Protein AF-0000000077471278 (afdb_homodimer)

Foldseek 3Di:
DPDAQDDFDQDPVVRFGWRWHADPVVQWIWIWTQDPPPGTDTQGTDPHPPPPDDPPPPPPDDDDDDPDDPPPPDDPPDDPPPVCDPPPPPDPDDDPLWAFDDLVQQDAFFKWKAFDKDFDDPPDDDRDPQWDADPPRGIMGTDIWMWGFQARDDQKTKTWTKDLPVVCAQVPPPRDQAQKAAEWEPPDDADDDVPDDDYPQYHWYWHFDPPADIDRSSIMTGLLDIDIGGSGGIIHGTTGIDPVCSVSVNVSNCCNPVDPVD/DPDAQDWFDQDPVVRFGWRWHADPVVQWIWIWTQDPPPGTDTQGTDDHPPPPDDPPPPPPDDDPDDPDDPPPPDDPPDDPPPVCDPVPPPPPDDDPLWAFDDLVQQDAFFKWKAFDKDFDDPPDDDRDPQWDADPPRGIMGTDIWMWGFQARDDQKTKTWTKDLPVVCAQVPPPRDLAQKAAEWEPVDDADDDVPDDDYPQYHWYWHFDPPADIDRSSIMTGLLDIDIGGSGGIIHGTTGIDPVCSVSVNVSNCCNPVDPVD

InterPro domains:
  IPR046497 Domain of unknown function DUF6590 [PF20233] (103-250)

Structure (mmCIF, N/CA/C/O backbone):
data_AF-0000000077471278-model_v1
#
loop_
_entity.id
_entity.type
_entity.pdbx_description
1 polymer 'DUF6590 domain-containing protein'
#
loop_
_atom_site.group_PDB
_atom_site.id
_atom_site.type_symbol
_atom_site.label_atom_id
_atom_site.label_alt_id
_atom_site.label_comp_id
_atom_site.label_asym_id
_atom_site.label_entity_id
_atom_site.label_seq_id
_a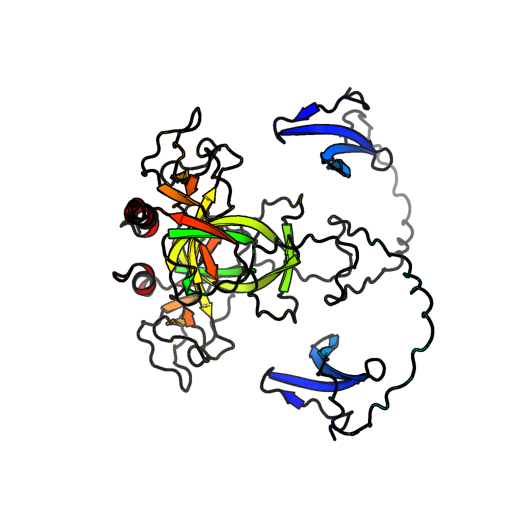tom_site.pdbx_PDB_ins_code
_atom_site.Cartn_x
_atom_site.Cartn_y
_atom_site.Cartn_z
_atom_site.occupancy
_atom_site.B_iso_or_equiv
_atom_site.auth_seq_id
_atom_site.auth_comp_id
_atom_site.auth_asym_id
_atom_site.auth_atom_id
_atom_site.pdbx_PDB_model_num
ATOM 1 N N . MET A 1 1 ? -26.453 3.191 -40.844 1 22.77 1 MET A N 1
ATOM 2 C CA . MET A 1 1 ? -27.703 3.285 -40.094 1 22.77 1 MET A CA 1
ATOM 3 C C . MET A 1 1 ? -27.828 2.125 -39.125 1 22.77 1 MET A C 1
ATOM 5 O O . MET A 1 1 ? -27.859 0.961 -39.531 1 22.77 1 MET A O 1
ATOM 9 N N . VAL A 1 2 ? -27.312 2.184 -37.844 1 33.62 2 VAL A N 1
ATOM 10 C CA . VAL A 1 2 ? -27.344 1.122 -36.844 1 33.62 2 VAL A CA 1
ATOM 11 C C . VAL A 1 2 ? -28.797 0.708 -36.594 1 33.62 2 VAL A C 1
ATOM 13 O O . VAL A 1 2 ? -29.656 1.558 -36.344 1 33.62 2 VAL A O 1
ATOM 16 N N . THR A 1 3 ? -29.266 -0.28 -37.25 1 37.59 3 THR A N 1
ATOM 17 C CA . THR A 1 3 ? -30.609 -0.824 -37.031 1 37.59 3 THR A CA 1
ATOM 18 C C . THR A 1 3 ? -30.859 -1.038 -35.531 1 37.59 3 THR A C 1
ATOM 20 O O . THR A 1 3 ? -30.031 -1.615 -34.844 1 37.59 3 THR A O 1
ATOM 23 N N . PRO A 1 4 ? -31.812 -0.247 -34.906 1 44.16 4 PRO A N 1
ATOM 24 C CA . PRO A 1 4 ? -32.125 -0.181 -33.5 1 44.16 4 PRO A CA 1
ATOM 25 C C . PRO A 1 4 ? -32.094 -1.552 -32.812 1 44.16 4 PRO A C 1
ATOM 27 O O . PRO A 1 4 ? -31.688 -1.671 -31.656 1 44.16 4 PRO A O 1
ATOM 30 N N . ASP A 1 5 ? -33.062 -2.443 -33.281 1 43.78 5 ASP A N 1
ATOM 31 C CA . ASP A 1 5 ? -33.375 -3.697 -32.594 1 43.78 5 ASP A CA 1
ATOM 32 C C . ASP A 1 5 ? -32.281 -4.73 -32.812 1 43.78 5 ASP A C 1
ATOM 34 O O . ASP A 1 5 ? -32.5 -5.746 -33.5 1 43.78 5 ASP A O 1
ATOM 38 N N . SER A 1 6 ? -31.078 -4.297 -33.125 1 51.91 6 SER A N 1
ATOM 39 C CA . SER A 1 6 ? -30.094 -5.266 -33.625 1 51.91 6 SER A CA 1
ATOM 40 C C . SER A 1 6 ? -29.781 -6.305 -32.531 1 51.91 6 SER A C 1
ATOM 42 O O . SER A 1 6 ? -30 -6.059 -31.344 1 51.91 6 SER A O 1
ATOM 44 N N . GLU A 1 7 ? -29.609 -7.57 -32.969 1 59.97 7 GLU A N 1
ATOM 45 C CA . GLU A 1 7 ? -29.125 -8.727 -32.219 1 59.97 7 GLU A CA 1
ATOM 46 C C . GLU A 1 7 ? -27.891 -8.359 -31.391 1 59.97 7 GLU A C 1
ATOM 48 O O . GLU A 1 7 ? -27.141 -7.449 -31.75 1 59.97 7 GLU A O 1
ATOM 53 N N . PRO A 1 8 ? -27.938 -8.766 -30.094 1 70.5 8 PRO A N 1
ATOM 54 C CA . PRO A 1 8 ? -26.703 -8.547 -29.344 1 70.5 8 PRO A CA 1
ATOM 55 C C . PRO A 1 8 ? -25.453 -8.891 -30.141 1 70.5 8 PRO A C 1
ATOM 57 O O . PRO A 1 8 ? -25.469 -9.82 -30.953 1 70.5 8 PRO A O 1
ATOM 60 N N . GLU A 1 9 ? -24.656 -7.926 -30.234 1 72.25 9 GLU A N 1
ATOM 61 C CA . GLU A 1 9 ? -23.391 -8.156 -30.938 1 72.25 9 GLU A CA 1
ATOM 62 C C . GLU A 1 9 ? -22.25 -8.383 -29.969 1 72.25 9 GLU A C 1
ATOM 64 O O . GLU A 1 9 ? -22.172 -7.727 -28.922 1 72.25 9 GLU A O 1
ATOM 69 N N . TRP A 1 10 ? -21.5 -9.414 -30.25 1 69.75 10 TRP A N 1
ATOM 70 C CA . TRP A 1 10 ? -20.297 -9.688 -29.453 1 69.75 10 TRP A CA 1
ATOM 71 C C . TRP A 1 10 ? -19.297 -8.547 -29.562 1 69.75 10 TRP A C 1
ATOM 73 O O . TRP A 1 10 ? -18.922 -8.141 -30.672 1 69.75 10 TRP A O 1
ATOM 83 N N . ASN A 1 11 ? -19.094 -7.828 -28.484 1 66.31 11 ASN A N 1
ATOM 84 C CA . ASN A 1 11 ? -18.047 -6.812 -28.438 1 66.31 11 ASN A CA 1
ATOM 85 C C . ASN A 1 11 ? -16.703 -7.402 -28 1 66.31 11 ASN A C 1
ATOM 87 O O . ASN A 1 11 ? -16.578 -7.883 -26.875 1 66.31 11 ASN A O 1
ATOM 91 N N . GLN A 1 12 ? -15.836 -7.367 -28.828 1 66.94 12 GLN A N 1
ATOM 92 C CA . GLN A 1 12 ? -14.531 -7.977 -28.594 1 66.94 12 GLN A CA 1
ATOM 93 C C . GLN A 1 12 ? -13.781 -7.254 -27.469 1 66.94 12 GLN A C 1
ATOM 95 O O . GLN A 1 12 ? -13.078 -7.883 -26.672 1 66.94 12 GLN A O 1
ATOM 100 N N . GLU A 1 13 ? -14.047 -6.023 -27.406 1 64.75 13 GLU A N 1
ATOM 101 C CA . GLU A 1 13 ? -13.344 -5.207 -26.422 1 64.75 13 GLU A CA 1
ATOM 102 C C . GLU A 1 13 ? -13.836 -5.5 -25 1 64.75 13 GLU A C 1
ATOM 104 O O . GLU A 1 13 ? -13.031 -5.594 -24.078 1 64.75 13 GLU A O 1
ATOM 109 N N . TYR A 1 14 ? -15.094 -5.719 -24.953 1 66.94 14 TYR A N 1
ATOM 110 C CA . TYR A 1 14 ? -15.688 -5.895 -23.625 1 66.94 14 TYR A CA 1
ATOM 111 C C . TYR A 1 14 ? -16.109 -7.344 -23.406 1 66.94 14 TYR A C 1
ATOM 113 O O . TYR A 1 14 ? -16.625 -7.691 -22.344 1 66.94 14 TYR A O 1
ATOM 121 N N . GLN A 1 15 ? -15.789 -8.102 -24.406 1 63.97 15 GLN A N 1
ATOM 122 C CA . GLN A 1 15 ? -16.031 -9.539 -24.422 1 63.97 15 GLN A CA 1
ATOM 123 C C . GLN A 1 15 ? -17.422 -9.867 -23.891 1 63.97 15 GLN A C 1
ATOM 125 O O . GLN A 1 15 ? -17.578 -10.758 -23.062 1 63.97 15 GLN A O 1
ATOM 130 N N . ARG A 1 16 ? -18.25 -9.141 -24.25 1 67.44 16 ARG A N 1
ATOM 131 C CA . ARG A 1 16 ? -19.656 -9.406 -23.953 1 67.44 16 ARG A CA 1
ATOM 132 C C . ARG A 1 16 ? -20.547 -8.984 -25.125 1 67.44 16 ARG A C 1
ATOM 134 O O . ARG A 1 16 ? -20.125 -8.195 -25.969 1 67.44 16 ARG A O 1
ATOM 141 N N . TYR A 1 17 ? -21.703 -9.68 -25.141 1 71.81 17 TYR A N 1
ATOM 142 C CA . TYR A 1 17 ? -22.719 -9.266 -26.094 1 71.81 17 TYR A CA 1
ATOM 143 C C . TYR A 1 17 ? -23.375 -7.953 -25.672 1 71.81 17 TYR A C 1
ATOM 145 O O . TYR A 1 17 ? -23.75 -7.793 -24.5 1 71.81 17 TYR A O 1
ATOM 153 N N . LEU A 1 18 ? -23.219 -7.055 -26.5 1 75.69 18 LEU A N 1
ATOM 154 C CA . LEU A 1 18 ? -23.844 -5.754 -26.234 1 75.69 18 LEU A CA 1
ATOM 155 C C . LEU A 1 18 ? -25.031 -5.531 -27.156 1 75.69 18 LEU A C 1
ATOM 157 O O . LEU A 1 18 ? -25 -5.914 -28.328 1 75.69 18 LEU A O 1
ATOM 161 N N . TYR A 1 19 ? -26.141 -5.105 -26.5 1 76.5 19 TYR A N 1
ATOM 162 C CA . TYR A 1 19 ? -27.359 -4.66 -27.172 1 76.5 19 TYR A CA 1
ATOM 163 C C . TYR A 1 19 ? -27.453 -3.141 -27.188 1 76.5 19 TYR A C 1
ATOM 165 O O . TYR A 1 19 ? -27.438 -2.506 -26.125 1 76.5 19 TYR A O 1
ATOM 173 N N . THR A 1 20 ? -27.219 -2.539 -28.359 1 74.25 20 THR A N 1
ATOM 174 C CA . THR A 1 20 ? -27.281 -1.088 -28.5 1 74.25 20 THR A CA 1
ATOM 175 C C . THR A 1 20 ? -28.719 -0.633 -28.75 1 74.25 20 THR A C 1
ATOM 177 O O . THR A 1 20 ? -29.375 -1.126 -29.656 1 74.25 20 THR A O 1
ATOM 180 N N . ARG A 1 21 ? -29.219 0.196 -27.812 1 72.31 21 ARG A N 1
ATOM 181 C CA . ARG A 1 21 ? -30.578 0.706 -27.906 1 72.31 21 ARG A CA 1
ATOM 182 C C . ARG A 1 21 ? -30.594 2.23 -27.891 1 72.31 21 ARG A C 1
ATOM 184 O O . ARG A 1 21 ? -29.672 2.859 -27.375 1 72.31 21 ARG A O 1
ATOM 191 N N . TRP A 1 22 ? -31.516 2.82 -28.578 1 69.75 22 TRP A N 1
ATOM 192 C CA . TRP A 1 22 ? -31.75 4.262 -28.609 1 69.75 22 TRP A CA 1
ATOM 193 C C . TRP A 1 22 ? -32.688 4.684 -27.484 1 69.75 22 TRP A C 1
ATOM 195 O O . TRP A 1 22 ? -33.75 4.07 -27.297 1 69.75 22 TRP A O 1
ATOM 205 N N . ASN A 1 23 ? -32.281 5.641 -26.641 1 68.25 23 ASN A N 1
ATOM 206 C CA . ASN A 1 23 ? -33.156 6.266 -25.641 1 68.25 23 ASN A CA 1
ATOM 207 C C . ASN A 1 23 ? -33.719 7.598 -26.141 1 68.25 23 ASN A C 1
ATOM 209 O O . ASN A 1 23 ? -32.969 8.57 -26.281 1 68.25 23 ASN A O 1
ATOM 213 N N . PRO A 1 24 ? -34.938 7.711 -26.469 1 67.81 24 PRO A N 1
ATOM 214 C CA . PRO A 1 24 ? -35.531 8.938 -27 1 67.81 24 PRO A CA 1
ATOM 215 C C . PRO A 1 24 ? -35.531 10.086 -25.984 1 67.81 24 PRO A C 1
ATOM 217 O O . PRO A 1 24 ? -35.5 11.258 -26.375 1 67.81 24 PRO A O 1
ATOM 220 N N . GLU A 1 25 ? -35.625 9.695 -24.766 1 65.56 25 GLU A N 1
ATOM 221 C CA . GLU A 1 25 ? -35.625 10.742 -23.75 1 65.56 25 GLU A CA 1
ATOM 222 C C . GLU A 1 25 ? -34.281 11.453 -23.656 1 65.56 25 GLU A C 1
ATOM 224 O O . GLU A 1 25 ? -34.25 12.68 -23.516 1 65.56 25 GLU A O 1
ATOM 229 N N . TYR A 1 26 ? -33.219 10.602 -23.875 1 68.31 26 TYR A N 1
ATOM 230 C CA . TYR A 1 26 ? -31.891 11.172 -23.75 1 68.31 26 TYR A CA 1
ATOM 231 C C . TYR A 1 26 ? -31.281 11.453 -25.109 1 68.31 26 TYR A C 1
ATOM 233 O O . TYR A 1 26 ? -30.203 12.062 -25.203 1 68.31 26 TYR A O 1
ATOM 241 N N . GLY A 1 27 ? -32 11.109 -26.094 1 63.84 27 GLY A N 1
ATOM 242 C CA . GLY A 1 27 ? -31.516 11.328 -27.453 1 63.84 27 GLY A CA 1
ATOM 243 C C . GLY A 1 27 ? -30.156 10.719 -27.703 1 63.84 27 GLY A C 1
ATOM 244 O O . GLY A 1 27 ? -29.328 11.312 -28.406 1 63.84 27 GLY A O 1
ATOM 245 N N . ARG A 1 28 ? -29.797 9.703 -26.984 1 72.5 28 ARG A N 1
ATOM 246 C CA . ARG A 1 28 ? -28.516 9.039 -27.188 1 72.5 28 ARG A CA 1
ATOM 247 C C . ARG A 1 28 ? -28.672 7.523 -27.125 1 72.5 28 ARG A C 1
ATOM 249 O O . ARG A 1 28 ? -29.641 7.016 -26.547 1 72.5 28 ARG A O 1
ATOM 256 N N . TYR A 1 29 ? -27.688 6.926 -27.812 1 73.44 29 TYR A N 1
ATOM 257 C CA . TYR A 1 29 ? -27.656 5.469 -27.766 1 73.44 29 TYR A CA 1
ATOM 258 C C . TYR A 1 29 ? -27.047 4.965 -26.469 1 73.44 29 TYR A C 1
ATOM 260 O O . TYR A 1 29 ? -26.188 5.625 -25.891 1 73.44 29 TYR A O 1
ATOM 268 N N . TYR A 1 30 ? -27.594 3.994 -25.906 1 77 30 TYR A N 1
ATOM 269 C CA . TYR A 1 30 ? -27 3.293 -24.766 1 77 30 TYR A CA 1
ATOM 270 C C . TYR A 1 30 ? -26.906 1.798 -25.047 1 77 30 TYR A C 1
ATOM 272 O O . TYR A 1 30 ? -27.594 1.271 -25.922 1 77 30 TYR A O 1
ATOM 280 N N . ARG A 1 31 ? -25.891 1.145 -24.422 1 77.62 31 ARG A N 1
ATOM 281 C CA . ARG A 1 31 ? -25.703 -0.293 -24.594 1 77.62 31 ARG A CA 1
ATOM 282 C C . ARG A 1 31 ? -26.094 -1.045 -23.328 1 77.62 31 ARG A C 1
ATOM 284 O O . ARG A 1 31 ? -25.906 -0.548 -22.203 1 77.62 31 ARG A O 1
ATOM 291 N N . THR A 1 32 ? -26.734 -2.18 -23.453 1 76.12 32 THR A N 1
ATOM 292 C CA . THR A 1 32 ? -27.078 -3.102 -22.375 1 76.12 32 THR A CA 1
ATOM 293 C C . THR A 1 32 ? -26.344 -4.434 -22.547 1 76.12 32 THR A C 1
ATOM 295 O O . THR A 1 32 ? -25.953 -4.789 -23.672 1 76.12 32 THR A O 1
ATOM 298 N N . HIS A 1 33 ? -25.922 -5.004 -21.391 1 72.75 33 HIS A N 1
ATOM 299 C CA . HIS A 1 33 ? -25.406 -6.371 -21.453 1 72.75 33 HIS A CA 1
ATOM 300 C C . HIS A 1 33 ? -26.219 -7.293 -20.547 1 72.75 33 HIS A C 1
ATOM 302 O O . HIS A 1 33 ? -26.891 -6.828 -19.625 1 72.75 33 HIS A O 1
ATOM 308 N N . TYR A 1 34 ? -26.25 -8.656 -20.922 1 69.06 34 TYR A N 1
ATOM 309 C CA . TYR A 1 34 ? -27.078 -9.633 -20.219 1 69.06 34 TYR A CA 1
ATOM 310 C C . TYR A 1 34 ? -26.391 -10.117 -18.953 1 69.06 34 TYR A C 1
ATOM 312 O O . TYR A 1 34 ? -25.234 -10.523 -18.984 1 69.06 34 TYR A O 1
ATOM 320 N N . VAL A 1 35 ? -27.016 -9.945 -17.891 1 66.62 35 VAL A N 1
ATOM 321 C CA . VAL A 1 35 ? -26.625 -10.5 -16.609 1 66.62 35 VAL A CA 1
ATOM 322 C C . VAL A 1 35 ? -27.594 -11.594 -16.188 1 66.62 35 VAL A C 1
ATOM 324 O O . VAL A 1 35 ? -28.797 -11.367 -16.125 1 66.62 35 VAL A O 1
ATOM 327 N N . GLU A 1 36 ? -27 -12.773 -15.953 1 65.44 36 GLU A N 1
ATOM 328 C CA . GLU A 1 36 ? -27.844 -13.898 -15.555 1 65.44 36 GLU A CA 1
ATOM 329 C C . GLU A 1 36 ? -28.609 -13.586 -14.273 1 65.44 36 GLU A C 1
ATOM 331 O O . GLU A 1 36 ? -28.016 -13.188 -13.273 1 65.44 36 GLU A O 1
ATOM 336 N N . GLY A 1 37 ? -30.016 -13.656 -14.281 1 63.41 37 GLY A N 1
ATOM 337 C CA . GLY A 1 37 ? -30.906 -13.391 -13.164 1 63.41 37 GLY A CA 1
ATOM 338 C C . GLY A 1 37 ? -31.484 -11.992 -13.18 1 63.41 37 GLY A C 1
ATOM 339 O O . GLY A 1 37 ? -32.5 -11.727 -12.57 1 63.41 37 GLY A O 1
ATOM 340 N N . GLU A 1 38 ? -30.859 -11.094 -13.852 1 65.19 38 GLU A N 1
ATOM 341 C CA . GLU A 1 38 ? -31.344 -9.719 -13.875 1 65.19 38 GLU A CA 1
ATOM 342 C C . GLU A 1 38 ? -31.844 -9.336 -15.258 1 65.19 38 GLU A C 1
ATOM 344 O O . GLU A 1 38 ? -32.656 -8.406 -15.398 1 65.19 38 GLU A O 1
ATOM 349 N N . GLY A 1 39 ? -31.391 -10.078 -16.156 1 66.19 39 GLY A N 1
ATOM 350 C CA . GLY A 1 39 ? -31.766 -9.766 -17.531 1 66.19 39 GLY A CA 1
ATOM 351 C C . GLY A 1 39 ? -30.859 -8.742 -18.188 1 66.19 39 GLY A C 1
ATOM 352 O O . GLY A 1 39 ? -29.672 -8.648 -17.844 1 66.19 39 GLY A O 1
ATOM 353 N N . TRP A 1 40 ? -31.297 -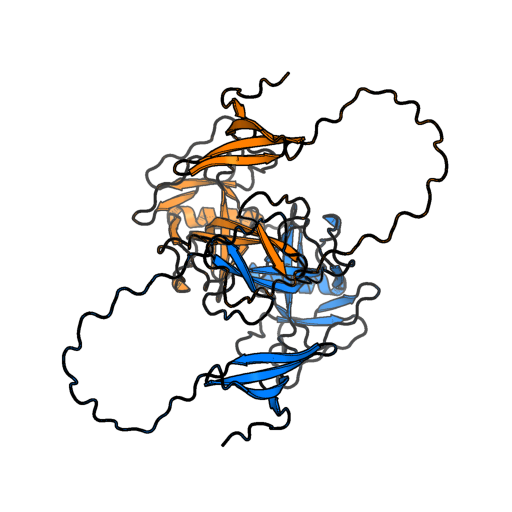7.984 -19.141 1 68.88 40 TRP A N 1
ATOM 354 C CA . TRP A 1 40 ? -30.516 -6.977 -19.859 1 68.88 40 TRP A CA 1
ATOM 355 C C . TRP A 1 40 ? -30.391 -5.703 -19.016 1 68.88 40 TRP A C 1
ATOM 357 O O . TRP A 1 40 ? -31.391 -5.086 -18.672 1 68.88 40 TRP A O 1
ATOM 367 N N . VAL A 1 41 ? -29.156 -5.375 -18.625 1 75.19 41 VAL A N 1
ATOM 368 C CA . VAL A 1 41 ? -28.922 -4.207 -17.781 1 75.19 41 VAL A CA 1
ATOM 369 C C . VAL A 1 41 ? -28.047 -3.201 -18.531 1 75.19 41 VAL A C 1
ATOM 371 O O . VAL A 1 41 ? -27.25 -3.58 -19.391 1 75.19 41 VAL A O 1
ATOM 374 N N . LEU A 1 42 ? -28.234 -1.916 -18.156 1 75.38 42 LEU A N 1
ATOM 375 C CA . LEU A 1 42 ? -27.516 -0.833 -18.812 1 75.38 42 LEU A CA 1
ATOM 376 C C . LEU A 1 42 ? -26 -1.039 -18.688 1 75.38 42 LEU A C 1
ATOM 378 O O . LEU A 1 42 ? -25.484 -1.308 -17.609 1 75.38 42 LEU A O 1
ATOM 382 N N . PHE A 1 43 ? -25.297 -1.052 -19.828 1 75.94 43 PHE A N 1
ATOM 383 C CA . PHE A 1 43 ? -23.859 -1.203 -19.922 1 75.94 43 PHE A CA 1
ATOM 384 C C . PHE A 1 43 ? -23.172 0.156 -20.016 1 75.94 43 PHE A C 1
ATOM 386 O O . PHE A 1 43 ? -22.312 0.491 -19.203 1 75.94 43 PHE A O 1
ATOM 393 N N . ASP A 1 44 ? -23.297 0.883 -21.016 1 73.62 44 ASP A N 1
ATOM 394 C CA . ASP A 1 44 ? -22.766 2.236 -21.156 1 73.62 44 ASP A CA 1
ATOM 395 C C . ASP A 1 44 ? -23.641 3.061 -22.109 1 73.62 44 ASP A C 1
ATOM 397 O O . ASP A 1 44 ? -24.516 2.52 -22.797 1 73.62 44 ASP A O 1
ATOM 401 N N . TRP A 1 45 ? -23.484 4.539 -22 1 74.06 45 TRP A N 1
ATOM 402 C CA . TRP A 1 45 ? -24.078 5.473 -22.953 1 74.06 45 TRP A CA 1
ATOM 403 C C . TRP A 1 45 ? -23.094 5.809 -24.062 1 74.06 45 TRP A C 1
ATOM 405 O O . TRP A 1 45 ? -21.891 5.953 -23.828 1 74.06 45 TRP A O 1
ATOM 415 N N . LEU A 1 46 ? -23.469 5.77 -25.266 1 67.31 46 LEU A N 1
ATOM 416 C CA . LEU A 1 46 ? -22.656 6.184 -26.406 1 67.31 46 LEU A CA 1
ATOM 417 C C . LEU A 1 46 ? -22.75 7.688 -26.625 1 67.31 46 LEU A C 1
ATOM 419 O O . LEU A 1 46 ? -23.781 8.297 -26.297 1 67.31 46 LEU A O 1
ATOM 423 N N . PRO A 1 47 ? -21.594 8.32 -27.031 1 60.97 47 PRO A N 1
ATOM 424 C CA . PRO A 1 47 ? -21.641 9.766 -27.266 1 60.97 47 PRO A CA 1
ATOM 425 C C . PRO A 1 47 ? -22.766 10.188 -28.188 1 60.97 47 PRO A C 1
ATOM 427 O O . PRO A 1 47 ? -23.188 9.406 -29.047 1 60.97 47 PRO A O 1
ATOM 430 N N . ALA A 1 48 ? -23.391 11.266 -27.953 1 51.91 48 ALA A N 1
ATOM 431 C CA . ALA A 1 48 ? -24.422 11.812 -28.812 1 51.91 48 ALA A CA 1
ATOM 432 C C . ALA A 1 48 ? -23.922 11.992 -30.25 1 51.91 48 ALA A C 1
ATOM 434 O O . ALA A 1 48 ? -22.75 12.312 -30.453 1 51.91 48 ALA A O 1
ATOM 435 N N . PRO A 1 49 ? -24.609 11.469 -31.188 1 40.78 49 PRO A N 1
ATOM 436 C CA . PRO A 1 49 ? -24.156 11.664 -32.562 1 40.78 49 PRO A CA 1
ATOM 437 C C . PRO A 1 49 ? -23.938 13.141 -32.906 1 40.78 49 PRO A C 1
ATOM 439 O O . PRO A 1 49 ? -24.797 13.977 -32.594 1 40.78 49 PRO A O 1
ATOM 442 N N . VAL A 1 50 ? -22.734 13.547 -33.062 1 37.56 50 VAL A N 1
ATOM 443 C CA . VAL A 1 50 ? -22.453 14.883 -33.562 1 37.56 50 VAL A CA 1
ATOM 444 C C . VAL A 1 50 ? -23.125 15.078 -34.938 1 37.56 50 VAL A C 1
ATOM 446 O O . VAL A 1 50 ? -22.938 14.281 -35.844 1 37.56 50 VAL A O 1
ATOM 449 N N . ARG A 1 51 ? -24.328 15.672 -34.969 1 32.72 51 ARG A N 1
ATOM 450 C CA . ARG A 1 51 ? -24.922 16.078 -36.25 1 32.72 51 ARG A CA 1
ATOM 451 C C . ARG A 1 51 ? -23.922 16.844 -37.094 1 32.72 51 ARG A C 1
ATOM 453 O O . ARG A 1 51 ? -23.359 17.844 -36.656 1 32.72 51 ARG A O 1
ATOM 460 N N . SER A 1 52 ? -23.219 16.281 -37.969 1 29.84 52 SER A N 1
ATOM 461 C CA . SER A 1 52 ? -22.312 16.953 -38.906 1 29.84 52 SER A CA 1
ATOM 462 C C . SER A 1 52 ? -23.047 18.031 -39.719 1 29.84 52 SER A C 1
ATOM 464 O O . SER A 1 52 ? -22.422 18.766 -40.5 1 29.84 52 SER A O 1
ATOM 466 N N . ASP A 1 53 ? -24.375 17.844 -40 1 26.34 53 ASP A N 1
ATOM 467 C CA . ASP A 1 53 ? -24.672 18.469 -41.312 1 26.34 53 ASP A CA 1
ATOM 468 C C . ASP A 1 53 ? -24.625 20 -41.188 1 26.34 53 ASP A C 1
ATOM 470 O O . ASP A 1 53 ? -24.266 20.688 -42.156 1 26.34 53 ASP A O 1
ATOM 474 N N . SER A 1 54 ? -25.625 20.703 -40.594 1 26.39 54 SER A N 1
ATOM 475 C CA . SER A 1 54 ? -26.203 21.891 -41.219 1 26.39 54 SER A CA 1
ATOM 476 C C . SER A 1 54 ? -25.297 23.109 -41.062 1 26.39 54 SER A C 1
ATOM 478 O O . SER A 1 54 ? -24.781 23.359 -39.969 1 26.39 54 SER A O 1
ATOM 480 N N . PRO A 1 55 ? -24.719 23.688 -42.219 1 28.53 55 PRO A N 1
ATOM 481 C CA . PRO A 1 55 ? -23.984 24.953 -42.406 1 28.53 55 PRO A CA 1
ATOM 482 C C . PRO A 1 55 ? -24.734 26.156 -41.812 1 28.53 55 PRO A C 1
ATOM 484 O O . PRO A 1 55 ? -24.391 27.297 -42.125 1 28.53 55 PRO A O 1
ATOM 487 N N . HIS A 1 56 ? -25.703 25.938 -40.812 1 23.83 56 HIS A N 1
ATOM 488 C CA . HIS A 1 56 ? -26.578 27.078 -40.594 1 23.83 56 HIS A CA 1
ATOM 489 C C . HIS A 1 56 ? -25.781 28.344 -40.25 1 23.83 56 HIS A C 1
ATOM 491 O O . HIS A 1 56 ? -24.844 28.281 -39.438 1 23.83 56 HIS A O 1
ATOM 497 N N . GLU A 1 57 ? -25.812 29.312 -41.219 1 24.72 57 GLU A N 1
ATOM 498 C CA . GLU A 1 57 ? -25.391 30.719 -41.188 1 24.72 57 GLU A CA 1
ATOM 499 C C . GLU A 1 57 ? -25.891 31.422 -39.938 1 24.72 57 GLU A C 1
ATOM 501 O O . GLU A 1 57 ? -27.109 31.516 -39.719 1 24.72 57 GLU A O 1
ATOM 506 N N . VAL A 1 58 ? -25.266 31.266 -38.844 1 24.34 58 VAL A N 1
ATOM 507 C CA . VAL A 1 58 ? -25.656 31.859 -37.562 1 24.34 58 VAL A CA 1
ATOM 508 C C . VAL A 1 58 ? -25.812 33.375 -37.75 1 24.34 58 VAL A C 1
ATOM 510 O O . VAL A 1 58 ? -24.844 34.094 -38 1 24.34 58 VAL A O 1
ATOM 513 N N . GLN A 1 59 ? -26.891 33.719 -38.5 1 22.7 59 GLN A N 1
ATOM 514 C CA . GLN A 1 59 ? -27.219 35.156 -38.531 1 22.7 59 GLN A CA 1
ATOM 515 C C . GLN A 1 59 ? -27.25 35.719 -37.125 1 22.7 59 GLN A C 1
ATOM 517 O O . GLN A 1 59 ? -27.625 35.031 -36.156 1 22.7 59 GLN A O 1
ATOM 522 N N . ALA A 1 60 ? -26.734 37 -36.906 1 23.88 60 ALA A N 1
ATOM 523 C CA . ALA A 1 60 ? -26.438 37.875 -35.781 1 23.88 60 ALA A CA 1
ATOM 524 C C . ALA A 1 60 ? -27.688 38.219 -34.969 1 23.88 60 ALA A C 1
ATOM 526 O O . ALA A 1 60 ? -28.484 39.062 -35.375 1 23.88 60 ALA A O 1
ATOM 527 N N . VAL A 1 61 ? -28.578 37.188 -34.625 1 22.55 61 VAL A N 1
ATOM 528 C CA . VAL A 1 61 ? -29.844 37.594 -34.031 1 22.55 61 VAL A CA 1
ATOM 529 C C . VAL A 1 61 ? -29.578 38.531 -32.875 1 22.55 61 VAL A C 1
ATOM 531 O O . VAL A 1 61 ? -28.578 38.375 -32.156 1 22.55 61 VAL A O 1
ATOM 534 N N . GLN A 1 62 ? -30.391 39.625 -32.719 1 22.41 62 GLN A N 1
ATOM 535 C CA . GLN A 1 62 ? -30.641 40.781 -31.891 1 22.41 62 GLN A CA 1
ATOM 536 C C . GLN A 1 62 ? -30.781 40.406 -30.422 1 22.41 62 GLN A C 1
ATOM 538 O O . GLN A 1 62 ? -31.125 39.25 -30.109 1 22.41 62 GLN A O 1
ATOM 543 N N . ALA A 1 63 ? -30.5 41.375 -29.453 1 23.94 63 ALA A N 1
ATOM 544 C CA . ALA A 1 63 ? -30.25 41.5 -28.031 1 23.94 63 ALA A CA 1
ATOM 545 C C . ALA A 1 63 ? -31.484 41.062 -27.234 1 23.94 63 ALA A C 1
ATOM 547 O O . ALA A 1 63 ? -32.5 41.781 -27.188 1 23.94 63 ALA A O 1
ATOM 548 N N . ARG A 1 64 ? -32.062 39.875 -27.406 1 24.09 64 ARG A N 1
ATOM 549 C CA . ARG A 1 64 ? -33.344 39.656 -26.719 1 24.09 64 ARG A CA 1
ATOM 550 C C . ARG A 1 64 ? -33.219 39.969 -25.234 1 24.09 64 ARG A C 1
ATOM 552 O O . ARG A 1 64 ? -32.156 39.75 -24.641 1 24.09 64 ARG A O 1
ATOM 559 N N . PRO A 1 65 ? -34.344 40.469 -24.594 1 23.97 65 PRO A N 1
ATOM 560 C CA . PRO A 1 65 ? -34.5 41 -23.25 1 23.97 65 PRO A CA 1
ATOM 561 C C . PRO A 1 65 ? -34.062 40 -22.156 1 23.97 65 PRO A C 1
ATOM 563 O O . PRO A 1 65 ? -34 38.812 -22.422 1 23.97 65 PRO A O 1
ATOM 566 N N . ALA A 1 66 ? -33.781 40.531 -20.922 1 24.81 66 ALA A N 1
ATOM 567 C CA . ALA A 1 66 ? -33.219 40.094 -19.641 1 24.81 66 ALA A CA 1
ATOM 568 C C . ALA A 1 66 ? -34.031 38.906 -19.078 1 24.81 66 ALA A C 1
ATOM 570 O O . ALA A 1 66 ? -35.219 39.031 -18.797 1 24.81 66 ALA A O 1
ATOM 571 N N . SER A 1 67 ? -33.844 37.719 -19.594 1 25.16 67 SER A N 1
ATOM 572 C CA . SER A 1 67 ? -34.531 36.5 -19.188 1 25.16 67 SER A CA 1
ATOM 573 C C . SER A 1 67 ? -34.594 36.406 -17.672 1 25.16 67 SER A C 1
ATOM 575 O O . SER A 1 67 ? -33.688 36.875 -16.953 1 25.16 67 SER A O 1
ATOM 577 N N . SER A 1 68 ? -35.812 36.219 -17.141 1 27.58 68 SER A N 1
ATOM 578 C CA . SER A 1 68 ? -36.25 36.094 -15.758 1 27.58 68 SER A CA 1
ATOM 579 C C . SER A 1 68 ? -35.375 35.125 -14.977 1 27.58 68 SER A C 1
ATOM 581 O O . SER A 1 68 ? -34.812 34.188 -15.547 1 27.58 68 SER A O 1
ATOM 583 N N . PRO A 1 69 ? -34.938 35.531 -13.758 1 26.83 69 PRO A N 1
ATOM 584 C CA . PRO A 1 69 ? -34 34.844 -12.867 1 26.83 69 PRO A CA 1
ATOM 585 C C . PRO A 1 69 ? -34.375 33.375 -12.656 1 26.83 69 PRO A C 1
ATOM 587 O O . PRO A 1 69 ? -35.562 33.031 -12.688 1 26.83 69 PRO A O 1
ATOM 590 N N . PRO A 1 70 ? -33.625 32.469 -13.156 1 26.98 70 PRO A N 1
ATOM 591 C CA . PRO A 1 70 ? -33.906 31.031 -12.984 1 26.98 70 PRO A CA 1
ATOM 592 C C . PRO A 1 70 ? -34.375 30.688 -11.562 1 26.98 70 PRO A C 1
ATOM 594 O O . PRO A 1 70 ? -33.781 31.188 -10.594 1 26.98 70 PRO A O 1
ATOM 597 N N . VAL A 1 71 ? -35.688 30.562 -11.375 1 25.61 71 VAL A N 1
ATOM 598 C CA . VAL A 1 71 ? -36.219 30.094 -10.102 1 25.61 71 VAL A CA 1
ATOM 599 C C . VAL A 1 71 ? -35.469 28.875 -9.617 1 25.61 71 VAL A C 1
ATOM 601 O O . VAL A 1 71 ? -35.344 27.875 -10.336 1 25.61 71 VAL A O 1
ATOM 604 N N . GLU A 1 72 ? -34.438 29.125 -8.875 1 27 72 GLU A N 1
ATOM 605 C CA . GLU A 1 72 ? -33.656 28.109 -8.195 1 27 72 GLU A CA 1
ATOM 606 C C . GLU A 1 72 ? -34.562 27.062 -7.531 1 27 72 GLU A C 1
ATOM 608 O O . GLU A 1 72 ? -35.469 27.422 -6.785 1 27 72 GLU A O 1
ATOM 613 N N . GLY A 1 73 ? -34.938 26.047 -8.195 1 24.92 73 GLY A N 1
ATOM 614 C CA . GLY A 1 73 ? -35.719 25.016 -7.566 1 24.92 73 GLY A CA 1
ATOM 615 C C . GLY A 1 73 ? -35.25 24.672 -6.164 1 24.92 73 GLY A C 1
ATOM 616 O O . GLY A 1 73 ? -34.188 25.125 -5.73 1 24.92 73 GLY A O 1
ATOM 617 N N . PRO A 1 74 ? -36.125 24.234 -5.281 1 24.02 74 PRO A N 1
ATOM 618 C CA . PRO A 1 74 ? -35.875 24.016 -3.857 1 24.02 74 PRO A CA 1
ATOM 619 C C . PRO A 1 74 ? -34.719 23.047 -3.619 1 24.02 74 PRO A C 1
ATOM 621 O O . PRO A 1 74 ? -34.469 22.172 -4.441 1 24.02 74 PRO A O 1
ATOM 624 N N . GLN A 1 75 ? -33.688 23.438 -2.902 1 24.7 75 GLN A N 1
ATOM 625 C CA . GLN A 1 75 ? -32.5 22.703 -2.477 1 24.7 75 GLN A CA 1
ATOM 626 C C . GLN A 1 75 ? -32.875 21.453 -1.704 1 24.7 75 GLN A C 1
ATOM 628 O O . GLN A 1 75 ? -33.594 21.516 -0.708 1 24.7 75 GLN A O 1
ATOM 633 N N . ILE A 1 76 ? -33.094 20.375 -2.301 1 25.48 76 ILE A N 1
ATOM 634 C CA . ILE A 1 76 ? -33.344 19.172 -1.531 1 25.48 76 ILE A CA 1
ATOM 635 C C . ILE A 1 76 ? -32.125 18.781 -0.72 1 25.48 76 ILE A C 1
ATOM 637 O O . ILE A 1 76 ? -31.047 18.609 -1.277 1 25.48 76 ILE A O 1
ATOM 641 N N . VAL A 1 77 ? -31.938 19.094 0.562 1 25.19 77 VAL A N 1
ATOM 642 C CA . VAL A 1 77 ? -30.953 18.781 1.58 1 25.19 77 VAL A CA 1
ATOM 643 C C . VAL A 1 77 ? -31.078 17.312 1.999 1 25.19 77 VAL A C 1
ATOM 645 O O . VAL A 1 77 ? -32.125 16.922 2.557 1 25.19 77 VAL A O 1
ATOM 648 N N . GLY A 1 78 ? -30.703 16.281 1.229 1 27.11 78 GLY A N 1
ATOM 649 C CA . GLY A 1 78 ? -30.75 14.93 1.752 1 27.11 78 GLY A CA 1
ATOM 650 C C . GLY A 1 78 ? -29.703 14.664 2.82 1 27.11 78 GLY A C 1
ATOM 651 O O . GLY A 1 78 ? -28.578 15.133 2.715 1 27.11 78 GLY A O 1
ATOM 652 N N . THR A 1 79 ? -29.969 14.555 4.09 1 27.42 79 THR A N 1
ATOM 653 C CA . THR A 1 79 ? -29.156 14.156 5.23 1 27.42 79 THR A CA 1
ATOM 654 C C . THR A 1 79 ? -28.797 12.68 5.148 1 27.42 79 THR A C 1
ATOM 656 O O . THR A 1 79 ? -29.672 11.82 5.09 1 27.42 79 THR A O 1
ATOM 659 N N . TYR A 1 80 ? -27.672 12.234 4.465 1 28.83 80 TYR A N 1
ATOM 660 C CA . TYR A 1 80 ? -27.156 10.867 4.539 1 28.83 80 TYR A CA 1
ATOM 661 C C . TYR A 1 80 ? -26.75 10.516 5.965 1 28.83 80 TYR A C 1
ATOM 663 O O . TYR A 1 80 ? -25.969 11.234 6.594 1 28.83 80 TYR A O 1
ATOM 671 N N . ASP A 1 81 ? -27.578 9.883 6.695 1 31.69 81 ASP A N 1
ATOM 672 C CA . ASP A 1 81 ? -27.188 9.32 7.984 1 31.69 81 ASP A CA 1
ATOM 673 C C . ASP A 1 81 ? -26.281 8.109 7.805 1 31.69 81 ASP A C 1
ATOM 675 O O . ASP A 1 81 ? -26.688 7.09 7.25 1 31.69 81 ASP A O 1
ATOM 679 N N . PHE A 1 82 ? -24.969 8.32 7.879 1 34.88 82 PHE A N 1
ATOM 680 C CA . PHE A 1 82 ? -23.906 7.32 7.832 1 34.88 82 PHE A CA 1
ATOM 681 C C . PHE A 1 82 ? -24.328 6.047 8.562 1 34.88 82 PHE A C 1
ATOM 683 O O . PHE A 1 82 ? -23.922 4.949 8.188 1 34.88 82 PHE A O 1
ATOM 690 N N . ASN A 1 83 ? -25.031 6.145 9.672 1 34.53 83 ASN A N 1
ATOM 691 C CA . ASN A 1 83 ? -25.422 5.016 10.508 1 34.53 83 ASN A CA 1
ATOM 692 C C . ASN A 1 83 ? -26.547 4.211 9.883 1 34.53 83 ASN A C 1
ATOM 694 O O . ASN A 1 83 ? -26.969 3.188 10.43 1 34.53 83 ASN A O 1
ATOM 698 N N . LYS A 1 84 ? -27.203 4.758 8.953 1 33.06 84 LYS A N 1
ATOM 699 C CA . LYS A 1 84 ? -28.297 3.99 8.367 1 33.06 84 LYS A CA 1
ATOM 700 C C . LYS A 1 84 ? -28.094 3.783 6.875 1 33.06 84 LYS A C 1
ATOM 702 O O . LYS A 1 84 ? -28.453 4.637 6.066 1 33.06 84 LYS A O 1
ATOM 707 N N . PRO A 1 85 ? -27.109 2.836 6.461 1 35.78 85 PRO A N 1
ATOM 708 C CA . PRO A 1 85 ? -26.984 2.582 5.023 1 35.78 85 PRO A CA 1
ATOM 709 C C . PRO A 1 85 ? -28.344 2.395 4.34 1 35.78 85 PRO A C 1
ATOM 711 O O . PRO A 1 85 ? -29.312 1.97 4.98 1 35.78 85 PRO A O 1
ATOM 714 N N . ALA A 1 86 ? -28.672 3.068 3.365 1 33.81 86 ALA A N 1
ATOM 715 C CA . ALA A 1 86 ? -29.969 2.83 2.729 1 33.81 86 ALA A CA 1
ATOM 716 C C . ALA A 1 86 ? -30.25 1.335 2.609 1 33.81 86 ALA A C 1
ATOM 718 O O . ALA A 1 86 ? -29.359 0.555 2.254 1 33.81 86 ALA A O 1
ATOM 719 N N . PRO A 1 87 ? -31.219 0.75 3.125 1 35.72 87 PRO A N 1
ATOM 720 C CA . PRO A 1 87 ? -31.578 -0.671 3.154 1 35.72 87 PRO A CA 1
ATOM 721 C C . PRO A 1 87 ? -31.266 -1.386 1.842 1 35.72 87 PRO A C 1
ATOM 723 O O . PRO A 1 87 ? -30.906 -2.568 1.849 1 35.72 87 PRO A O 1
ATOM 726 N N . ASN A 1 88 ? -31.625 -0.892 0.584 1 37.38 88 ASN A N 1
ATOM 727 C CA . ASN A 1 88 ? -31.672 -1.731 -0.607 1 37.38 88 ASN A CA 1
ATOM 728 C C . ASN A 1 88 ? -30.312 -1.813 -1.299 1 37.38 88 ASN A C 1
ATOM 730 O O . ASN A 1 88 ? -30.234 -2.174 -2.475 1 37.38 88 ASN A O 1
ATOM 734 N N . SER A 1 89 ? -29.359 -1.085 -1.036 1 49.53 89 SER A N 1
ATOM 735 C CA . SER A 1 89 ? -28.141 -1.347 -1.801 1 49.53 89 SER A CA 1
ATOM 736 C C . SER A 1 89 ? -27.547 -2.709 -1.451 1 49.53 89 SER A C 1
ATOM 738 O O . SER A 1 89 ? -27.062 -2.914 -0.335 1 49.53 89 SER A O 1
ATOM 740 N N . HIS A 1 90 ? -28.141 -3.818 -2.047 1 53.78 90 HIS A N 1
ATOM 741 C CA . HIS A 1 90 ? -27.672 -5.184 -1.871 1 53.78 90 HIS A CA 1
ATOM 742 C C . HIS A 1 90 ? -26.156 -5.258 -2.002 1 53.78 90 HIS A C 1
ATOM 744 O O . HIS A 1 90 ? -25.625 -5.297 -3.115 1 53.78 90 HIS A O 1
ATOM 750 N N . VAL A 1 91 ? -25.484 -4.738 -1.132 1 72.44 91 VAL A N 1
ATOM 751 C CA . VAL A 1 91 ? -24.047 -4.984 -1.113 1 72.44 91 VAL A CA 1
ATOM 752 C C . VAL A 1 91 ? -23.781 -6.438 -0.731 1 72.44 91 VAL A C 1
ATOM 754 O O . VAL A 1 91 ? -24.25 -6.91 0.309 1 72.44 91 VAL A O 1
ATOM 757 N N . GLU A 1 92 ? -23.359 -7.215 -1.731 1 84.38 92 GLU A N 1
ATOM 758 C CA . GLU A 1 92 ? -22.953 -8.586 -1.432 1 84.38 92 GLU A CA 1
ATOM 759 C C . GLU A 1 92 ? -21.688 -8.602 -0.56 1 84.38 92 GLU A C 1
ATOM 761 O O . GLU A 1 92 ? -20.641 -8.102 -0.961 1 84.38 92 GLU A O 1
ATOM 766 N N . PRO A 1 93 ? -21.812 -9.125 0.606 1 88.88 93 PRO A N 1
ATOM 767 C CA . PRO A 1 93 ? -20.625 -9.203 1.465 1 88.88 93 PRO A CA 1
ATOM 768 C C . PRO A 1 93 ? -19.562 -10.164 0.926 1 88.88 93 PRO A C 1
ATOM 770 O O . PRO A 1 93 ? -19.844 -10.961 0.033 1 88.88 93 PRO A O 1
ATOM 773 N N . LEU A 1 94 ? -18.375 -10.055 1.446 1 92.88 94 LEU A N 1
ATOM 774 C CA . LEU A 1 94 ? -17.328 -11.016 1.117 1 92.88 94 LEU A CA 1
ATOM 775 C C . LEU A 1 94 ? -17.75 -12.43 1.52 1 92.88 94 LEU A C 1
ATOM 777 O O . LEU A 1 94 ? -18.422 -12.617 2.529 1 92.88 94 LEU A O 1
ATOM 781 N N . ASP A 1 95 ? -17.281 -13.359 0.702 1 92.75 95 ASP A N 1
ATOM 782 C CA . ASP A 1 95 ? -17.438 -14.766 1.051 1 92.75 95 ASP A CA 1
ATOM 783 C C . ASP A 1 95 ? -16.922 -15.039 2.463 1 92.75 95 ASP A C 1
ATOM 785 O O . ASP A 1 95 ? -15.977 -14.398 2.92 1 92.75 95 ASP A O 1
ATOM 789 N N . SER A 1 96 ? -17.562 -16.016 3.203 1 93.81 96 SER A N 1
ATOM 790 C CA . SER A 1 96 ? -17.203 -16.328 4.586 1 93.81 96 SER A CA 1
ATOM 791 C C . SER A 1 96 ? -15.781 -16.859 4.684 1 93.81 96 SER A C 1
ATOM 793 O O . SER A 1 96 ? -15.203 -16.906 5.773 1 93.81 96 SER A O 1
ATOM 795 N N . SER A 1 97 ? -15.211 -17.297 3.562 1 96 97 SER A N 1
ATOM 796 C CA . SER A 1 97 ? -13.828 -17.766 3.564 1 96 97 SER A CA 1
ATOM 797 C C . SER A 1 97 ? -12.859 -16.609 3.811 1 96 97 SER A C 1
ATOM 799 O O . SER A 1 97 ? -11.68 -16.844 4.086 1 96 97 SER A O 1
ATOM 801 N N . TYR A 1 98 ? -13.359 -15.422 3.664 1 97 98 TYR A N 1
ATOM 802 C CA . TYR A 1 98 ? -12.57 -14.234 4.004 1 97 98 TYR A CA 1
ATOM 803 C C . TYR A 1 98 ? -12.773 -13.852 5.465 1 97 98 TYR A C 1
ATOM 805 O O . TYR A 1 98 ? -13.875 -13.484 5.871 1 97 98 TYR A O 1
ATOM 813 N N . TYR A 1 99 ? -11.711 -13.875 6.191 1 96.88 99 TYR A N 1
ATOM 814 C CA . TYR A 1 99 ? -11.75 -13.469 7.594 1 96.88 99 TYR A CA 1
ATOM 815 C C . TYR A 1 99 ? -10.352 -13.109 8.094 1 96.88 99 TYR A C 1
ATOM 817 O O . TYR A 1 99 ? -9.359 -13.375 7.422 1 96.88 99 TYR A O 1
ATOM 825 N N . VAL A 1 100 ? -10.297 -12.398 9.141 1 97.44 100 VAL A N 1
ATOM 826 C CA . VAL A 1 100 ? -9.023 -11.977 9.711 1 97.44 100 VAL A CA 1
ATOM 827 C C . VAL A 1 100 ? -8.266 -13.195 10.242 1 97.44 100 VAL A C 1
ATOM 829 O O . VAL A 1 100 ? -8.828 -14.016 10.969 1 97.44 100 VAL A O 1
ATOM 832 N N . ARG A 1 101 ? -7.02 -13.281 9.859 1 97 101 ARG A N 1
ATOM 833 C CA . ARG A 1 101 ? -6.168 -14.391 10.289 1 97 101 ARG A CA 1
ATOM 834 C C . ARG A 1 101 ? -5.156 -13.93 11.328 1 97 101 ARG A C 1
ATOM 836 O O . ARG A 1 101 ? -4.895 -12.734 11.469 1 97 101 ARG A O 1
ATOM 843 N N . SER A 1 102 ? -4.645 -14.906 12.07 1 96.38 102 SER A N 1
ATOM 844 C CA . SER A 1 102 ? -3.535 -14.594 12.961 1 96.38 102 SER A CA 1
ATOM 845 C C . SER A 1 102 ? -2.291 -14.195 12.18 1 96.38 102 SER A C 1
ATOM 847 O O . SER A 1 102 ? -2.131 -14.578 11.016 1 96.38 102 SER A O 1
ATOM 849 N N . SER A 1 103 ? -1.434 -13.43 12.82 1 96.69 103 SER A N 1
ATOM 850 C CA . SER A 1 103 ? -0.201 -12.984 12.188 1 96.69 103 SER A CA 1
ATOM 851 C C . SER A 1 103 ? 0.645 -14.172 11.727 1 96.69 103 SER A C 1
ATOM 853 O O . SER A 1 103 ? 1.413 -14.055 10.766 1 96.69 103 SER A O 1
ATOM 855 N N . SER A 1 104 ? 0.561 -15.312 12.367 1 97.25 104 SER A N 1
ATOM 856 C CA . SER A 1 104 ? 1.353 -16.5 12.039 1 97.25 104 SER A CA 1
ATOM 857 C C . SER A 1 104 ? 0.94 -17.078 10.695 1 97.25 104 SER A C 1
ATOM 859 O O . SER A 1 104 ? 1.649 -17.922 10.133 1 97.25 104 SER A O 1
ATOM 861 N N . PHE A 1 105 ? -0.194 -16.75 10.203 1 98.31 105 PHE A N 1
ATOM 862 C CA . PHE A 1 105 ? -0.677 -17.156 8.891 1 98.31 105 PHE A CA 1
ATOM 863 C C . PHE A 1 105 ? 0.206 -16.594 7.785 1 98.31 105 PHE A C 1
ATOM 865 O O . PHE A 1 105 ? 0.415 -17.234 6.758 1 98.31 105 PHE A O 1
ATOM 872 N N . PHE A 1 106 ? 0.757 -15.398 7.969 1 98.5 106 PHE A N 1
ATOM 873 C CA . PHE A 1 106 ? 1.426 -14.633 6.926 1 98.5 106 PHE A CA 1
ATOM 874 C C . PHE A 1 106 ? 2.92 -14.93 6.906 1 98.5 106 PHE A C 1
ATOM 876 O O . PHE A 1 106 ? 3.742 -14.031 7.078 1 98.5 106 PHE A O 1
ATOM 883 N N . VAL A 1 107 ? 3.217 -16.141 6.625 1 98.44 107 VAL A N 1
ATOM 884 C CA . VAL A 1 107 ? 4.609 -16.562 6.5 1 98.44 107 VAL A CA 1
ATOM 885 C C . VAL A 1 107 ? 5.059 -16.438 5.047 1 98.44 107 VAL A C 1
ATOM 887 O O . VAL A 1 107 ? 4.234 -16.453 4.133 1 98.44 107 VAL A O 1
ATOM 890 N N . VAL A 1 108 ? 6.328 -16.297 4.859 1 98.38 108 VAL A N 1
ATOM 891 C CA . VAL A 1 108 ? 6.891 -16.203 3.516 1 98.38 108 VAL A CA 1
ATOM 892 C C . VAL A 1 108 ? 6.418 -17.375 2.674 1 98.38 108 VAL A C 1
ATOM 894 O O . VAL A 1 108 ? 6.465 -18.531 3.121 1 98.38 108 VAL A O 1
ATOM 897 N N . GLY A 1 109 ? 5.879 -17.094 1.475 1 98.88 109 GLY A N 1
ATOM 898 C CA . GLY A 1 109 ? 5.391 -18.125 0.58 1 98.88 109 GLY A CA 1
ATOM 899 C C . GLY A 1 109 ? 3.893 -18.344 0.679 1 98.88 109 GLY A C 1
ATOM 900 O O . GLY A 1 109 ? 3.297 -19 -0.179 1 98.88 109 GLY A O 1
ATOM 901 N N . ARG A 1 110 ? 3.287 -17.812 1.717 1 98.94 110 ARG A N 1
ATOM 902 C CA . ARG A 1 110 ? 1.833 -17.891 1.819 1 98.94 110 ARG A CA 1
ATOM 903 C C . ARG A 1 110 ? 1.159 -17.172 0.657 1 98.94 110 ARG A C 1
ATOM 905 O O . ARG A 1 110 ? 1.564 -16.078 0.286 1 98.94 110 ARG A O 1
ATOM 912 N N . VAL A 1 111 ? 0.24 -17.859 0.032 1 98.94 111 VAL A N 1
ATOM 913 C CA . VAL A 1 111 ? -0.583 -17.266 -1.02 1 98.94 111 VAL A CA 1
ATOM 914 C C . VAL A 1 111 ? -1.99 -17 -0.488 1 98.94 111 VAL A C 1
ATOM 916 O O . VAL A 1 111 ? -2.619 -17.891 0.09 1 98.94 111 VAL A O 1
ATOM 919 N N . PHE A 1 112 ? -2.467 -15.805 -0.62 1 98.88 112 PHE A N 1
ATOM 920 C CA . PHE A 1 112 ? -3.787 -15.445 -0.114 1 98.88 112 PHE A CA 1
ATOM 921 C C . PHE A 1 112 ? -4.465 -14.445 -1.038 1 98.88 112 PHE A C 1
ATOM 923 O O . PHE A 1 112 ? -3.832 -13.898 -1.941 1 98.88 112 PHE A O 1
ATOM 930 N N . SER A 1 113 ? -5.758 -14.359 -0.928 1 98.62 113 SER A N 1
ATOM 931 C CA . SER A 1 113 ? -6.543 -13.344 -1.615 1 98.62 113 SER A CA 1
ATOM 932 C C . SER A 1 113 ? -7.109 -12.32 -0.632 1 98.62 113 SER A C 1
ATOM 934 O O . SER A 1 113 ? -7.395 -12.656 0.52 1 98.62 113 SER A O 1
ATOM 936 N N . VAL A 1 114 ? -7.215 -11.117 -1.078 1 98.38 114 VAL A N 1
ATOM 937 C CA . VAL A 1 114 ? -7.688 -10.023 -0.237 1 98.38 114 VAL A CA 1
ATOM 938 C C . VAL A 1 114 ? -8.438 -9 -1.091 1 98.38 114 VAL A C 1
ATOM 940 O O . VAL A 1 114 ? -8.18 -8.875 -2.291 1 98.38 114 VAL A O 1
ATOM 943 N N . LEU A 1 115 ? -9.438 -8.367 -0.515 1 97.38 115 LEU A N 1
ATOM 944 C CA . LEU A 1 115 ? -9.977 -7.172 -1.161 1 97.38 115 LEU A CA 1
ATOM 945 C C . LEU A 1 115 ? -8.984 -6.012 -1.066 1 97.38 115 LEU A C 1
ATOM 947 O O . LEU A 1 115 ? -8.883 -5.363 -0.023 1 97.38 115 LEU A O 1
ATOM 951 N N . PHE A 1 116 ? -8.312 -5.789 -2.092 1 97.62 116 PHE A N 1
ATOM 952 C CA . PHE A 1 116 ? -7.254 -4.793 -2.154 1 97.62 116 PHE A CA 1
ATOM 953 C C . PHE A 1 116 ? -7.785 -3.469 -2.689 1 97.62 116 PHE A C 1
ATOM 955 O O . PHE A 1 116 ? -8.445 -3.434 -3.73 1 97.62 116 PHE A O 1
ATOM 962 N N . SER A 1 117 ? -7.547 -2.402 -1.935 1 95.69 117 SER A N 1
ATOM 963 C CA . SER A 1 117 ? -8.023 -1.071 -2.289 1 95.69 117 SER A CA 1
ATOM 964 C C . SER A 1 117 ? -6.867 -0.106 -2.516 1 95.69 117 SER A C 1
ATOM 966 O O . SER A 1 117 ? -5.938 -0.044 -1.707 1 95.69 117 SER A O 1
ATOM 968 N N . GLU A 1 118 ? -6.902 0.654 -3.52 1 94.75 118 GLU A N 1
ATOM 969 C CA . GLU A 1 118 ? -5.898 1.661 -3.85 1 94.75 118 GLU A CA 1
ATOM 970 C C . GLU A 1 118 ? -6.547 2.92 -4.422 1 94.75 118 GLU A C 1
ATOM 972 O O . GLU A 1 118 ? -7.672 2.871 -4.926 1 94.75 118 GLU A O 1
ATOM 977 N N . ALA A 1 119 ? -5.855 4.004 -4.246 1 94.56 119 ALA A N 1
ATOM 978 C CA . ALA A 1 119 ? -6.332 5.234 -4.875 1 94.56 119 ALA A CA 1
ATOM 979 C C . ALA A 1 119 ? -6.473 5.059 -6.383 1 94.56 119 ALA A C 1
ATOM 981 O O . ALA A 1 119 ? -5.602 4.477 -7.031 1 94.56 119 ALA A O 1
ATOM 982 N N . ALA A 1 120 ? -7.574 5.547 -6.859 1 93.19 120 ALA A N 1
ATOM 983 C CA . ALA A 1 120 ? -7.754 5.52 -8.305 1 93.19 120 ALA A CA 1
ATOM 984 C C . ALA A 1 120 ? -6.91 6.598 -8.984 1 93.19 120 ALA A C 1
ATOM 986 O O . ALA A 1 120 ? -6.812 7.723 -8.492 1 93.19 120 ALA A O 1
ATOM 987 N N . GLY A 1 121 ? -6.281 6.234 -10.008 1 89.06 121 GLY A N 1
ATOM 988 C CA . GLY A 1 121 ? -5.543 7.215 -10.781 1 89.06 121 GLY A CA 1
ATOM 989 C C . GLY A 1 121 ? -6.434 8.266 -11.422 1 89.06 121 GLY A C 1
ATOM 990 O O . GLY A 1 121 ? -7.637 8.047 -11.578 1 89.06 121 GLY A O 1
ATOM 991 N N . ALA A 1 122 ? -5.844 9.289 -11.773 1 83.44 122 ALA A N 1
ATOM 992 C CA . ALA A 1 122 ? -6.566 10.438 -12.32 1 83.44 122 ALA A CA 1
ATOM 993 C C . ALA A 1 122 ? -7.266 10.078 -13.625 1 83.44 122 ALA A C 1
ATOM 995 O O . ALA A 1 122 ? -8.289 10.68 -13.984 1 83.44 122 ALA A O 1
ATOM 996 N N . THR A 1 123 ? -6.785 9.109 -14.281 1 79.5 123 THR A N 1
ATOM 997 C CA . THR A 1 123 ? -7.352 8.766 -15.578 1 79.5 123 THR A CA 1
ATOM 998 C C . THR A 1 123 ? -8.414 7.68 -15.438 1 79.5 123 THR A C 1
ATOM 1000 O O . THR A 1 123 ? -9.008 7.246 -16.422 1 79.5 123 THR A O 1
ATOM 1003 N N . ALA A 1 124 ? -8.594 7.328 -14.219 1 82.69 124 ALA A N 1
ATOM 1004 C CA . ALA A 1 124 ? -9.57 6.262 -14 1 82.69 124 ALA A CA 1
ATOM 1005 C C . ALA A 1 124 ? -10.984 6.742 -14.305 1 82.69 124 ALA A C 1
ATOM 1007 O O . ALA A 1 124 ? -11.352 7.867 -13.969 1 82.69 124 ALA A O 1
ATOM 1008 N N . THR A 1 125 ? -11.719 5.941 -15.023 1 76.5 125 THR A N 1
ATOM 1009 C CA . THR A 1 125 ? -13.133 6.184 -15.297 1 76.5 125 THR A CA 1
ATOM 1010 C C . THR A 1 125 ? -14.016 5.223 -14.508 1 76.5 125 THR A C 1
ATOM 1012 O O . THR A 1 125 ? -14.039 4.023 -14.781 1 76.5 125 THR A O 1
ATOM 1015 N N . PRO A 1 126 ? -14.719 5.836 -13.578 1 76.44 126 PRO A N 1
ATOM 1016 C CA . PRO A 1 126 ? -15.555 4.961 -12.758 1 76.44 126 PRO A CA 1
ATOM 1017 C C . PRO A 1 126 ? -16.75 4.402 -13.531 1 76.44 126 PRO A C 1
ATOM 1019 O O . PRO A 1 126 ? -17.562 5.168 -14.062 1 76.44 126 PRO A O 1
ATOM 1022 N N . TYR A 1 127 ? -16.719 3.045 -13.734 1 72.62 127 TYR A N 1
ATOM 1023 C CA . TYR A 1 127 ? -17.797 2.494 -14.547 1 72.62 127 TYR A CA 1
ATOM 1024 C C . TYR A 1 127 ? -18.422 1.274 -13.875 1 72.62 127 TYR A C 1
ATOM 1026 O O . TYR A 1 127 ? -19.344 0.675 -14.414 1 72.62 127 TYR A O 1
ATOM 1034 N N . ASN A 1 128 ? -17.875 0.913 -12.781 1 75.81 128 ASN A N 1
ATOM 1035 C CA . ASN A 1 128 ? -18.406 -0.26 -12.094 1 75.81 128 ASN A CA 1
ATOM 1036 C C . ASN A 1 128 ? -18.297 -0.114 -10.578 1 75.81 128 ASN A C 1
ATOM 1038 O O . ASN A 1 128 ? -17.891 0.938 -10.078 1 75.81 128 ASN A O 1
ATOM 1042 N N . ASP A 1 129 ? -18.688 -1.175 -9.891 1 80.88 129 ASP A N 1
ATOM 1043 C CA . ASP A 1 129 ? -18.797 -1.102 -8.438 1 80.88 129 ASP A CA 1
ATOM 1044 C C . ASP A 1 129 ? -17.438 -1.241 -7.77 1 80.88 129 ASP A C 1
ATOM 1046 O O . ASP A 1 129 ? -17.344 -1.246 -6.539 1 80.88 129 ASP A O 1
ATOM 1050 N N . SER A 1 130 ? -16.406 -1.312 -8.578 1 91.12 130 SER A N 1
ATOM 1051 C CA . SER A 1 130 ? -15.07 -1.386 -8.008 1 91.12 130 SER A CA 1
ATOM 1052 C C . SER A 1 130 ? -14.578 -0.011 -7.555 1 91.12 130 SER A C 1
ATOM 1054 O O . SER A 1 130 ? -13.609 0.095 -6.809 1 91.12 130 SER A O 1
ATOM 1056 N N . PHE A 1 131 ? -15.219 0.953 -8.062 1 92.06 131 PHE A N 1
ATOM 1057 C CA . PHE A 1 131 ? -14.852 2.311 -7.668 1 92.06 131 PHE A CA 1
ATOM 1058 C C . PHE A 1 131 ? -15.766 2.818 -6.562 1 92.06 131 PHE A C 1
ATOM 1060 O O . PHE A 1 131 ? -16.984 2.602 -6.602 1 92.06 131 PHE A O 1
ATOM 1067 N N . SER A 1 132 ? -15.227 3.438 -5.617 1 91.44 132 SER A N 1
ATOM 1068 C CA . SER A 1 132 ? -15.969 4.043 -4.516 1 91.44 132 SER A CA 1
ATOM 1069 C C . SER A 1 132 ? -15.438 5.434 -4.188 1 91.44 132 SER A C 1
ATOM 1071 O O . SER A 1 132 ? -14.227 5.672 -4.246 1 91.44 132 SER A O 1
ATOM 1073 N N . CYS A 1 133 ? -16.312 6.254 -3.84 1 91.12 133 CYS A N 1
ATOM 1074 C CA . CYS A 1 133 ? -15.93 7.598 -3.42 1 91.12 133 CYS A CA 1
ATOM 1075 C C . CYS A 1 133 ? -15.492 7.613 -1.961 1 91.12 133 CYS A C 1
ATOM 1077 O O . CYS A 1 133 ? -16.125 6.973 -1.114 1 91.12 133 CYS A O 1
ATOM 1079 N N . VAL A 1 134 ? -14.422 8.344 -1.743 1 92.94 134 VAL A N 1
ATOM 1080 C CA . VAL A 1 134 ? -13.922 8.461 -0.378 1 92.94 134 VAL A CA 1
ATOM 1081 C C . VAL A 1 134 ? -13.797 9.93 0.007 1 92.94 134 VAL A C 1
ATOM 1083 O O . VAL A 1 134 ? -14.367 10.805 -0.655 1 92.94 134 VAL A O 1
ATOM 1086 N N . LYS A 1 135 ? -13.109 10.133 1.121 1 90.19 135 LYS A N 1
ATOM 1087 C CA . LYS A 1 135 ? -12.922 11.477 1.648 1 90.19 135 LYS A CA 1
ATOM 1088 C C . LYS A 1 135 ? -12.43 12.43 0.562 1 90.19 135 LYS A C 1
ATOM 1090 O O . LYS A 1 135 ? -11.586 12.055 -0.26 1 90.19 135 LYS A O 1
ATOM 1095 N N . HIS A 1 136 ? -12.984 13.727 0.552 1 92.88 136 HIS A N 1
ATOM 1096 C CA . HIS A 1 136 ? -12.625 14.805 -0.362 1 92.88 136 HIS A CA 1
ATOM 1097 C C . HIS A 1 136 ? -13.117 14.523 -1.775 1 92.88 136 HIS A C 1
ATOM 1099 O O . HIS A 1 136 ? -12.656 15.141 -2.738 1 92.88 136 HIS A O 1
ATOM 1105 N N . GLY A 1 137 ? -13.93 13.469 -1.886 1 89.75 137 GLY A N 1
ATOM 1106 C CA . GLY A 1 137 ? -14.531 13.172 -3.178 1 89.75 137 GLY A CA 1
ATOM 1107 C C . GLY A 1 137 ? -13.609 12.398 -4.098 1 89.75 137 GLY A C 1
ATOM 1108 O O . GLY A 1 137 ? -13.859 12.312 -5.305 1 89.75 137 GLY A O 1
ATOM 1109 N N . GLU A 1 138 ? -12.547 11.945 -3.588 1 94 138 GLU A N 1
ATOM 1110 C CA . GLU A 1 138 ? -11.617 11.156 -4.383 1 94 138 GLU A CA 1
ATOM 1111 C C . GLU A 1 138 ? -12.102 9.711 -4.531 1 94 138 GLU A C 1
ATOM 1113 O O . GLU A 1 138 ? -13.008 9.281 -3.818 1 94 138 GLU A O 1
ATOM 1118 N N . LEU A 1 139 ? -11.531 9.031 -5.496 1 93.69 139 LEU A N 1
ATOM 1119 C CA . LEU A 1 139 ? -11.992 7.676 -5.797 1 93.69 139 LEU A CA 1
ATOM 1120 C C . LEU A 1 139 ? -10.953 6.645 -5.367 1 93.69 139 LEU A C 1
ATOM 1122 O O . LEU A 1 139 ? -9.75 6.871 -5.508 1 93.69 139 LEU A O 1
ATOM 1126 N N . VAL A 1 140 ? -11.461 5.539 -4.883 1 95.56 140 VAL A N 1
ATOM 1127 C CA . VAL A 1 140 ? -10.656 4.359 -4.57 1 95.56 140 VAL A CA 1
ATOM 1128 C C . VAL A 1 140 ? -11.133 3.176 -5.41 1 95.56 140 VAL A C 1
ATOM 1130 O O . VAL A 1 140 ? -12.336 3.016 -5.648 1 95.56 140 VAL A O 1
ATOM 1133 N N . TYR A 1 141 ? -10.242 2.457 -5.898 1 95.19 141 TYR A N 1
ATOM 1134 C CA . TYR A 1 141 ? -10.5 1.232 -6.648 1 95.19 141 TYR A CA 1
ATOM 1135 C C . TYR A 1 141 ? -10.289 0.002 -5.777 1 95.19 141 TYR A C 1
ATOM 1137 O O . TYR A 1 141 ? -9.219 -0.17 -5.188 1 95.19 141 TYR A O 1
ATOM 1145 N N . SER A 1 142 ? -11.312 -0.88 -5.668 1 95.44 142 SER A N 1
ATOM 1146 C CA . SER A 1 142 ? -11.234 -2.088 -4.855 1 95.44 142 SER A CA 1
ATOM 1147 C C . SER A 1 142 ? -11.469 -3.338 -5.695 1 95.44 142 SER A C 1
ATOM 1149 O O . SER A 1 142 ? -12.445 -3.41 -6.449 1 95.44 142 SER A O 1
ATOM 1151 N N . GLN A 1 143 ? -10.594 -4.258 -5.555 1 95.62 143 GLN A N 1
ATOM 1152 C CA . GLN A 1 143 ? -10.703 -5.52 -6.277 1 95.62 143 GLN A CA 1
ATOM 1153 C C . GLN A 1 143 ? -10.07 -6.664 -5.488 1 95.62 143 GLN A C 1
ATOM 1155 O O . GLN A 1 143 ? -9.078 -6.461 -4.781 1 95.62 143 GLN A O 1
ATOM 1160 N N . ILE A 1 144 ? -10.703 -7.867 -5.633 1 96.62 144 ILE A N 1
ATOM 1161 C CA . ILE A 1 144 ? -10.086 -9.047 -5.043 1 96.62 144 ILE A CA 1
ATOM 1162 C C . ILE A 1 144 ? -8.797 -9.383 -5.793 1 96.62 144 ILE A C 1
ATOM 1164 O O . ILE A 1 144 ? -8.805 -9.539 -7.016 1 96.62 144 ILE A O 1
ATOM 1168 N N . ARG A 1 145 ? -7.715 -9.453 -5.062 1 97.69 145 ARG A N 1
ATOM 1169 C CA . ARG A 1 145 ? -6.418 -9.75 -5.66 1 97.69 145 ARG A CA 1
ATOM 1170 C C . ARG A 1 145 ? -5.691 -10.844 -4.879 1 97.69 145 ARG A C 1
ATOM 1172 O O . ARG A 1 145 ? -5.867 -10.961 -3.666 1 97.69 145 ARG A O 1
ATOM 1179 N N . ARG A 1 146 ? -4.938 -11.633 -5.605 1 98.75 146 ARG A N 1
ATOM 1180 C CA . ARG A 1 146 ? -4.102 -12.656 -4.992 1 98.75 146 ARG A CA 1
ATOM 1181 C C . ARG A 1 146 ? -2.682 -12.148 -4.77 1 98.75 146 ARG A C 1
ATOM 1183 O O . ARG A 1 146 ? -2.125 -11.453 -5.625 1 98.75 146 ARG A O 1
ATOM 1190 N N . PHE A 1 147 ? -2.102 -12.516 -3.645 1 98.88 147 PHE A N 1
ATOM 1191 C CA . PHE A 1 147 ? -0.762 -12.086 -3.26 1 98.88 147 PHE A CA 1
ATOM 1192 C C . PHE A 1 147 ? 0.05 -13.266 -2.725 1 98.88 147 PHE A C 1
ATOM 1194 O O . PHE A 1 147 ? -0.515 -14.25 -2.242 1 98.88 147 PHE A O 1
ATOM 1201 N N . ILE A 1 148 ? 1.376 -13.109 -2.838 1 98.94 148 ILE A N 1
ATOM 1202 C CA . ILE A 1 148 ? 2.324 -14.008 -2.197 1 98.94 148 ILE A CA 1
ATOM 1203 C C . ILE A 1 148 ? 3.191 -13.234 -1.21 1 98.94 148 ILE A C 1
ATOM 1205 O O . ILE A 1 148 ? 3.811 -12.234 -1.573 1 98.94 148 ILE A O 1
ATOM 1209 N N . VAL A 1 149 ? 3.271 -13.734 0 1 98.88 149 VAL A N 1
ATOM 1210 C CA . VAL A 1 149 ? 4.086 -13.078 1.018 1 98.88 149 VAL A CA 1
ATOM 1211 C C . VAL A 1 149 ? 5.566 -13.258 0.691 1 98.88 149 VAL A C 1
ATOM 1213 O O . VAL A 1 149 ? 6.027 -14.375 0.469 1 98.88 149 VAL A O 1
ATOM 1216 N N . VAL A 1 150 ? 6.344 -12.164 0.764 1 97.69 150 VAL A N 1
ATOM 1217 C CA . VAL A 1 150 ? 7.773 -12.25 0.48 1 97.69 150 VAL A CA 1
ATOM 1218 C C . VAL A 1 150 ? 8.57 -11.773 1.692 1 97.69 150 VAL A C 1
ATOM 1220 O O . VAL A 1 150 ? 9.766 -12.047 1.8 1 97.69 150 VAL A O 1
ATOM 1223 N N . SER A 1 151 ? 7.918 -11.086 2.57 1 96.12 151 SER A N 1
ATOM 1224 C CA . SER A 1 151 ? 8.555 -10.633 3.805 1 96.12 151 SER A CA 1
ATOM 1225 C C . SER A 1 151 ? 7.527 -10.422 4.91 1 96.12 151 SER A C 1
ATOM 1227 O O . SER A 1 151 ? 6.566 -9.672 4.742 1 96.12 151 SER A O 1
ATOM 1229 N N . THR A 1 152 ? 7.715 -11.109 6.02 1 95.44 152 THR A N 1
ATOM 1230 C CA . THR A 1 152 ? 6.836 -10.945 7.172 1 95.44 152 THR A CA 1
ATOM 1231 C C . THR A 1 152 ? 7.375 -9.875 8.117 1 95.44 152 THR A C 1
ATOM 1233 O O . THR A 1 152 ? 8.57 -9.852 8.414 1 95.44 152 THR A O 1
ATOM 1236 N N . ARG A 1 153 ? 6.492 -9.008 8.484 1 94.12 153 ARG A N 1
ATOM 1237 C CA . ARG A 1 153 ? 6.812 -7.914 9.391 1 94.12 153 ARG A CA 1
ATOM 1238 C C . ARG A 1 153 ? 5.883 -7.914 10.602 1 94.12 153 ARG A C 1
ATOM 1240 O O . ARG A 1 153 ? 5.027 -8.797 10.727 1 94.12 153 ARG A O 1
ATOM 1247 N N . HIS A 1 154 ? 6.199 -7.012 11.5 1 91.44 154 HIS A N 1
ATOM 1248 C CA . HIS A 1 154 ? 5.34 -6.914 12.672 1 91.44 154 HIS A CA 1
ATOM 1249 C C . HIS A 1 154 ? 4.012 -6.242 12.336 1 91.44 154 HIS A C 1
ATOM 1251 O O . HIS A 1 154 ? 3.957 -5.023 12.156 1 91.44 154 HIS A O 1
ATOM 1257 N N . GLY A 1 155 ? 2.984 -7 12.273 1 94 155 GLY A N 1
ATOM 1258 C CA . GLY A 1 155 ? 1.637 -6.496 12.07 1 94 155 GLY A CA 1
ATOM 1259 C C . GLY A 1 155 ? 1.261 -6.383 10.602 1 94 155 GLY A C 1
ATOM 1260 O O . GLY A 1 155 ? 0.138 -5.992 10.273 1 94 155 GLY A O 1
ATOM 1261 N N . PHE A 1 156 ? 2.176 -6.648 9.758 1 96.94 156 PHE A N 1
ATOM 1262 C CA . PHE A 1 156 ? 1.919 -6.613 8.32 1 96.94 156 PHE A CA 1
ATOM 1263 C C . PHE A 1 156 ? 2.936 -7.465 7.566 1 96.94 156 PHE A C 1
ATOM 1265 O O . PHE A 1 156 ? 3.834 -8.047 8.18 1 96.94 156 PHE A O 1
ATOM 1272 N N . CYS A 1 157 ? 2.77 -7.613 6.227 1 97.81 157 CYS A N 1
ATOM 1273 C CA . CYS A 1 157 ? 3.729 -8.281 5.352 1 97.81 157 CYS A CA 1
ATOM 1274 C C . CYS A 1 157 ? 3.852 -7.551 4.02 1 97.81 157 CYS A C 1
ATOM 1276 O O . CYS A 1 157 ? 2.938 -6.832 3.613 1 97.81 157 CYS A O 1
ATOM 1278 N N . TYR A 1 158 ? 4.977 -7.668 3.445 1 97.56 158 TYR A N 1
ATOM 1279 C CA . TYR A 1 158 ? 5.105 -7.324 2.033 1 97.56 158 TYR A CA 1
ATOM 1280 C C . TYR A 1 158 ? 4.738 -8.516 1.148 1 97.56 158 TYR A C 1
ATOM 1282 O O . TYR A 1 158 ? 5.141 -9.648 1.423 1 97.56 158 TYR A O 1
ATOM 1290 N N . ALA A 1 159 ? 3.963 -8.219 0.12 1 98.5 159 ALA A N 1
ATOM 1291 C CA . ALA A 1 159 ? 3.498 -9.297 -0.75 1 98.5 159 ALA A CA 1
ATOM 1292 C C . ALA A 1 159 ? 3.463 -8.852 -2.207 1 98.5 159 ALA A C 1
ATOM 1294 O O . ALA A 1 159 ? 3.178 -7.688 -2.498 1 98.5 159 ALA A O 1
ATOM 1295 N N . VAL A 1 160 ? 3.736 -9.797 -3.096 1 98.69 160 VAL A N 1
ATOM 1296 C CA . VAL A 1 160 ? 3.717 -9.531 -4.527 1 98.69 160 VAL A CA 1
ATOM 1297 C C . VAL A 1 160 ? 2.441 -10.102 -5.145 1 98.69 160 VAL A C 1
ATOM 1299 O O . VAL A 1 160 ? 1.965 -11.164 -4.73 1 98.69 160 VAL A O 1
ATOM 1302 N N . PRO A 1 161 ? 1.92 -9.422 -6.117 1 98.69 161 PRO A N 1
ATOM 1303 C CA . PRO A 1 161 ? 0.634 -9.836 -6.688 1 98.69 161 PRO A CA 1
ATOM 1304 C C . PRO A 1 161 ? 0.782 -10.898 -7.773 1 98.69 161 PRO A C 1
ATOM 1306 O O . PRO A 1 161 ? 1.839 -11 -8.398 1 98.69 161 PRO A O 1
ATOM 1309 N N . ILE A 1 162 ? -0.244 -11.656 -7.969 1 98.75 162 ILE A N 1
ATOM 1310 C CA . ILE A 1 162 ? -0.44 -12.562 -9.094 1 98.75 162 ILE A CA 1
ATOM 1311 C C . ILE A 1 162 ? -1.515 -12 -10.023 1 98.75 162 ILE A C 1
ATOM 1313 O O . ILE A 1 162 ? -2.631 -11.711 -9.586 1 98.75 162 ILE A O 1
ATOM 1317 N N . PHE A 1 163 ? -1.216 -11.914 -11.289 1 97.94 163 PHE A N 1
ATOM 1318 C CA . PHE A 1 163 ? -2.148 -11.383 -12.281 1 97.94 163 PHE A CA 1
ATOM 1319 C C . PHE A 1 163 ? -2.332 -12.375 -13.43 1 97.94 163 PHE A C 1
ATOM 1321 O O . PHE A 1 163 ? -1.4 -13.094 -13.789 1 97.94 163 PHE A O 1
ATOM 1328 N N . THR A 1 164 ? -3.533 -12.359 -13.961 1 97.69 164 THR A N 1
ATOM 1329 C CA . THR A 1 164 ? -3.719 -13.047 -15.234 1 97.69 164 THR A CA 1
ATOM 1330 C C . THR A 1 164 ? -3.719 -12.047 -16.391 1 97.69 164 THR A C 1
ATOM 1332 O O . THR A 1 164 ? -3.623 -12.445 -17.547 1 97.69 164 THR A O 1
ATOM 1335 N N . TYR A 1 165 ? -3.938 -10.789 -15.992 1 96 165 TYR A N 1
ATOM 1336 C CA . TYR A 1 165 ? -4.07 -9.719 -16.969 1 96 165 TYR A CA 1
ATOM 1337 C C . TYR A 1 165 ? -5.176 -10.023 -17.969 1 96 165 TYR A C 1
ATOM 1339 O O . TYR A 1 165 ? -4.961 -9.938 -19.188 1 96 165 TYR A O 1
ATOM 1347 N N . GLY A 1 166 ? -6.332 -10.336 -17.406 1 94.75 166 GLY A N 1
ATOM 1348 C CA . GLY A 1 166 ? -7.438 -10.711 -18.266 1 94.75 166 GLY A CA 1
ATOM 1349 C C . GLY A 1 166 ? -7.141 -11.938 -19.109 1 94.75 166 GLY A C 1
ATOM 1350 O O . GLY A 1 166 ? -7.5 -11.984 -20.297 1 94.75 166 GLY A O 1
ATOM 1351 N N . ASN A 1 167 ? -6.344 -12.82 -18.609 1 96.56 167 ASN A N 1
ATOM 1352 C CA . ASN A 1 167 ? -5.945 -14.078 -19.25 1 96.56 167 ASN A CA 1
ATOM 1353 C C . ASN A 1 167 ? -4.996 -13.844 -20.422 1 96.56 167 ASN A C 1
ATOM 1355 O O . ASN A 1 167 ? -4.922 -14.656 -21.328 1 96.56 167 ASN A O 1
ATOM 1359 N N . GLN A 1 168 ? -4.219 -12.742 -20.344 1 97.38 168 GLN A N 1
ATOM 1360 C CA . GLN A 1 168 ? -3.264 -12.438 -21.391 1 97.38 168 GLN A CA 1
ATOM 1361 C C . GLN A 1 168 ? -1.831 -12.688 -20.938 1 97.38 168 GLN A C 1
ATOM 1363 O O . GLN A 1 168 ? -0.892 -12.594 -21.719 1 97.38 168 GLN A O 1
ATOM 1368 N N . ALA A 1 169 ? -1.689 -12.891 -19.688 1 98 169 ALA A N 1
ATOM 1369 C CA . ALA A 1 169 ? -0.337 -13.031 -19.156 1 98 169 ALA A CA 1
ATOM 1370 C C . ALA A 1 169 ? 0.544 -11.859 -19.562 1 98 169 ALA A C 1
ATOM 1372 O O . ALA A 1 169 ? 0.138 -10.703 -19.453 1 98 169 ALA A O 1
ATOM 1373 N N . THR A 1 170 ? 1.758 -12.109 -20 1 97.69 170 THR A N 1
ATOM 1374 C CA . THR A 1 170 ? 2.654 -11 -20.281 1 97.69 170 THR A CA 1
ATOM 1375 C C . THR A 1 170 ? 2.516 -10.547 -21.734 1 97.69 170 THR A C 1
ATOM 1377 O O . THR A 1 170 ? 3.312 -9.742 -22.219 1 97.69 170 THR A O 1
ATOM 1380 N N . THR A 1 171 ? 1.508 -11.102 -22.484 1 97.06 171 THR A N 1
ATOM 1381 C CA . THR A 1 171 ? 1.236 -10.594 -23.812 1 97.06 171 THR A CA 1
ATOM 1382 C C . THR A 1 171 ? 0.453 -9.289 -23.766 1 97.06 171 THR A C 1
ATOM 1384 O O . THR A 1 171 ? 0.343 -8.578 -24.766 1 97.06 171 THR A O 1
ATOM 1387 N N . LYS A 1 172 ? -0.057 -9.039 -22.578 1 95.31 172 LYS A N 1
ATOM 1388 C CA . LYS A 1 172 ? -0.77 -7.777 -22.422 1 95.31 172 LYS A CA 1
ATOM 1389 C C . LYS A 1 172 ? 0.124 -6.594 -22.781 1 95.31 172 LYS A C 1
ATOM 1391 O O . LYS A 1 172 ? 1.277 -6.527 -22.359 1 95.31 172 LYS A O 1
ATOM 1396 N N . ARG A 1 173 ? -0.381 -5.629 -23.484 1 92.56 173 ARG A N 1
ATOM 1397 C CA . ARG A 1 173 ? 0.375 -4.457 -23.922 1 92.56 173 ARG A CA 1
ATOM 1398 C C . ARG A 1 173 ? 0.872 -3.66 -22.719 1 92.56 173 ARG A C 1
ATOM 1400 O O . ARG A 1 173 ? 0.114 -3.408 -21.766 1 92.56 173 ARG A O 1
ATOM 1407 N N . GLY A 1 174 ? 2.18 -3.314 -22.688 1 91.06 174 GLY A N 1
ATOM 1408 C CA . GLY A 1 174 ? 2.74 -2.467 -21.656 1 91.06 174 GLY A CA 1
ATOM 1409 C C . GLY A 1 174 ? 3.326 -3.252 -20.484 1 91.06 174 GLY A C 1
ATOM 1410 O O . GLY A 1 174 ? 3.982 -2.682 -19.625 1 91.06 174 GLY A O 1
ATOM 1411 N N . VAL A 1 175 ? 3.031 -4.527 -20.453 1 94.12 175 VAL A N 1
ATOM 1412 C CA . VAL A 1 175 ? 3.539 -5.363 -19.375 1 94.12 175 VAL A CA 1
ATOM 1413 C C . VAL A 1 175 ? 4.957 -5.824 -19.703 1 94.12 175 VAL A C 1
ATOM 1415 O O . VAL A 1 175 ? 5.227 -6.285 -20.812 1 94.12 175 VAL A O 1
ATOM 1418 N N . ASP A 1 176 ? 5.848 -5.645 -18.703 1 92.31 176 ASP A N 1
ATOM 1419 C CA . ASP A 1 176 ? 7.238 -6.066 -18.844 1 92.31 176 ASP A CA 1
ATOM 1420 C C . ASP A 1 176 ? 7.414 -7.527 -18.438 1 92.31 176 ASP A C 1
ATOM 1422 O O . ASP A 1 176 ? 7.379 -7.855 -17.25 1 92.31 176 ASP A O 1
ATOM 1426 N N . PRO A 1 177 ? 7.746 -8.383 -19.375 1 96.06 177 PRO A N 1
ATOM 1427 C CA . PRO A 1 177 ? 7.879 -9.805 -19.047 1 96.06 177 PRO A CA 1
ATOM 1428 C C . PRO A 1 177 ? 9.047 -10.086 -18.109 1 96.06 177 PRO A C 1
ATOM 1430 O O . PRO A 1 177 ? 9.016 -11.055 -17.344 1 96.06 177 PRO A O 1
ATOM 1433 N N . SER A 1 178 ? 10.086 -9.297 -18.094 1 95.81 178 SER A N 1
ATOM 1434 C CA . SER A 1 178 ? 11.312 -9.594 -17.359 1 95.81 178 SER A CA 1
ATOM 1435 C C . SER A 1 178 ? 11.086 -9.562 -15.852 1 95.81 178 SER A C 1
ATOM 1437 O O . SER A 1 178 ? 11.844 -10.164 -15.094 1 95.81 178 SER A O 1
ATOM 1439 N N . ALA A 1 179 ? 10.039 -8.914 -15.445 1 96.5 179 ALA A N 1
ATOM 1440 C CA . ALA A 1 179 ? 9.75 -8.805 -14.023 1 96.5 179 ALA A CA 1
ATOM 1441 C C . ALA A 1 179 ? 8.703 -9.828 -13.586 1 96.5 179 ALA A C 1
ATOM 1443 O O . ALA A 1 179 ? 8.125 -9.719 -12.508 1 96.5 179 ALA A O 1
ATOM 1444 N N . HIS A 1 180 ? 8.422 -10.797 -14.453 1 98.44 180 HIS A N 1
ATOM 1445 C CA . HIS A 1 180 ? 7.352 -11.742 -14.18 1 98.44 180 HIS A CA 1
ATOM 1446 C C . HIS A 1 180 ? 7.875 -13.18 -14.164 1 98.44 180 HIS A C 1
ATOM 1448 O O . HIS A 1 180 ? 8.891 -13.477 -14.797 1 98.44 180 HIS A O 1
ATOM 1454 N N . SER A 1 181 ? 7.191 -14 -13.484 1 98.56 181 SER A N 1
ATOM 1455 C CA . SER A 1 181 ? 7.348 -15.453 -13.5 1 98.56 181 SER A CA 1
ATOM 1456 C C . SER A 1 181 ? 6 -16.156 -13.617 1 98.56 181 SER A C 1
ATOM 1458 O O . SER A 1 181 ? 4.965 -15.578 -13.273 1 98.56 181 SER A O 1
ATOM 1460 N N . ILE A 1 182 ? 6.043 -17.344 -14.102 1 98.62 182 ILE A N 1
ATOM 1461 C CA . ILE A 1 182 ? 4.832 -18.156 -14.164 1 98.62 182 ILE A CA 1
ATOM 1462 C C . ILE A 1 182 ? 4.492 -18.688 -12.766 1 98.62 182 ILE A C 1
ATOM 1464 O O . ILE A 1 182 ? 5.367 -19.188 -12.062 1 98.62 182 ILE A O 1
ATOM 1468 N N . ALA A 1 183 ? 3.277 -18.531 -12.367 1 98.81 183 ALA A N 1
ATOM 1469 C CA . ALA A 1 183 ? 2.723 -19.234 -11.219 1 98.81 183 ALA A CA 1
ATOM 1470 C C . ALA A 1 183 ? 1.844 -20.406 -11.664 1 98.81 183 ALA A C 1
ATOM 1472 O O . ALA A 1 183 ? 0.954 -20.234 -12.5 1 98.81 183 ALA A O 1
ATOM 1473 N N . TYR A 1 184 ? 2.068 -21.562 -11.102 1 98.69 184 TYR A N 1
ATOM 1474 C CA . TYR A 1 184 ? 1.268 -22.719 -11.5 1 98.69 184 TYR A CA 1
ATOM 1475 C C . TYR A 1 184 ? 0.971 -23.609 -10.297 1 98.69 184 TYR A C 1
ATOM 1477 O O . TYR A 1 184 ? 1.688 -23.578 -9.297 1 98.69 184 TYR A O 1
ATOM 1485 N N . SER A 1 185 ? -0.143 -24.344 -10.414 1 98.44 185 SER A N 1
ATOM 1486 C CA . SER A 1 185 ? -0.583 -25.203 -9.328 1 98.44 185 SER A CA 1
ATOM 1487 C C . SER A 1 185 ? 0.146 -26.547 -9.359 1 98.44 185 SER A C 1
ATOM 1489 O O . SER A 1 185 ? 0.354 -27.125 -10.43 1 98.44 185 SER A O 1
ATOM 1491 N N . MET A 1 186 ? 0.445 -26.953 -8.18 1 97.75 186 MET A N 1
ATOM 1492 C CA . MET A 1 186 ? 1.045 -28.281 -8.086 1 97.75 186 MET A CA 1
ATOM 1493 C C . MET A 1 186 ? 0.172 -29.328 -8.781 1 97.75 186 MET A C 1
ATOM 1495 O O . MET A 1 186 ? -1.042 -29.359 -8.57 1 97.75 186 MET A O 1
ATOM 1499 N N . GLY A 1 187 ? 0.825 -30.172 -9.602 1 96.19 187 GLY A N 1
ATOM 1500 C CA . GLY A 1 187 ? 0.09 -31.172 -10.359 1 96.19 187 GLY A CA 1
ATOM 1501 C C . GLY A 1 187 ? -0.271 -30.719 -11.758 1 96.19 187 GLY A C 1
ATOM 1502 O O . GLY A 1 187 ? -0.694 -31.531 -12.586 1 96.19 187 GLY A O 1
ATOM 1503 N N . SER A 1 188 ? -0.18 -29.422 -11.977 1 94.31 188 SER A N 1
ATOM 1504 C CA . SER A 1 188 ? -0.433 -28.891 -13.305 1 94.31 188 SER A CA 1
ATOM 1505 C C . SER A 1 188 ? 0.871 -28.562 -14.031 1 94.31 188 SER A C 1
ATOM 1507 O O . SER A 1 188 ? 1.907 -28.359 -13.391 1 94.31 188 SER A O 1
ATOM 1509 N N . SER A 1 189 ? 0.806 -28.562 -15.312 1 92.31 189 SER A N 1
ATOM 1510 C CA . SER A 1 189 ? 1.935 -28.094 -16.109 1 92.31 189 SER A CA 1
ATOM 1511 C C . SER A 1 189 ? 1.869 -26.578 -16.328 1 92.31 189 SER A C 1
ATOM 1513 O O . SER A 1 189 ? 0.781 -26 -16.375 1 92.31 189 SER A O 1
ATOM 1515 N N . TYR A 1 190 ? 3.055 -26.016 -16.359 1 94.25 190 TYR A N 1
ATOM 1516 C CA . TYR A 1 190 ? 3.08 -24.594 -16.719 1 94.25 190 TYR A CA 1
ATOM 1517 C C . TYR A 1 190 ? 3.449 -24.406 -18.172 1 94.25 190 TYR A C 1
ATOM 1519 O O . TYR A 1 190 ? 4.199 -25.219 -18.75 1 94.25 190 TYR A O 1
ATOM 1527 N N . THR A 1 191 ? 2.76 -23.438 -18.812 1 94.19 191 THR A N 1
ATOM 1528 C CA . THR A 1 191 ? 3.004 -23.156 -20.219 1 94.19 191 THR A CA 1
ATOM 1529 C C . THR A 1 191 ? 2.971 -21.656 -20.484 1 94.19 191 THR A C 1
ATOM 1531 O O . THR A 1 191 ? 2.316 -20.906 -19.766 1 94.19 191 THR A O 1
ATOM 1534 N N . LEU A 1 192 ? 3.76 -21.297 -21.438 1 96.81 192 LEU A N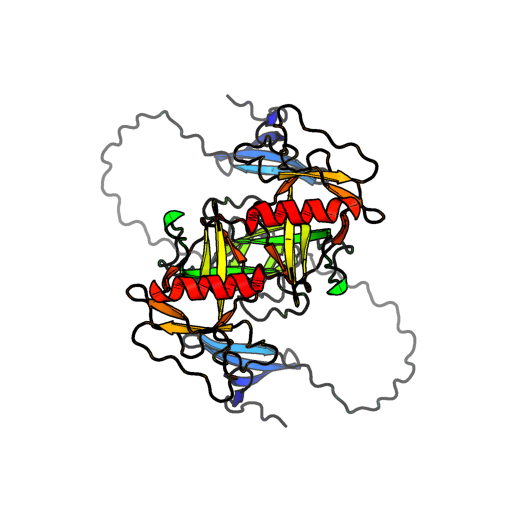 1
ATOM 1535 C CA . LEU A 1 192 ? 3.621 -19.938 -21.984 1 96.81 192 LEU A CA 1
ATOM 1536 C C . LEU A 1 192 ? 2.385 -19.844 -22.875 1 96.81 192 LEU A C 1
ATOM 1538 O O . LEU A 1 192 ? 2.004 -20.812 -23.531 1 96.81 192 LEU A O 1
ATOM 1542 N N . LEU A 1 193 ? 1.81 -18.672 -22.812 1 96.75 193 LEU A N 1
ATOM 1543 C CA . LEU A 1 193 ? 0.716 -18.453 -23.75 1 96.75 193 LEU A CA 1
ATOM 1544 C C . LEU A 1 193 ? 1.249 -18.203 -25.156 1 96.75 193 LEU A C 1
ATOM 1546 O O . LEU A 1 193 ? 2.42 -17.859 -25.328 1 96.75 193 LEU A O 1
ATOM 1550 N N . ARG A 1 194 ? 0.361 -18.453 -26.094 1 95.38 194 ARG A N 1
ATOM 1551 C CA . ARG A 1 194 ? 0.738 -18.172 -27.484 1 95.38 194 ARG A CA 1
ATOM 1552 C C . ARG A 1 194 ? 1.155 -16.703 -27.641 1 95.38 194 ARG A C 1
ATOM 1554 O O . ARG A 1 194 ? 0.415 -15.797 -27.25 1 95.38 194 ARG A O 1
ATOM 1561 N N . GLY A 1 195 ? 2.373 -16.5 -28.172 1 95.69 195 GLY A N 1
ATOM 1562 C CA . GLY A 1 195 ? 2.848 -15.141 -28.406 1 95.69 195 GLY A CA 1
ATOM 1563 C C . GLY A 1 195 ? 3.594 -14.555 -27.219 1 95.69 195 GLY A C 1
ATOM 1564 O O . GLY A 1 195 ? 4.156 -13.461 -27.312 1 95.69 195 GLY A O 1
ATOM 1565 N N . GLU A 1 196 ? 3.566 -15.258 -26.172 1 96.38 196 GLU A N 1
ATOM 1566 C CA . GLU A 1 196 ? 4.234 -14.766 -24.969 1 96.38 196 GLU A CA 1
ATOM 1567 C C . GLU A 1 196 ? 5.746 -14.945 -25.062 1 96.38 196 GLU A C 1
ATOM 1569 O O . GLU A 1 196 ? 6.227 -15.977 -25.531 1 96.38 196 GLU A O 1
ATOM 1574 N N . SER A 1 197 ? 6.504 -13.938 -24.672 1 94.56 197 SER A N 1
ATOM 1575 C CA . SER A 1 197 ? 7.957 -14.039 -24.625 1 94.56 197 SER A CA 1
ATOM 1576 C C . SER A 1 197 ? 8.414 -15.008 -23.531 1 94.56 197 SER A C 1
ATOM 1578 O O . SER A 1 197 ? 7.715 -15.188 -22.531 1 94.56 197 SER A O 1
ATOM 1580 N N . THR A 1 198 ? 9.562 -15.562 -23.781 1 94.88 198 THR A N 1
ATOM 1581 C CA . THR A 1 198 ? 10.148 -16.391 -22.719 1 94.88 198 THR A CA 1
ATOM 1582 C C . THR A 1 198 ? 10.445 -15.555 -21.484 1 94.88 198 THR A C 1
ATOM 1584 O O . THR A 1 198 ? 10.961 -14.438 -21.594 1 94.88 198 THR A O 1
ATOM 1587 N N . LEU A 1 199 ? 10.148 -16.141 -20.344 1 97.06 199 LEU A N 1
ATOM 1588 C CA . LEU A 1 199 ? 10.391 -15.438 -19.078 1 97.06 199 LEU A CA 1
ATOM 1589 C C . LEU A 1 199 ? 11.734 -15.852 -18.484 1 97.06 199 LEU A C 1
ATOM 1591 O O . LEU A 1 199 ? 12.062 -17.031 -18.438 1 97.06 199 LEU A O 1
ATOM 1595 N N . GLU A 1 200 ? 12.445 -14.859 -18.078 1 96.25 200 GLU A N 1
ATOM 1596 C CA . GLU A 1 200 ? 13.766 -15.102 -17.516 1 96.25 200 GLU A CA 1
ATOM 1597 C C . GLU A 1 200 ? 13.664 -15.734 -16.125 1 96.25 200 GLU A C 1
ATOM 1599 O O . GLU A 1 200 ? 14.492 -16.562 -15.75 1 96.25 200 GLU A O 1
ATOM 1604 N N . LYS A 1 201 ? 12.703 -15.414 -15.406 1 97.88 201 LYS A N 1
ATOM 1605 C CA . LYS A 1 201 ? 12.539 -15.906 -14.039 1 97.88 201 LYS A CA 1
ATOM 1606 C C . LYS A 1 201 ? 11.898 -17.281 -14.031 1 97.88 201 LYS A C 1
ATOM 1608 O O . LYS A 1 201 ? 10.961 -17.547 -14.797 1 97.88 201 LYS A O 1
ATOM 1613 N N . GLN A 1 202 ? 12.406 -18.125 -13.203 1 98.06 202 GLN A N 1
ATOM 1614 C CA . GLN A 1 202 ? 11.93 -19.5 -13.102 1 98.06 202 GLN A CA 1
ATOM 1615 C C . GLN A 1 202 ? 10.477 -19.531 -12.617 1 98.06 202 GLN A C 1
ATOM 1617 O O . GLN A 1 202 ? 10.07 -18.719 -11.797 1 98.06 202 GLN A O 1
ATOM 1622 N N . PRO A 1 203 ? 9.688 -20.5 -13.141 1 98.5 203 PRO A N 1
ATOM 1623 C CA . PRO A 1 203 ? 8.312 -20.656 -12.664 1 98.5 203 PRO A CA 1
ATOM 1624 C C . PRO A 1 203 ? 8.234 -21.031 -11.18 1 98.5 203 PRO A C 1
ATOM 1626 O O . PRO A 1 203 ? 9.18 -21.609 -10.633 1 98.5 203 PRO A O 1
ATOM 1629 N N . ILE A 1 204 ? 7.18 -20.672 -10.547 1 98.88 204 ILE A N 1
ATOM 1630 C CA . ILE A 1 204 ? 6.953 -20.906 -9.125 1 98.88 204 ILE A CA 1
ATOM 1631 C C . ILE A 1 204 ? 5.738 -21.812 -8.945 1 98.88 204 ILE A C 1
ATOM 1633 O O . ILE A 1 204 ? 4.641 -21.5 -9.406 1 98.88 204 ILE A O 1
ATOM 1637 N N . CYS A 1 205 ? 5.906 -22.875 -8.258 1 98.88 205 CYS A N 1
ATOM 1638 C CA . CYS A 1 205 ? 4.844 -23.844 -8.008 1 98.88 205 CYS A CA 1
ATOM 1639 C C . CYS A 1 205 ? 4.082 -23.5 -6.734 1 98.88 205 CYS A C 1
ATOM 1641 O O . CYS A 1 205 ? 4.688 -23.219 -5.695 1 98.88 205 CYS A O 1
ATOM 1643 N N . ILE A 1 206 ? 2.76 -23.547 -6.82 1 98.88 206 ILE A N 1
ATOM 1644 C CA . ILE A 1 206 ? 1.899 -23.25 -5.68 1 98.88 206 ILE A CA 1
ATOM 1645 C C . ILE A 1 206 ? 1.137 -24.516 -5.273 1 98.88 206 ILE A C 1
ATOM 1647 O O . ILE A 1 206 ? 0.519 -25.172 -6.113 1 98.88 206 ILE A O 1
ATOM 1651 N N . MET A 1 207 ? 1.244 -24.828 -4.023 1 98.88 207 MET A N 1
ATOM 1652 C CA . MET A 1 207 ? 0.382 -25.844 -3.424 1 98.88 207 MET A CA 1
ATOM 1653 C C . MET A 1 207 ? -0.945 -25.234 -2.979 1 98.88 207 MET A C 1
ATOM 1655 O O . MET A 1 207 ? -0.993 -24.5 -2 1 98.88 207 MET A O 1
ATOM 1659 N N . MET A 1 208 ? -1.987 -25.609 -3.68 1 98.69 208 MET A N 1
ATOM 1660 C CA . MET A 1 208 ? -3.277 -24.969 -3.434 1 98.69 208 MET A CA 1
ATOM 1661 C C . MET A 1 208 ? -3.863 -25.422 -2.102 1 98.69 208 MET A C 1
ATOM 1663 O O . MET A 1 208 ? -3.684 -26.578 -1.7 1 98.69 208 MET A O 1
ATOM 1667 N N . ALA A 1 209 ? -4.559 -24.484 -1.423 1 97.94 209 ALA A N 1
ATOM 1668 C CA . ALA A 1 209 ? -5.309 -24.859 -0.223 1 97.94 209 ALA A CA 1
ATOM 1669 C C . ALA A 1 209 ? -6.461 -25.797 -0.562 1 97.94 209 ALA A C 1
ATOM 1671 O O . ALA A 1 209 ? -6.887 -25.875 -1.718 1 97.94 209 ALA A O 1
ATOM 1672 N N . GLN A 1 210 ? -6.934 -26.484 0.484 1 96.19 210 GLN A N 1
ATOM 1673 C CA . GLN A 1 210 ? -8.039 -27.422 0.288 1 96.19 210 GLN A CA 1
ATOM 1674 C C . GLN A 1 210 ? -9.273 -26.688 -0.239 1 96.19 210 GLN A C 1
ATOM 1676 O O . GLN A 1 210 ? -9.664 -25.641 0.286 1 96.19 210 GLN A O 1
ATOM 1681 N N . GLY A 1 211 ? -9.828 -27.25 -1.318 1 95.06 211 GLY A N 1
ATOM 1682 C CA . GLY A 1 211 ? -11.062 -26.703 -1.865 1 95.06 211 GLY A CA 1
ATOM 1683 C C . GLY A 1 211 ? -10.836 -25.516 -2.787 1 95.06 211 GLY A C 1
ATOM 1684 O O . GLY A 1 211 ? -11.781 -24.969 -3.348 1 95.06 211 GLY A O 1
ATOM 1685 N N . VAL A 1 212 ? -9.648 -25.062 -2.9 1 97.06 212 VAL A N 1
ATOM 1686 C CA . VAL A 1 212 ? -9.336 -23.938 -3.771 1 97.06 212 VAL A CA 1
ATOM 1687 C C . VAL A 1 212 ? -8.977 -24.438 -5.164 1 97.06 212 VAL A C 1
ATOM 1689 O O . VAL A 1 212 ? -8.117 -25.328 -5.309 1 97.06 212 VAL A O 1
ATOM 1692 N N . PRO A 1 213 ? -9.609 -23.938 -6.176 1 96.25 213 PRO A N 1
ATOM 1693 C CA . PRO A 1 213 ? -9.32 -24.375 -7.543 1 96.25 213 PRO A CA 1
ATOM 1694 C C . PRO A 1 213 ? -7.895 -24.031 -7.98 1 96.25 213 PRO A C 1
ATOM 1696 O O . PRO A 1 213 ? -7.266 -23.141 -7.402 1 96.25 213 PRO A O 1
ATOM 1699 N N . SER A 1 214 ? -7.496 -24.688 -9.047 1 97.56 214 SER A N 1
ATOM 1700 C CA . SER A 1 214 ? -6.176 -24.422 -9.609 1 97.56 214 SER A CA 1
ATOM 1701 C C . SER A 1 214 ? -6.094 -23.031 -10.211 1 97.56 214 SER A C 1
ATOM 1703 O O . SER A 1 214 ? -7.109 -22.453 -10.609 1 97.56 214 SER A O 1
ATOM 1705 N N . LEU A 1 215 ? -4.875 -22.547 -10.312 1 97.94 215 LEU A N 1
ATOM 1706 C CA . LEU A 1 215 ? -4.629 -21.266 -10.945 1 97.94 215 LEU A CA 1
ATOM 1707 C C . LEU A 1 215 ? -4.859 -21.344 -12.453 1 97.94 215 LEU A C 1
ATOM 1709 O O . LEU A 1 215 ? -4.684 -22.406 -13.055 1 97.94 215 LEU A O 1
ATOM 1713 N N . SER A 1 216 ? -5.211 -20.219 -13.016 1 96.94 216 SER A N 1
ATOM 1714 C CA . SER A 1 216 ? -5.242 -20.078 -14.469 1 96.94 216 SER A CA 1
ATOM 1715 C C . SER A 1 216 ? -3.859 -20.281 -15.078 1 96.94 216 SER A C 1
ATOM 1717 O O . SER A 1 216 ? -2.85 -19.922 -14.469 1 96.94 216 SER A O 1
ATOM 1719 N N . VAL A 1 217 ? -3.848 -20.828 -16.281 1 97.06 217 VAL A N 1
ATOM 1720 C CA . VAL A 1 217 ? -2.592 -21.016 -17 1 97.06 217 VAL A CA 1
ATOM 1721 C C . VAL A 1 217 ? -1.947 -19.656 -17.281 1 97.06 217 VAL A C 1
ATOM 1723 O O . VAL A 1 217 ? -0.734 -19.578 -17.484 1 97.06 217 VAL A O 1
ATOM 1726 N N . ALA A 1 218 ? -2.738 -18.609 -17.234 1 98.12 218 ALA A N 1
ATOM 1727 C CA . ALA A 1 218 ? -2.26 -17.25 -17.531 1 98.12 218 ALA A CA 1
ATOM 1728 C C . ALA A 1 218 ? -1.732 -16.562 -16.266 1 98.12 218 ALA A C 1
ATOM 1730 O O . ALA A 1 218 ? -1.291 -15.414 -16.328 1 98.12 218 ALA A O 1
ATOM 1731 N N . SER A 1 219 ? -1.697 -17.25 -15.117 1 98.62 219 SER A N 1
ATOM 1732 C CA . SER A 1 219 ? -1.29 -16.625 -13.867 1 98.62 219 SER A CA 1
ATOM 1733 C C . SER A 1 219 ? 0.196 -16.281 -13.875 1 98.62 219 SER A C 1
ATOM 1735 O O . SER A 1 219 ? 1.037 -17.156 -14.125 1 98.62 219 SER A O 1
ATOM 1737 N N . ARG A 1 220 ? 0.533 -15.016 -13.641 1 98.88 220 ARG A N 1
ATOM 1738 C CA . ARG A 1 220 ? 1.894 -14.492 -13.602 1 98.88 220 ARG A CA 1
ATOM 1739 C C . ARG A 1 220 ? 2.143 -13.719 -12.305 1 98.88 220 ARG A C 1
ATOM 1741 O O . ARG A 1 220 ? 1.309 -12.914 -11.891 1 98.88 220 ARG A O 1
ATOM 1748 N N . ILE A 1 221 ? 3.271 -14.031 -11.641 1 98.88 221 ILE A N 1
ATOM 1749 C CA . ILE A 1 221 ? 3.707 -13.242 -10.5 1 98.88 221 ILE A CA 1
ATOM 1750 C C . ILE A 1 221 ? 4.422 -11.984 -10.984 1 98.88 221 ILE A C 1
ATOM 1752 O O . ILE A 1 221 ? 5.312 -12.055 -11.836 1 98.88 221 ILE A O 1
ATOM 1756 N N . PHE A 1 222 ? 4.039 -10.898 -10.523 1 98.56 222 PHE A N 1
ATOM 1757 C CA . PHE A 1 222 ? 4.688 -9.641 -10.867 1 98.56 222 PHE A CA 1
ATOM 1758 C C . PHE A 1 222 ? 5.59 -9.172 -9.727 1 98.56 222 PHE A C 1
ATOM 1760 O O . PHE A 1 222 ? 5.109 -8.641 -8.727 1 98.56 222 PHE A O 1
ATOM 1767 N N . PHE A 1 223 ? 6.914 -9.258 -9.922 1 97.75 223 PHE A N 1
ATOM 1768 C CA . PHE A 1 223 ? 7.891 -8.945 -8.883 1 97.75 223 PHE A CA 1
ATOM 1769 C C . PHE A 1 223 ? 8.258 -7.469 -8.914 1 97.75 223 PHE A C 1
ATOM 1771 O O . PHE A 1 223 ? 8.961 -6.98 -8.023 1 97.75 223 PHE A O 1
ATOM 1778 N N . GLY A 1 224 ? 7.75 -6.766 -9.867 1 95.81 224 GLY A N 1
ATOM 1779 C CA . GLY A 1 224 ? 8.117 -5.367 -10.039 1 95.81 224 GLY A CA 1
ATOM 1780 C C . GLY A 1 224 ? 7.539 -4.461 -8.977 1 95.81 224 GLY A C 1
ATOM 1781 O O . GLY A 1 224 ? 7.965 -3.314 -8.828 1 95.81 224 GLY A O 1
ATOM 1782 N N . ILE A 1 225 ? 6.555 -4.957 -8.227 1 96.81 225 ILE A N 1
ATOM 1783 C CA . ILE A 1 225 ? 5.922 -4.168 -7.176 1 96.81 225 ILE A CA 1
ATOM 1784 C C . ILE A 1 225 ? 5.496 -5.086 -6.031 1 96.81 225 ILE A C 1
ATOM 1786 O O . ILE A 1 225 ? 5.023 -6.199 -6.266 1 96.81 225 ILE A O 1
ATOM 1790 N N . HIS A 1 226 ? 5.781 -4.691 -4.789 1 97.06 226 HIS A N 1
ATOM 1791 C CA . HIS A 1 226 ? 5.176 -5.344 -3.635 1 97.06 226 HIS A CA 1
ATOM 1792 C C . HIS A 1 226 ? 4.375 -4.355 -2.799 1 97.06 226 HIS A C 1
ATOM 1794 O O . HIS A 1 226 ? 4.59 -3.143 -2.889 1 97.06 226 HIS A O 1
ATOM 1800 N N . HIS A 1 227 ? 3.434 -4.859 -2.07 1 98 227 HIS A N 1
ATOM 1801 C CA . HIS A 1 227 ? 2.537 -4.055 -1.252 1 98 227 HIS A CA 1
ATOM 1802 C C . HIS A 1 227 ? 2.604 -4.469 0.214 1 98 227 HIS A C 1
ATOM 1804 O O . HIS A 1 227 ? 2.809 -5.645 0.522 1 98 227 HIS A O 1
ATOM 1810 N N . ALA A 1 228 ? 2.477 -3.465 1.071 1 97.5 228 ALA A N 1
ATOM 1811 C CA . ALA A 1 228 ? 2.281 -3.756 2.49 1 97.5 228 ALA A CA 1
ATOM 1812 C C . ALA A 1 228 ? 0.836 -4.156 2.773 1 97.5 228 ALA A C 1
ATOM 1814 O O . ALA A 1 228 ? -0.087 -3.365 2.559 1 97.5 228 ALA A O 1
ATOM 1815 N N . ILE A 1 229 ? 0.65 -5.301 3.246 1 98.06 229 ILE A N 1
ATOM 1816 C CA . ILE A 1 229 ? -0.687 -5.781 3.574 1 98.06 229 ILE A CA 1
ATOM 1817 C C . ILE A 1 229 ? -0.791 -6.031 5.078 1 98.06 229 ILE A C 1
ATOM 1819 O O . ILE A 1 229 ? -0.01 -6.801 5.641 1 98.06 229 ILE A O 1
ATOM 1823 N N . GLN A 1 230 ? -1.715 -5.363 5.691 1 97.44 230 GLN A N 1
ATOM 1824 C CA . GLN A 1 230 ? -1.906 -5.496 7.133 1 97.44 230 GLN A CA 1
ATOM 1825 C C . GLN A 1 230 ? -2.457 -6.875 7.488 1 97.44 230 GLN A C 1
ATOM 1827 O O . GLN A 1 230 ? -3.262 -7.438 6.746 1 97.44 230 GLN A O 1
ATOM 1832 N N . HIS A 1 231 ? -2.088 -7.309 8.656 1 97.81 231 HIS A N 1
ATOM 1833 C CA . HIS A 1 231 ? -2.508 -8.641 9.086 1 97.81 231 HIS A CA 1
ATOM 1834 C C . HIS A 1 231 ? -3.953 -8.625 9.578 1 97.81 231 HIS A C 1
ATOM 1836 O O . HIS A 1 231 ? -4.582 -9.688 9.695 1 97.81 231 HIS A O 1
ATOM 1842 N N . ASN A 1 232 ? -4.441 -7.504 9.906 1 96.69 232 ASN A N 1
ATOM 1843 C CA . ASN A 1 232 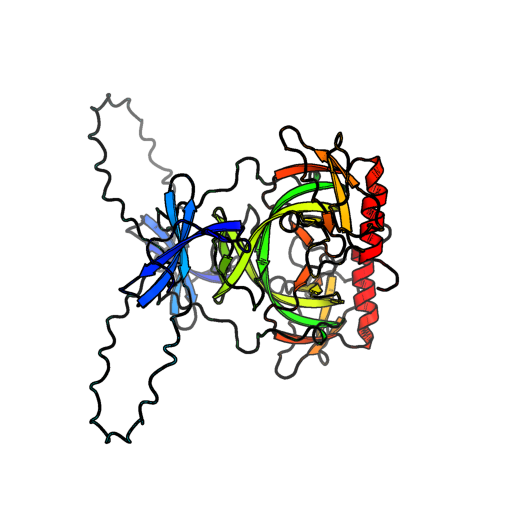? -5.758 -7.438 10.531 1 96.69 232 ASN A CA 1
ATOM 1844 C C . ASN A 1 232 ? -6.852 -7.145 9.508 1 96.69 232 ASN A C 1
ATOM 1846 O O . ASN A 1 232 ? -7.898 -6.594 9.852 1 96.69 232 ASN A O 1
ATOM 1850 N N . VAL A 1 233 ? -6.668 -7.461 8.258 1 97.19 233 VAL A N 1
ATOM 1851 C CA . VAL A 1 233 ? -7.691 -7.395 7.223 1 97.19 233 VAL A CA 1
ATOM 1852 C C . VAL A 1 233 ? -8.164 -8.805 6.871 1 97.19 233 VAL A C 1
ATOM 1854 O O . VAL A 1 233 ? -7.469 -9.781 7.152 1 97.19 233 VAL A O 1
ATOM 1857 N N . LYS A 1 234 ? -9.32 -8.898 6.277 1 96.94 234 LYS A N 1
ATOM 1858 C CA . LYS A 1 234 ? -9.859 -10.203 5.898 1 96.94 234 LYS A CA 1
ATOM 1859 C C . LYS A 1 234 ? -9.148 -10.75 4.668 1 96.94 234 LYS A C 1
ATOM 1861 O O . LYS A 1 234 ? -9.023 -10.062 3.654 1 96.94 234 LYS A O 1
ATOM 1866 N N . VAL A 1 235 ? -8.742 -11.992 4.812 1 98.56 235 VAL A N 1
ATOM 1867 C CA . VAL A 1 235 ? -8.086 -12.648 3.686 1 98.56 235 VAL A CA 1
ATOM 1868 C C . VAL A 1 235 ? -8.609 -14.07 3.533 1 98.56 235 VAL A C 1
ATOM 1870 O O . VAL A 1 235 ? -9.203 -14.617 4.465 1 98.56 235 VAL A O 1
ATOM 1873 N N . LYS A 1 236 ? -8.5 -14.586 2.352 1 98.56 236 LYS A N 1
ATOM 1874 C CA . LYS A 1 236 ? -8.789 -15.984 2.041 1 98.56 236 LYS A CA 1
ATOM 1875 C C . LYS A 1 236 ? -7.512 -16.766 1.744 1 98.56 236 LYS A C 1
ATOM 1877 O O . LYS A 1 236 ? -6.652 -16.281 1 1 98.56 236 LYS A O 1
ATOM 1882 N N . ASP A 1 237 ? -7.426 -17.906 2.309 1 98.69 237 ASP A N 1
ATOM 1883 C CA . ASP A 1 237 ? -6.293 -18.781 2.047 1 98.69 237 ASP A CA 1
ATOM 1884 C C . ASP A 1 237 ? -6.367 -19.375 0.639 1 98.69 237 ASP A C 1
ATOM 1886 O O . ASP A 1 237 ? -7.359 -20.016 0.28 1 98.69 237 ASP A O 1
ATOM 1890 N N . ILE A 1 238 ? -5.375 -19.156 -0.109 1 98.81 238 ILE A N 1
ATOM 1891 C CA . ILE A 1 238 ? -5.324 -19.656 -1.477 1 98.81 238 ILE A CA 1
ATOM 1892 C C . ILE A 1 238 ? -4.332 -20.812 -1.564 1 98.81 238 ILE A C 1
ATOM 1894 O O . ILE A 1 238 ? -4.508 -21.734 -2.367 1 98.81 238 ILE A O 1
ATOM 1898 N N . GLY A 1 239 ? -3.232 -20.719 -0.789 1 98.81 239 GLY A N 1
ATOM 1899 C CA . GLY A 1 239 ? -2.232 -21.781 -0.829 1 98.81 239 GLY A CA 1
ATOM 1900 C C . GLY A 1 239 ? -0.868 -21.328 -0.342 1 98.81 239 GLY A C 1
ATOM 1901 O O . GLY A 1 239 ? -0.765 -20.391 0.448 1 98.81 239 GLY A O 1
ATOM 1902 N N . GLN A 1 240 ? 0.121 -22.141 -0.762 1 98.81 240 GLN A N 1
ATOM 1903 C CA . GLN A 1 240 ? 1.504 -21.891 -0.373 1 98.81 240 GLN A CA 1
ATOM 1904 C C . GLN A 1 240 ? 2.465 -22.219 -1.509 1 98.81 240 GLN A C 1
ATOM 1906 O O . GLN A 1 240 ? 2.281 -23.219 -2.207 1 98.81 240 GLN A O 1
ATOM 1911 N N . VAL A 1 241 ? 3.453 -21.406 -1.578 1 98.88 241 VAL A N 1
ATOM 1912 C CA . VAL A 1 241 ? 4.52 -21.719 -2.521 1 98.88 241 VAL A CA 1
ATOM 1913 C C . VAL A 1 241 ? 5.191 -23.031 -2.117 1 98.88 241 VAL A C 1
ATOM 1915 O O . VAL A 1 241 ? 5.453 -23.266 -0.935 1 98.88 241 VAL A O 1
ATOM 1918 N N . HIS A 1 242 ? 5.441 -23.859 -3.094 1 98.81 242 HIS A N 1
ATOM 1919 C CA . HIS A 1 242 ? 6.168 -25.094 -2.828 1 98.81 242 HIS A CA 1
ATOM 1920 C C . HIS A 1 242 ? 7.523 -24.797 -2.184 1 98.81 242 HIS A C 1
ATOM 1922 O O . HIS A 1 242 ? 8.234 -23.891 -2.607 1 98.81 242 HIS A O 1
ATOM 1928 N N . PRO A 1 243 ? 7.914 -25.594 -1.2 1 98.12 243 PRO A N 1
ATOM 1929 C CA . PRO A 1 243 ? 9.164 -25.344 -0.482 1 98.12 243 PRO A CA 1
ATOM 1930 C C . PRO A 1 243 ? 10.375 -25.281 -1.41 1 98.12 243 PRO A C 1
ATOM 1932 O O . PRO A 1 243 ? 11.289 -24.484 -1.192 1 98.12 243 PRO A O 1
ATOM 1935 N N . ASN A 1 244 ? 10.398 -26.016 -2.457 1 97.88 244 ASN A N 1
ATOM 1936 C CA . ASN A 1 244 ? 11.523 -26.062 -3.385 1 97.88 244 ASN A CA 1
ATOM 1937 C C . ASN A 1 244 ? 11.648 -24.781 -4.191 1 97.88 244 ASN A C 1
ATOM 1939 O O . ASN A 1 244 ? 12.68 -24.531 -4.816 1 97.88 244 ASN A O 1
ATOM 1943 N N . ASP A 1 245 ? 10.578 -23.969 -4.18 1 98.56 245 ASP A N 1
ATOM 1944 C CA . ASP A 1 245 ? 10.586 -22.781 -5.02 1 98.56 245 ASP A CA 1
ATOM 1945 C C . ASP A 1 245 ? 10.703 -21.516 -4.18 1 98.56 245 ASP A C 1
ATOM 1947 O O . ASP A 1 245 ? 10.711 -20.406 -4.715 1 98.56 245 ASP A O 1
ATOM 1951 N N . LEU A 1 246 ? 10.812 -21.625 -2.896 1 98.5 246 LEU A N 1
ATOM 1952 C CA . LEU A 1 246 ? 10.867 -20.453 -2.018 1 98.5 246 LEU A CA 1
ATOM 1953 C C . LEU A 1 246 ? 12.125 -19.641 -2.277 1 98.5 246 LEU A C 1
ATOM 1955 O O . LEU A 1 246 ? 12.086 -18.406 -2.275 1 98.5 246 LEU A O 1
ATOM 1959 N N . ARG A 1 247 ? 13.219 -20.312 -2.502 1 97.31 247 ARG A N 1
ATOM 1960 C CA . ARG A 1 247 ? 14.469 -19.609 -2.787 1 97.31 247 ARG A CA 1
ATOM 1961 C C . ARG A 1 247 ? 14.359 -18.797 -4.078 1 97.31 247 ARG A C 1
ATOM 1963 O O . ARG A 1 247 ? 14.797 -17.656 -4.141 1 97.31 247 ARG A O 1
ATOM 1970 N N . ASN A 1 248 ? 13.789 -19.453 -5.07 1 98.12 248 ASN A N 1
ATOM 1971 C CA . ASN A 1 248 ? 13.586 -18.75 -6.332 1 98.12 248 ASN A CA 1
ATOM 1972 C C . ASN A 1 248 ? 12.672 -17.531 -6.156 1 98.12 248 ASN A C 1
ATOM 1974 O O . ASN A 1 248 ? 12.945 -16.469 -6.695 1 98.12 248 ASN A O 1
ATOM 1978 N N . LEU A 1 249 ? 11.625 -17.75 -5.395 1 98.44 249 LEU A N 1
ATOM 1979 C CA . LEU A 1 249 ? 10.695 -16.656 -5.129 1 98.44 249 LEU A CA 1
ATOM 1980 C C . LEU A 1 249 ? 11.422 -15.453 -4.547 1 98.44 249 LEU A C 1
ATOM 1982 O O . LEU A 1 249 ? 11.289 -14.344 -5.055 1 98.44 249 LEU A O 1
ATOM 1986 N N . LEU A 1 250 ? 12.18 -15.703 -3.557 1 96.75 250 LEU A N 1
ATOM 1987 C CA . LEU A 1 250 ? 12.859 -14.625 -2.85 1 96.75 250 LEU A CA 1
ATOM 1988 C C . LEU A 1 250 ? 13.961 -14.023 -3.711 1 96.75 250 LEU A C 1
ATOM 1990 O O . LEU A 1 250 ? 14.18 -12.805 -3.682 1 96.75 250 LEU A O 1
ATOM 1994 N N . SER A 1 251 ? 14.641 -14.867 -4.473 1 95.81 251 SER A N 1
ATOM 1995 C CA . SER A 1 251 ? 15.672 -14.367 -5.375 1 95.81 251 SER A CA 1
ATOM 1996 C C . SER A 1 251 ? 15.094 -13.438 -6.43 1 95.81 251 SER A C 1
ATOM 1998 O O . SER A 1 251 ? 15.656 -12.375 -6.707 1 95.81 251 SER A O 1
ATOM 2000 N N . HIS A 1 252 ? 13.945 -13.875 -6.992 1 97.12 252 HIS A N 1
ATOM 2001 C CA . HIS A 1 252 ? 13.273 -13.031 -7.98 1 97.12 252 HIS A CA 1
ATOM 2002 C C . HIS A 1 252 ? 12.875 -11.695 -7.379 1 97.12 252 HIS A C 1
ATOM 2004 O O . HIS A 1 252 ? 13.078 -10.641 -7.992 1 97.12 252 HIS A O 1
ATOM 2010 N N . TRP A 1 253 ? 12.359 -11.766 -6.18 1 96.19 253 TRP A N 1
ATOM 2011 C CA . TRP A 1 253 ? 11.898 -10.562 -5.504 1 96.19 253 TRP A CA 1
ATOM 2012 C C . TRP A 1 253 ? 13.07 -9.641 -5.176 1 96.19 253 TRP A C 1
ATOM 2014 O O . TRP A 1 253 ? 13.023 -8.438 -5.461 1 96.19 253 TRP A O 1
ATOM 2024 N N . LYS A 1 254 ? 14.117 -10.164 -4.633 1 92.31 254 LYS A N 1
ATOM 2025 C CA . LYS A 1 254 ? 15.289 -9.383 -4.262 1 92.31 254 LYS A CA 1
ATOM 2026 C C . LYS A 1 254 ? 15.977 -8.797 -5.5 1 92.31 254 LYS A C 1
ATOM 2028 O O . LYS A 1 254 ? 16.469 -7.668 -5.469 1 92.31 254 LYS A O 1
ATOM 2033 N N . GLY A 1 255 ? 16.016 -9.555 -6.535 1 91.56 255 GLY A N 1
ATOM 2034 C CA . GLY A 1 255 ? 16.609 -9.078 -7.777 1 91.56 255 GLY A CA 1
ATOM 2035 C C . GLY A 1 255 ? 15.914 -7.844 -8.328 1 91.56 255 GLY A C 1
ATOM 2036 O O . GLY A 1 255 ? 16.562 -6.973 -8.914 1 91.56 255 GLY A O 1
ATOM 2037 N N . GLU A 1 256 ? 14.609 -7.793 -8.094 1 91.62 256 GLU A N 1
ATOM 2038 C CA . GLU A 1 256 ? 13.828 -6.672 -8.609 1 91.62 256 GLU A CA 1
ATOM 2039 C C . GLU A 1 256 ? 13.852 -5.492 -7.645 1 91.62 256 GLU A C 1
ATOM 2041 O O . GLU A 1 256 ? 13.695 -4.34 -8.055 1 91.62 256 GLU A O 1
ATOM 2046 N N . ASN A 1 257 ? 14.086 -5.73 -6.332 1 84.38 257 ASN A N 1
ATOM 2047 C CA . ASN A 1 257 ? 13.812 -4.688 -5.352 1 84.38 257 ASN A CA 1
ATOM 2048 C C . ASN A 1 257 ? 15.07 -4.305 -4.57 1 84.38 257 ASN A C 1
ATOM 2050 O O . ASN A 1 257 ? 15.125 -3.242 -3.953 1 84.38 257 ASN A O 1
ATOM 2054 N N . LEU A 1 258 ? 16.047 -5.082 -4.441 1 72.69 258 LEU A N 1
ATOM 2055 C CA . LEU A 1 258 ? 17.219 -4.812 -3.604 1 72.69 258 LEU A CA 1
ATOM 2056 C C . LEU A 1 258 ? 18.484 -4.734 -4.445 1 72.69 258 LEU A C 1
ATOM 2058 O O . LEU A 1 258 ? 19.578 -4.559 -3.91 1 72.69 258 LEU A O 1
ATOM 2062 N N . GLY A 1 259 ? 18.359 -4.93 -5.715 1 59.78 259 GLY A N 1
ATOM 2063 C CA . GLY A 1 259 ? 19.578 -4.949 -6.527 1 59.78 259 GLY A CA 1
ATOM 2064 C C . GLY A 1 259 ? 20.312 -3.629 -6.523 1 59.78 259 GLY A C 1
ATOM 2065 O O . GLY A 1 259 ? 19.844 -2.645 -5.953 1 59.78 259 GLY A O 1
ATOM 2066 N N . PRO A 1 260 ? 21.656 -3.846 -6.871 1 49.06 260 PRO A N 1
ATOM 2067 C CA . PRO A 1 260 ? 22.625 -2.748 -6.816 1 49.06 260 PRO A CA 1
ATOM 2068 C C . PRO A 1 260 ? 22.109 -1.468 -7.465 1 49.06 260 PRO A C 1
ATOM 2070 O O . PRO A 1 260 ? 22.625 -0.382 -7.207 1 49.06 260 PRO A O 1
ATOM 2073 N N . ASP A 1 261 ? 21.297 -1.703 -8.328 1 45.75 261 ASP A N 1
ATOM 2074 C CA . ASP A 1 261 ? 20.875 -0.471 -8.992 1 45.75 261 ASP A CA 1
ATOM 2075 C C . ASP A 1 261 ? 20.078 0.415 -8.047 1 45.75 261 ASP A C 1
ATOM 2077 O O . ASP A 1 261 ? 19.641 1.502 -8.43 1 45.75 261 ASP A O 1
ATOM 2081 N N . TYR A 1 262 ? 19.922 -0.245 -6.977 1 42.53 262 TYR A N 1
ATOM 2082 C CA . TYR A 1 262 ? 19.281 0.659 -6.027 1 42.53 262 TYR A CA 1
ATOM 2083 C C . TYR A 1 262 ? 20.234 1.024 -4.895 1 42.53 262 TYR A C 1
ATOM 2085 O O . TYR A 1 262 ? 21.078 0.213 -4.496 1 42.53 262 TYR A O 1
ATOM 2093 N N . MET B 1 1 ? -24.797 11.539 39.844 1 23.45 1 MET B N 1
ATOM 2094 C CA . MET B 1 1 ? -25.875 12.141 39.062 1 23.45 1 MET B CA 1
ATOM 2095 C C . MET B 1 1 ? -25.328 13.203 38.125 1 23.45 1 MET B C 1
ATOM 2097 O O . MET B 1 1 ? -24.734 14.188 38.531 1 23.45 1 MET B O 1
ATOM 2101 N N . VAL B 1 2 ? -24.891 12.852 36.844 1 35.31 2 VAL B N 1
ATOM 2102 C CA . VAL B 1 2 ? -24.328 13.781 35.875 1 35.31 2 VAL B CA 1
ATOM 2103 C C . VAL B 1 2 ? -25.328 14.906 35.594 1 35.31 2 VAL B C 1
ATOM 2105 O O . VAL B 1 2 ? -26.5 14.648 35.312 1 35.31 2 VAL B O 1
ATOM 2108 N N . THR B 1 3 ? -25.234 15.992 36.281 1 38.56 3 THR B N 1
ATOM 2109 C CA . THR B 1 3 ? -26.047 17.172 36.031 1 38.56 3 THR B CA 1
ATOM 2110 C C . THR B 1 3 ? -26.109 17.5 34.531 1 38.56 3 THR B C 1
ATOM 2112 O O . THR B 1 3 ? -25.062 17.516 33.844 1 38.56 3 THR B O 1
ATOM 2115 N N . PRO B 1 4 ? -27.312 17.359 33.906 1 44.16 4 PRO B N 1
ATOM 2116 C CA . PRO B 1 4 ? -27.562 17.5 32.469 1 44.16 4 PRO B CA 1
ATOM 2117 C C . PRO B 1 4 ? -26.75 18.625 31.844 1 44.16 4 PRO B C 1
ATOM 2119 O O . PRO B 1 4 ? -26.297 18.5 30.703 1 44.16 4 PRO B O 1
ATOM 2122 N N . ASP B 1 5 ? -27.047 19.906 32.312 1 43.5 5 ASP B N 1
ATOM 2123 C CA . ASP B 1 5 ? -26.562 21.125 31.656 1 43.5 5 ASP B CA 1
ATOM 2124 C C . ASP B 1 5 ? -25.078 21.328 31.953 1 43.5 5 ASP B C 1
ATOM 2126 O O . ASP B 1 5 ? -24.688 22.281 32.625 1 43.5 5 ASP B O 1
ATOM 2130 N N . SER B 1 6 ? -24.375 20.281 32.281 1 51.66 6 SER B N 1
ATOM 2131 C CA . SER B 1 6 ? -23.031 20.516 32.812 1 51.66 6 SER B CA 1
ATOM 2132 C C . SER B 1 6 ? -22.141 21.188 31.781 1 51.66 6 SER B C 1
ATOM 2134 O O . SER B 1 6 ? -22.391 21.109 30.578 1 51.66 6 SER B O 1
ATOM 2136 N N . GLU B 1 7 ? -21.297 22.172 32.25 1 60.12 7 GLU B N 1
ATOM 2137 C CA . GLU B 1 7 ? -20.203 22.844 31.531 1 60.12 7 GLU B CA 1
ATOM 2138 C C . GLU B 1 7 ? -19.375 21.844 30.734 1 60.12 7 GLU B C 1
ATOM 2140 O O . GLU B 1 7 ? -19.281 20.656 31.094 1 60.12 7 GLU B O 1
ATOM 2145 N N . PRO B 1 8 ? -19.156 22.203 29.422 1 70.75 8 PRO B N 1
ATOM 2146 C CA . PRO B 1 8 ? -18.25 21.312 28.703 1 70.75 8 PRO B CA 1
ATOM 2147 C C . PRO B 1 8 ? -17.062 20.875 29.547 1 70.75 8 PRO B C 1
ATOM 2149 O O . PRO B 1 8 ? -16.562 21.641 30.375 1 70.75 8 PRO B O 1
ATOM 2152 N N . GLU B 1 9 ? -16.969 19.625 29.609 1 72.75 9 GLU B N 1
ATOM 2153 C CA . GLU B 1 9 ? -15.836 19.078 30.359 1 72.75 9 GLU B CA 1
ATOM 2154 C C . GLU B 1 9 ? -14.719 18.625 29.422 1 72.75 9 GLU B C 1
ATOM 2156 O O . GLU B 1 9 ? -14.984 18.047 28.359 1 72.75 9 GLU B O 1
ATOM 2161 N N . TRP B 1 10 ? -13.516 19.078 29.75 1 69.88 10 TRP B N 1
ATOM 2162 C CA . TRP B 1 10 ? -12.344 18.625 29 1 69.88 10 TRP B CA 1
ATOM 2163 C C . TRP B 1 10 ? -12.172 17.125 29.109 1 69.88 10 TRP B C 1
ATOM 2165 O O . TRP B 1 10 ? -12.148 16.578 30.219 1 69.88 10 TRP B O 1
ATOM 2175 N N . ASN B 1 11 ? -12.367 16.406 28.031 1 67.06 11 ASN B N 1
ATOM 2176 C CA . ASN B 1 11 ? -12.086 14.977 27.984 1 67.06 11 ASN B CA 1
ATOM 2177 C C . ASN B 1 11 ? -10.633 14.711 27.594 1 67.06 11 ASN B C 1
ATOM 2179 O O . ASN B 1 11 ? -10.211 15.039 26.484 1 67.06 11 ASN B O 1
ATOM 2183 N N . GLN B 1 12 ? -9.945 14.18 28.438 1 67.19 12 GLN B N 1
ATOM 2184 C CA . GLN B 1 12 ? -8.516 13.945 28.25 1 67.19 12 GLN B CA 1
ATOM 2185 C C . GLN B 1 12 ? -8.273 12.938 27.125 1 67.19 12 GLN B C 1
ATOM 2187 O O . GLN B 1 12 ? -7.309 13.07 26.375 1 67.19 12 GLN B O 1
ATOM 2192 N N . GLU B 1 13 ? -9.203 12.078 27.031 1 65.5 13 GLU B N 1
ATOM 2193 C CA . GLU B 1 13 ? -9.055 11.008 26.047 1 65.5 13 GLU B CA 1
ATOM 2194 C C . GLU B 1 13 ? -9.234 11.547 24.641 1 65.5 13 GLU B C 1
ATOM 2196 O O . GLU B 1 13 ? -8.484 11.18 23.719 1 65.5 13 GLU B O 1
ATOM 2201 N N . TYR B 1 14 ? -10.164 12.43 24.562 1 67.06 14 TYR B N 1
ATOM 2202 C CA . TYR B 1 14 ? -10.5 12.922 23.234 1 67.06 14 TYR B CA 1
ATOM 2203 C C . TYR B 1 14 ? -10.008 14.352 23.047 1 67.06 14 TYR B C 1
ATOM 2205 O O . TYR B 1 14 ? -10.211 14.953 21.984 1 67.06 14 TYR B O 1
ATOM 2213 N N . GLN B 1 15 ? -9.367 14.789 24.062 1 63.66 15 GLN B N 1
ATOM 2214 C CA . GLN B 1 15 ? -8.758 16.109 24.125 1 63.66 15 GLN B CA 1
ATOM 2215 C C . GLN B 1 15 ? -9.695 17.188 23.562 1 63.66 15 GLN B C 1
ATOM 2217 O O . GLN B 1 15 ? -9.281 18.016 22.766 1 63.66 15 GLN B O 1
ATOM 2222 N N . ARG B 1 16 ? -10.781 17.062 23.891 1 67.75 16 ARG B N 1
ATOM 2223 C CA . ARG B 1 16 ? -11.773 18.078 23.562 1 67.75 16 ARG B CA 1
ATOM 2224 C C . ARG B 1 16 ? -12.797 18.234 24.688 1 67.75 16 ARG B C 1
ATOM 2226 O O . ARG B 1 16 ? -12.945 17.328 25.516 1 67.75 16 ARG B O 1
ATOM 2233 N N . TYR B 1 17 ? -13.383 19.453 24.672 1 71.75 17 TYR B N 1
ATOM 2234 C CA . TYR B 1 17 ? -14.492 19.688 25.594 1 71.75 17 TYR B CA 1
ATOM 2235 C C . TYR B 1 17 ? -15.75 18.969 25.109 1 71.75 17 TYR B C 1
ATOM 2237 O O . TYR B 1 17 ? -16.109 19.062 23.938 1 71.75 17 TYR B O 1
ATOM 2245 N N . LEU B 1 18 ? -16.188 18.156 25.922 1 76.19 18 LEU B N 1
ATOM 2246 C CA . LEU B 1 18 ? -17.422 17.438 25.609 1 76.19 18 LEU B CA 1
ATOM 2247 C C . LEU B 1 18 ? -18.562 17.906 26.484 1 76.19 18 LEU B C 1
ATOM 2249 O O . LEU B 1 18 ? -18.375 18.188 27.672 1 76.19 18 LEU B O 1
ATOM 2253 N N . TYR B 1 19 ? -19.672 18.203 25.766 1 76.56 19 TYR B N 1
ATOM 2254 C CA . TYR B 1 19 ? -20.953 18.516 26.406 1 76.56 19 TYR B CA 1
ATOM 2255 C C . TYR B 1 19 ? -21.891 17.312 26.375 1 76.56 19 TYR B C 1
ATOM 2257 O O . TYR B 1 19 ? -22.203 16.797 25.297 1 76.56 19 TYR B O 1
ATOM 2265 N N . THR B 1 20 ? -22.094 16.688 27.531 1 74.75 20 THR B N 1
ATOM 2266 C CA . THR B 1 20 ? -22.969 15.523 27.625 1 74.75 20 THR B CA 1
ATOM 2267 C C . THR B 1 20 ? -24.422 15.953 27.812 1 74.75 20 THR B C 1
ATOM 2269 O O . THR B 1 20 ? -24.719 16.734 28.719 1 74.75 20 THR B O 1
ATOM 2272 N N . ARG B 1 21 ? -25.25 15.578 26.859 1 73.19 21 ARG B N 1
ATOM 2273 C CA . ARG B 1 21 ? -26.672 15.93 26.906 1 73.19 21 ARG B CA 1
ATOM 2274 C C . ARG B 1 21 ? -27.531 14.68 26.844 1 73.19 21 ARG B C 1
ATOM 2276 O O . ARG B 1 21 ? -27.109 13.641 26.328 1 73.19 21 ARG B O 1
ATOM 2283 N N . TRP B 1 22 ? -28.656 14.695 27.469 1 71.81 22 TRP B N 1
ATOM 2284 C CA . TRP B 1 22 ? -29.656 13.641 27.453 1 71.81 22 TRP B CA 1
ATOM 2285 C C . TRP B 1 22 ? -30.641 13.836 26.297 1 71.81 22 TRP B C 1
ATOM 2287 O O . TRP B 1 22 ? -31.141 14.945 26.078 1 71.81 22 TRP B O 1
ATOM 2297 N N . ASN B 1 23 ? -30.828 12.828 25.422 1 69.44 23 ASN B N 1
ATOM 2298 C CA . ASN B 1 23 ? -31.859 12.82 24.391 1 69.44 23 ASN B CA 1
ATOM 2299 C C . ASN B 1 23 ? -33.094 12.016 24.828 1 69.44 23 ASN B C 1
ATOM 2301 O O . ASN B 1 23 ? -33.031 10.789 24.953 1 69.44 23 ASN B O 1
ATOM 2305 N N . PRO B 1 24 ? -34.188 12.602 25.125 1 69.38 24 PRO B N 1
ATOM 2306 C CA . PRO B 1 24 ? -35.375 11.914 25.609 1 69.38 24 PRO B CA 1
ATOM 2307 C C . PRO B 1 24 ? -35.969 10.977 24.562 1 69.38 24 PRO B C 1
ATOM 2309 O O . PRO B 1 24 ? -36.625 9.984 24.906 1 69.38 24 PRO B O 1
ATOM 2312 N N . GLU B 1 25 ? -35.781 11.336 23.344 1 66.69 25 GLU B N 1
ATOM 2313 C CA . GLU B 1 25 ? -36.344 10.508 22.281 1 66.69 25 GLU B CA 1
ATOM 2314 C C . GLU B 1 25 ? -35.656 9.148 22.203 1 66.69 25 GLU B C 1
ATOM 2316 O O . GLU B 1 25 ? -36.281 8.117 22.031 1 66.69 25 GLU B O 1
ATOM 2321 N N . TYR B 1 26 ? -34.281 9.258 22.5 1 68.75 26 TYR B N 1
ATOM 2322 C CA . TYR B 1 26 ? -33.531 8.031 22.375 1 68.75 26 TYR B CA 1
ATOM 2323 C C . TYR B 1 26 ? -33.219 7.434 23.75 1 68.75 26 TYR B C 1
ATOM 2325 O O . TYR B 1 26 ? -32.688 6.324 23.844 1 68.75 26 TYR B O 1
ATOM 2333 N N . GLY B 1 27 ? -33.656 8.133 24.719 1 64.62 27 GLY B N 1
ATOM 2334 C CA . GLY B 1 27 ? -33.438 7.672 26.094 1 64.62 27 GLY B CA 1
ATOM 2335 C C . GLY B 1 27 ? -31.984 7.398 26.406 1 64.62 27 GLY B C 1
ATOM 2336 O O . GLY B 1 27 ? -31.656 6.438 27.109 1 64.62 27 GLY B O 1
ATOM 2337 N N . ARG B 1 28 ? -31.094 8.047 25.734 1 73.19 28 ARG B N 1
ATOM 2338 C CA . ARG B 1 28 ? -29.656 7.871 26 1 73.19 28 ARG B CA 1
ATOM 2339 C C . ARG B 1 28 ? -28.938 9.211 25.984 1 73.19 28 ARG B C 1
ATOM 2341 O O . ARG B 1 28 ? -29.422 10.18 25.406 1 73.19 28 ARG B O 1
ATOM 2348 N N . TYR B 1 29 ? -27.797 9.125 26.672 1 73.5 29 TYR B N 1
ATOM 2349 C CA . TYR B 1 29 ? -26.953 10.312 26.688 1 73.5 29 TYR B CA 1
ATOM 2350 C C . TYR B 1 29 ? -26.109 10.391 25.422 1 73.5 29 TYR B C 1
ATOM 2352 O O . TYR B 1 29 ? -25.75 9.359 24.844 1 73.5 29 TYR B O 1
ATOM 2360 N N . TYR B 1 30 ? -25.969 11.547 24.891 1 77.19 30 TYR B N 1
ATOM 2361 C CA . TYR B 1 30 ? -25.031 11.789 23.797 1 77.19 30 TYR B CA 1
ATOM 2362 C C . TYR B 1 30 ? -24.109 12.961 24.125 1 77.19 30 TYR B C 1
ATOM 2364 O O . TYR B 1 30 ? -24.422 13.789 24.984 1 77.19 30 TYR B O 1
ATOM 2372 N N . ARG B 1 31 ? -22.906 12.93 23.516 1 78.56 31 ARG B N 1
ATOM 2373 C CA . ARG B 1 31 ? -21.938 14 23.719 1 78.56 31 ARG B CA 1
ATOM 2374 C C . ARG B 1 31 ? -21.766 14.844 22.469 1 78.56 31 ARG B C 1
ATOM 2376 O O . ARG B 1 31 ? -21.844 14.32 21.344 1 78.56 31 ARG B O 1
ATOM 2383 N N . THR B 1 32 ? -21.688 16.125 22.641 1 76.56 32 THR B N 1
ATOM 2384 C CA . THR B 1 32 ? -21.406 17.078 21.578 1 76.56 32 THR B CA 1
ATOM 2385 C C . THR B 1 32 ? -20.062 17.766 21.812 1 76.56 32 THR B C 1
ATOM 2387 O O . THR B 1 32 ? -19.578 17.828 22.938 1 76.56 32 THR B O 1
ATOM 2390 N N . HIS B 1 33 ? -19.375 18 20.703 1 72.88 33 HIS B N 1
ATOM 2391 C CA . HIS B 1 33 ? -18.188 18.844 20.797 1 72.88 33 HIS B CA 1
ATOM 2392 C C . HIS B 1 33 ? -18.297 20.062 19.906 1 72.88 33 HIS B C 1
ATOM 2394 O O . HIS B 1 33 ? -19.062 20.078 18.938 1 72.88 33 HIS B O 1
ATOM 2400 N N . TYR B 1 34 ? -17.578 21.203 20.328 1 69.38 34 TYR B N 1
ATOM 2401 C CA . TYR B 1 34 ? -17.672 22.484 19.625 1 69.38 34 TYR B CA 1
ATOM 2402 C C . TYR B 1 34 ? -16.781 22.5 18.391 1 69.38 34 TYR B C 1
ATOM 2404 O O . TYR B 1 34 ? -15.594 22.188 18.484 1 69.38 34 TYR B O 1
ATOM 2412 N N . VAL B 1 35 ? -17.344 22.75 17.328 1 66.94 35 VAL B N 1
ATOM 2413 C CA . VAL B 1 35 ? -16.656 23 16.078 1 66.94 35 VAL B CA 1
ATOM 2414 C C . VAL B 1 35 ? -16.812 24.453 15.664 1 66.94 35 VAL B C 1
ATOM 2416 O O . VAL B 1 35 ? -17.938 24.953 15.562 1 66.94 35 VAL B O 1
ATOM 2419 N N . GLU B 1 36 ? -15.656 25.094 15.477 1 64.81 36 GLU B N 1
ATOM 2420 C CA . GLU B 1 36 ? -15.695 26.5 15.094 1 64.81 36 GLU B CA 1
ATOM 2421 C C . GLU B 1 36 ? -16.453 26.688 13.781 1 64.81 36 GLU B C 1
ATOM 2423 O O . GLU B 1 36 ? -16.156 26.047 12.781 1 64.81 36 GLU B O 1
ATOM 2428 N N . GLY B 1 37 ? -17.578 27.562 13.773 1 63.56 37 GLY B N 1
ATOM 2429 C CA . GLY B 1 37 ? -18.422 27.859 12.633 1 63.56 37 GLY B CA 1
ATOM 2430 C C . GLY B 1 37 ? -19.688 27.016 12.586 1 63.56 37 GLY B C 1
ATOM 2431 O O . GLY B 1 37 ? -20.672 27.406 11.953 1 63.56 37 GLY B O 1
ATOM 2432 N N . GLU B 1 38 ? -19.688 25.938 13.219 1 65.38 38 GLU B N 1
ATOM 2433 C CA . GLU B 1 38 ? -20.859 25.078 13.18 1 65.38 38 GLU B CA 1
ATOM 2434 C C . GLU B 1 38 ? -21.547 25.031 14.539 1 65.38 38 GLU B C 1
ATOM 2436 O O . GLU B 1 38 ? -22.734 24.719 14.625 1 65.38 38 GLU B O 1
ATOM 2441 N N . GLY B 1 39 ? -20.781 25.344 15.469 1 66.31 39 GLY B N 1
ATOM 2442 C CA . GLY B 1 39 ? -21.328 25.281 16.812 1 66.31 39 GLY B CA 1
ATOM 2443 C C . GLY B 1 39 ? -21.188 23.922 17.469 1 66.31 39 GLY B C 1
ATOM 2444 O O . GLY B 1 39 ? -20.25 23.188 17.156 1 66.31 39 GLY B O 1
ATOM 2445 N N . TRP B 1 40 ? -22 23.531 18.344 1 69.12 40 TRP B N 1
ATOM 2446 C CA . TRP B 1 40 ? -21.953 22.266 19.047 1 69.12 40 TRP B CA 1
ATOM 2447 C C . TRP B 1 40 ? -22.531 21.141 18.203 1 69.12 40 TRP B C 1
ATOM 2449 O O . TRP B 1 40 ? -23.703 21.203 17.797 1 69.12 40 TRP B O 1
ATOM 2459 N N . VAL B 1 41 ? -21.688 20.188 17.828 1 75.62 41 VAL B N 1
ATOM 2460 C CA . VAL B 1 41 ? -22.125 19.094 16.969 1 75.62 41 VAL B CA 1
ATOM 2461 C C . VAL B 1 41 ? -22 17.766 17.703 1 75.62 41 VAL B C 1
ATOM 2463 O O . VAL B 1 41 ? -21.156 17.609 18.594 1 75.62 41 VAL B O 1
ATOM 2466 N N . LEU B 1 42 ? -22.859 16.812 17.281 1 75.81 42 LEU B N 1
ATOM 2467 C CA . LEU B 1 42 ? -22.906 15.508 17.938 1 75.81 42 LEU B CA 1
ATOM 2468 C C . LEU B 1 42 ? -21.547 14.828 17.875 1 75.81 42 LEU B C 1
ATOM 2470 O O . LEU B 1 42 ? -20.922 14.766 16.797 1 75.81 42 LEU B O 1
ATOM 2474 N N . PHE B 1 43 ? -21 14.445 19.016 1 76 43 PHE B N 1
ATOM 2475 C CA . PHE B 1 43 ? -19.734 13.75 19.156 1 76 43 PHE B CA 1
ATOM 2476 C C . PHE B 1 43 ? -19.938 12.242 19.234 1 76 43 PHE B C 1
ATOM 2478 O O . PHE B 1 43 ? -19.391 11.492 18.438 1 76 43 PHE B O 1
ATOM 2485 N N . ASP B 1 44 ? -20.516 11.68 20.219 1 73.69 44 ASP B N 1
ATOM 2486 C CA . ASP B 1 44 ? -20.844 10.266 20.344 1 73.69 44 ASP B CA 1
ATOM 2487 C C . ASP B 1 44 ? -22.062 10.07 21.234 1 73.69 44 ASP B C 1
ATOM 2489 O O . ASP B 1 44 ? -22.516 11.008 21.906 1 73.69 44 ASP B O 1
ATOM 2493 N N . TRP B 1 45 ? -22.766 8.75 21.078 1 74.81 45 TRP B N 1
ATOM 2494 C CA . TRP B 1 45 ? -23.828 8.32 21.969 1 74.81 45 TRP B CA 1
ATOM 2495 C C . TRP B 1 45 ? -23.266 7.469 23.109 1 74.81 45 TRP B C 1
ATOM 2497 O O . TRP B 1 45 ? -22.359 6.66 22.891 1 74.81 45 TRP B O 1
ATOM 2507 N N . LEU B 1 46 ? -23.594 7.711 24.297 1 67.94 46 LEU B N 1
ATOM 2508 C CA . LEU B 1 46 ? -23.203 6.898 25.453 1 67.94 46 LEU B CA 1
ATOM 2509 C C . LEU B 1 46 ? -24.156 5.719 25.625 1 67.94 46 LEU B C 1
ATOM 2511 O O . LEU B 1 46 ? -25.328 5.801 25.266 1 67.94 46 LEU B O 1
ATOM 2515 N N . PRO B 1 47 ? -23.625 4.535 26.062 1 61.88 47 PRO B N 1
ATOM 2516 C CA . PRO B 1 47 ? -24.484 3.363 26.25 1 61.88 47 PRO B CA 1
ATOM 2517 C C . PRO B 1 47 ? -25.688 3.654 27.141 1 61.88 47 PRO B C 1
ATOM 2519 O O . PRO B 1 47 ? -25.625 4.543 28 1 61.88 47 PRO B O 1
ATOM 2522 N N . ALA B 1 48 ? -26.797 3.111 26.859 1 53.25 48 ALA B N 1
ATOM 2523 C CA . ALA B 1 48 ? -28 3.248 27.672 1 53.25 48 ALA B CA 1
ATOM 2524 C C . ALA B 1 48 ? -27.75 2.818 29.109 1 53.25 48 ALA B C 1
ATOM 2526 O O . ALA B 1 48 ? -26.969 1.896 29.359 1 53.25 48 ALA B O 1
ATOM 2527 N N . PRO B 1 49 ? -28.047 3.674 30.031 1 41.84 49 PRO B N 1
ATOM 2528 C CA . PRO B 1 49 ? -27.828 3.264 31.422 1 41.84 49 PRO B CA 1
ATOM 2529 C C . PRO B 1 49 ? -28.5 1.928 31.75 1 41.84 49 PRO B C 1
ATOM 2531 O O . PRO B 1 49 ? -29.656 1.714 31.406 1 41.84 49 PRO B O 1
ATOM 2534 N N . VAL B 1 50 ? -27.734 0.908 31.906 1 37.06 50 VAL B N 1
ATOM 2535 C CA . VAL B 1 50 ? -28.297 -0.341 32.406 1 37.06 50 VAL B CA 1
ATOM 2536 C C . VAL B 1 50 ? -28.953 -0.098 33.75 1 37.06 50 VAL B C 1
ATOM 2538 O O . VAL B 1 50 ? -28.312 0.397 34.688 1 37.06 50 VAL B O 1
ATOM 2541 N N . ARG B 1 51 ? -30.281 0.149 33.781 1 34.25 51 ARG B N 1
ATOM 2542 C CA . ARG B 1 51 ? -30.984 0.157 35.062 1 34.25 51 ARG B CA 1
ATOM 2543 C C . ARG B 1 51 ? -30.656 -1.088 35.875 1 34.25 51 ARG B C 1
ATOM 2545 O O . ARG B 1 51 ? -30.812 -2.211 35.406 1 34.25 51 ARG B O 1
ATOM 2552 N N . SER B 1 52 ? -29.766 -1.064 36.75 1 29.45 52 SER B N 1
ATOM 2553 C CA . SER B 1 52 ? -29.453 -2.16 37.656 1 29.45 52 SER B CA 1
ATOM 2554 C C . SER B 1 52 ? -30.688 -2.623 38.438 1 29.45 52 SER B C 1
ATOM 2556 O O . SER B 1 52 ? -30.625 -3.594 39.188 1 29.45 52 SER B O 1
ATOM 2558 N N . ASP B 1 53 ? -31.688 -1.741 38.688 1 26.77 53 ASP B N 1
ATOM 2559 C CA . ASP B 1 53 ? -32.281 -2.08 40 1 26.77 53 ASP B CA 1
ATOM 2560 C C . ASP B 1 53 ? -33.156 -3.334 39.875 1 26.77 53 ASP B C 1
ATOM 2562 O O . ASP B 1 53 ? -33.344 -4.047 40.844 1 26.77 53 ASP B O 1
ATOM 2566 N N . SER B 1 54 ? -34.344 -3.357 39.125 1 26.88 54 SER B N 1
ATOM 2567 C CA . SER B 1 54 ? -35.531 -3.986 39.719 1 26.88 54 SER B CA 1
ATOM 2568 C C . SER B 1 54 ? -35.438 -5.508 39.656 1 26.88 54 SER B C 1
ATOM 2570 O O . SER B 1 54 ? -35.031 -6.062 38.625 1 26.88 54 SER B O 1
ATOM 2572 N N . PRO B 1 55 ? -35.375 -6.262 40.875 1 28.23 55 PRO B N 1
ATOM 2573 C CA . PRO B 1 55 ? -35.438 -7.699 41.125 1 28.23 55 PRO B CA 1
ATOM 2574 C C . PRO B 1 55 ? -36.688 -8.352 40.5 1 28.23 55 PRO B C 1
ATOM 2576 O O . PRO B 1 55 ? -37.031 -9.477 40.875 1 28.23 55 PRO B O 1
ATOM 2579 N N . HIS B 1 56 ? -37.312 -7.754 39.344 1 24.05 56 HIS B N 1
ATOM 2580 C CA . HIS B 1 56 ? -38.656 -8.242 39.031 1 24.05 56 HIS B CA 1
ATOM 2581 C C . HIS B 1 56 ? -38.656 -9.758 38.844 1 24.05 56 HIS B C 1
ATOM 2583 O O . HIS B 1 56 ? -37.75 -10.305 38.188 1 24.05 56 HIS B O 1
ATOM 2589 N N . GLU B 1 57 ? -39.25 -10.477 39.875 1 23.95 57 GLU B N 1
ATOM 2590 C CA . GLU B 1 57 ? -39.719 -11.867 39.938 1 23.95 57 GLU B CA 1
ATOM 2591 C C . GLU B 1 57 ? -40.469 -12.258 38.688 1 23.95 57 GLU B C 1
ATOM 2593 O O . GLU B 1 57 ? -41.5 -11.664 38.375 1 23.95 57 GLU B O 1
ATOM 2598 N N . VAL B 1 58 ? -39.781 -12.57 37.625 1 24.44 58 VAL B N 1
ATOM 2599 C CA . VAL B 1 58 ? -40.344 -12.922 36.344 1 24.44 58 VAL B CA 1
ATOM 2600 C C . VAL B 1 58 ? -41.375 -14.055 36.5 1 24.44 58 VAL B C 1
ATOM 2602 O O . VAL B 1 58 ? -41 -15.18 36.812 1 24.44 58 VAL B O 1
ATOM 2605 N N . GLN B 1 59 ? -42.5 -13.711 37.156 1 22.03 59 GLN B N 1
ATOM 2606 C CA . GLN B 1 59 ? -43.594 -14.695 37.156 1 22.03 59 GLN B CA 1
ATOM 2607 C C . GLN B 1 59 ? -43.875 -15.188 35.75 1 22.03 59 GLN B C 1
ATOM 2609 O O . GLN B 1 59 ? -43.75 -14.422 34.781 1 22.03 59 GLN B O 1
ATOM 2614 N N . ALA B 1 60 ? -44.125 -16.562 35.562 1 23.58 60 ALA B N 1
ATOM 2615 C CA . ALA B 1 60 ? -44.312 -17.469 34.438 1 23.58 60 ALA B CA 1
ATOM 2616 C C . ALA B 1 60 ? -45.5 -17.047 33.594 1 23.58 60 ALA B C 1
ATOM 2618 O O . ALA B 1 60 ? -46.656 -17.344 33.938 1 23.58 60 ALA B O 1
ATOM 2619 N N . VAL B 1 61 ? -45.656 -15.703 33.25 1 22.75 61 VAL B N 1
ATOM 2620 C CA . VAL B 1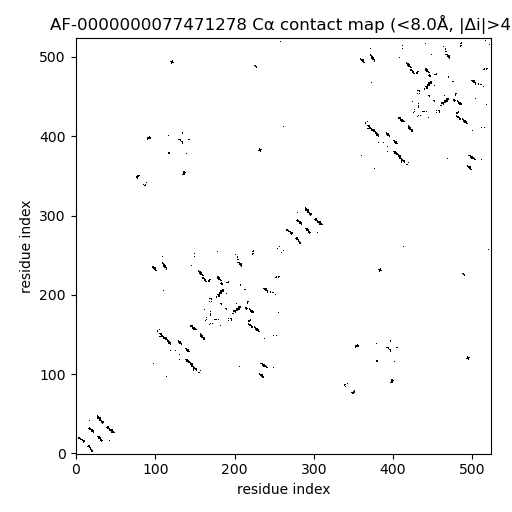 61 ? -46.906 -15.305 32.625 1 22.75 61 VAL B CA 1
ATOM 2621 C C . VAL B 1 61 ? -47.188 -16.188 31.422 1 22.75 61 VAL B C 1
ATOM 2623 O O . VAL B 1 61 ? -46.281 -16.594 30.719 1 22.75 61 VAL B O 1
ATOM 2626 N N . GLN B 1 62 ? -48.438 -16.703 31.297 1 21.61 62 GLN B N 1
ATOM 2627 C CA . GLN B 1 62 ? -49.219 -17.547 30.391 1 21.61 62 GLN B CA 1
ATOM 2628 C C . GLN B 1 62 ? -49.062 -17.094 28.938 1 21.61 62 GLN B C 1
ATOM 2630 O O . GLN B 1 62 ? -48.75 -15.93 28.688 1 21.61 62 GLN B O 1
ATOM 2635 N N . ALA B 1 63 ? -49.219 -18.094 27.953 1 23.27 63 ALA B N 1
ATOM 2636 C CA . ALA B 1 63 ? -48.969 -18.234 26.531 1 23.27 63 ALA B CA 1
ATOM 2637 C C . ALA B 1 63 ? -49.781 -17.234 25.719 1 23.27 63 ALA B C 1
ATOM 2639 O O . ALA B 1 63 ? -51 -17.359 25.594 1 23.27 63 ALA B O 1
ATOM 2640 N N . ARG B 1 64 ? -49.562 -15.891 25.875 1 24.36 64 ARG B N 1
ATOM 2641 C CA . ARG B 1 64 ? -50.469 -14.977 25.188 1 24.36 64 ARG B CA 1
ATOM 2642 C C . ARG B 1 64 ? -50.531 -15.312 23.688 1 24.36 64 ARG B C 1
ATOM 2644 O O . ARG B 1 64 ? -49.562 -15.758 23.094 1 24.36 64 ARG B O 1
ATOM 2651 N N . PRO B 1 65 ? -51.719 -15.188 23.062 1 22.94 65 PRO B N 1
ATOM 2652 C CA . PRO B 1 65 ? -52.094 -15.625 21.703 1 22.94 65 PRO B CA 1
ATOM 2653 C C . PRO B 1 65 ? -51.188 -15.031 20.641 1 22.94 65 PRO B C 1
ATOM 2655 O O . PRO B 1 65 ? -50.5 -14.039 20.891 1 22.94 65 PRO B O 1
ATOM 2658 N N . ALA B 1 66 ? -51.281 -15.594 19.359 1 23.52 66 ALA B N 1
ATOM 2659 C CA . ALA B 1 66 ? -50.562 -15.547 18.094 1 23.52 66 ALA B CA 1
ATOM 2660 C C . ALA B 1 66 ? -50.531 -14.125 17.531 1 23.52 66 ALA B C 1
ATOM 2662 O O . ALA B 1 66 ? -51.594 -13.523 17.297 1 23.52 66 ALA B O 1
ATOM 2663 N N . SER B 1 67 ? -49.531 -13.328 17.969 1 25.5 67 SER B N 1
ATOM 2664 C CA . SER B 1 67 ? -49.344 -11.93 17.594 1 25.5 67 SER B CA 1
ATOM 2665 C C . SER B 1 67 ? -49.469 -11.742 16.078 1 25.5 67 SER B C 1
ATOM 2667 O O . SER B 1 67 ? -49.125 -12.625 15.305 1 25.5 67 SER B O 1
ATOM 2669 N N . SER B 1 68 ? -50.406 -10.922 15.648 1 28.22 68 SER B N 1
ATOM 2670 C CA . SER B 1 68 ? -50.812 -10.516 14.305 1 28.22 68 SER B CA 1
ATOM 2671 C C . SER B 1 68 ? -49.594 -10.172 13.461 1 28.22 68 SER B C 1
ATOM 2673 O O . SER B 1 68 ? -48.562 -9.711 13.984 1 28.22 68 SER B O 1
ATOM 2675 N N . PRO B 1 69 ? -49.5 -10.695 12.195 1 26.59 69 PRO B N 1
ATOM 2676 C CA . PRO B 1 69 ? -48.375 -10.617 11.25 1 26.59 69 PRO B CA 1
ATOM 2677 C C . PRO B 1 69 ? -47.875 -9.195 11.07 1 26.59 69 PRO B C 1
ATOM 2679 O O . PRO B 1 69 ? -48.625 -8.234 11.141 1 26.59 69 PRO B O 1
ATOM 2682 N N . PRO B 1 70 ? -46.719 -8.875 11.531 1 27.06 70 PRO B N 1
ATOM 2683 C CA . PRO B 1 70 ? -46.125 -7.531 11.398 1 27.06 70 PRO B CA 1
ATOM 2684 C C . PRO B 1 70 ? -46.344 -6.938 10.008 1 27.06 70 PRO B C 1
ATOM 2686 O O . PRO B 1 70 ? -46.188 -7.641 9.008 1 27.06 70 PRO B O 1
ATOM 2689 N N . VAL B 1 71 ? -47.344 -6.074 9.82 1 25.91 71 VAL B N 1
ATOM 2690 C CA . VAL B 1 71 ? -47.562 -5.32 8.594 1 25.91 71 VAL B CA 1
ATOM 2691 C C . VAL B 1 71 ? -46.219 -4.73 8.109 1 25.91 71 VAL B C 1
ATOM 2693 O O . VAL B 1 71 ? -45.562 -3.986 8.844 1 25.91 71 VAL B O 1
ATOM 2696 N N . GLU B 1 72 ? -45.562 -5.477 7.336 1 26.47 72 GLU B N 1
ATOM 2697 C CA . GLU B 1 72 ? -44.312 -5.086 6.656 1 26.47 72 GLU B CA 1
ATOM 2698 C C . GLU B 1 72 ? -44.469 -3.715 6 1 26.47 72 GLU B C 1
ATOM 2700 O O . GLU B 1 72 ? -45.406 -3.48 5.238 1 26.47 72 GLU B O 1
ATOM 2705 N N . GLY B 1 73 ? -44.188 -2.664 6.688 1 25.23 73 GLY B N 1
ATOM 2706 C CA . GLY B 1 73 ? -44.25 -1.357 6.055 1 25.23 73 GLY B CA 1
ATOM 2707 C C . GLY B 1 73 ? -43.625 -1.331 4.672 1 25.23 73 GLY B C 1
ATOM 2708 O O . GLY B 1 73 ? -42.969 -2.281 4.273 1 25.23 73 GLY B O 1
ATOM 2709 N N . PRO B 1 74 ? -44.094 -0.494 3.764 1 24.55 74 PRO B N 1
ATOM 2710 C CA . PRO B 1 74 ? -43.688 -0.455 2.354 1 24.55 74 PRO B CA 1
ATOM 2711 C C . PRO B 1 74 ? -42.188 -0.273 2.168 1 24.55 74 PRO B C 1
ATOM 2713 O O . PRO B 1 74 ? -41.531 0.335 3.014 1 24.55 74 PRO B O 1
ATOM 2716 N N . GLN B 1 75 ? -41.5 -1.142 1.468 1 25.5 75 GLN B N 1
ATOM 2717 C CA . GLN B 1 75 ? -40.094 -1.179 1.102 1 25.5 75 GLN B CA 1
ATOM 2718 C C . GLN B 1 75 ? -39.688 0.079 0.337 1 25.5 75 GLN B C 1
ATOM 2720 O O . GLN B 1 75 ? -40.281 0.403 -0.693 1 25.5 75 GLN B O 1
ATOM 2725 N N . ILE B 1 76 ? -39.312 1.087 0.927 1 25.98 76 ILE B N 1
ATOM 2726 C CA . ILE B 1 76 ? -38.844 2.238 0.158 1 25.98 76 ILE B CA 1
ATOM 2727 C C . ILE B 1 76 ? -37.562 1.889 -0.57 1 25.98 76 ILE B C 1
ATOM 2729 O O . ILE B 1 76 ? -36.562 1.491 0.057 1 25.98 76 ILE B O 1
ATOM 2733 N N . VAL B 1 77 ? -37.5 1.479 -1.84 1 25.22 77 VAL B N 1
ATOM 2734 C CA . VAL B 1 77 ? -36.438 1.175 -2.793 1 25.22 77 VAL B CA 1
ATOM 2735 C C . VAL B 1 77 ? -35.719 2.463 -3.207 1 25.22 77 VAL B C 1
ATOM 2737 O O . VAL B 1 77 ? -36.312 3.344 -3.818 1 25.22 77 VAL B O 1
ATOM 2740 N N . GLY B 1 78 ? -34.812 3.119 -2.422 1 26.89 78 GLY B N 1
ATOM 2741 C CA . GLY B 1 78 ? -34.062 4.258 -2.955 1 26.89 78 GLY B CA 1
ATOM 2742 C C . GLY B 1 78 ? -33 3.867 -3.971 1 26.89 78 GLY B C 1
ATOM 2743 O O . GLY B 1 78 ? -32.344 2.838 -3.82 1 26.89 78 GLY B O 1
ATOM 2744 N N . THR B 1 79 ? -33.125 4.035 -5.262 1 27.98 79 THR B N 1
ATOM 2745 C CA . THR B 1 79 ? -32.188 3.865 -6.367 1 27.98 79 THR B CA 1
ATOM 2746 C C . THR B 1 79 ? -31.062 4.875 -6.266 1 27.98 79 THR B C 1
ATOM 2748 O O . THR B 1 79 ? -31.297 6.086 -6.25 1 27.98 79 THR B O 1
ATOM 2751 N N . TYR B 1 80 ? -29.906 4.586 -5.562 1 28.83 80 TYR B N 1
ATOM 2752 C CA . TYR B 1 80 ? -28.703 5.418 -5.617 1 28.83 80 TYR B CA 1
ATOM 2753 C C . TYR B 1 80 ? -28.109 5.422 -7.02 1 28.83 80 TYR B C 1
ATOM 2755 O O . TYR B 1 80 ? -27.844 4.363 -7.59 1 28.83 80 TYR B O 1
ATOM 2763 N N . ASP B 1 81 ? -28.438 6.359 -7.82 1 31.83 81 ASP B N 1
ATOM 2764 C CA . ASP B 1 81 ? -27.75 6.543 -9.094 1 31.83 81 ASP B CA 1
ATOM 2765 C C . ASP B 1 81 ? -26.328 7.059 -8.875 1 31.83 81 ASP B C 1
ATOM 2767 O O . ASP B 1 81 ? -26.125 8.148 -8.336 1 31.83 81 ASP B O 1
ATOM 2771 N N . PHE B 1 82 ? -25.375 6.172 -8.898 1 38.12 82 PHE B N 1
ATOM 2772 C CA . PHE B 1 82 ? -23.938 6.398 -8.797 1 38.12 82 PHE B CA 1
ATOM 2773 C C . PHE B 1 82 ? -23.531 7.688 -9.508 1 38.12 82 PHE B C 1
ATOM 2775 O O . PHE B 1 82 ? -22.594 8.359 -9.102 1 38.12 82 PHE B O 1
ATOM 2782 N N . ASN B 1 83 ? -24.156 7.973 -10.617 1 35 83 ASN B N 1
ATOM 2783 C CA . ASN B 1 83 ? -23.797 9.133 -11.438 1 35 83 ASN B CA 1
ATOM 2784 C C . ASN B 1 83 ? -24.312 10.43 -10.812 1 35 83 ASN B C 1
ATOM 2786 O O . ASN B 1 83 ? -24.047 11.516 -11.336 1 35 83 ASN B O 1
ATOM 2790 N N . LYS B 1 84 ? -25.219 10.352 -9.977 1 36.06 84 LYS B N 1
ATOM 2791 C CA . LYS B 1 84 ? -25.719 11.586 -9.375 1 36.06 84 LYS B CA 1
ATOM 2792 C C . LYS B 1 84 ? -25.5 11.586 -7.863 1 36.06 84 LYS B C 1
ATOM 2794 O O . LYS B 1 84 ? -26.312 11.062 -7.109 1 36.06 84 LYS B O 1
ATOM 2799 N N . PRO B 1 85 ? -24.125 11.82 -7.387 1 35.91 85 PRO B N 1
ATOM 2800 C CA . PRO B 1 85 ? -23.953 11.961 -5.938 1 35.91 85 PRO B CA 1
ATOM 2801 C C . PRO B 1 85 ? -25.047 12.828 -5.297 1 35.91 85 PRO B C 1
ATOM 2803 O O . PRO B 1 85 ? -25.609 13.703 -5.961 1 35.91 85 PRO B O 1
ATOM 2806 N N . ALA B 1 86 ? -25.672 12.477 -4.336 1 36.38 86 ALA B N 1
ATOM 2807 C CA . ALA B 1 86 ? -26.688 13.367 -3.754 1 36.38 86 ALA B CA 1
ATOM 2808 C C . ALA B 1 86 ? -26.172 14.805 -3.688 1 36.38 86 ALA B C 1
ATOM 2810 O O . ALA B 1 86 ? -25.016 15.039 -3.324 1 36.38 86 ALA B O 1
ATOM 2811 N N . PRO B 1 87 ? -26.766 15.789 -4.27 1 36.19 87 PRO B N 1
ATOM 2812 C CA . PRO B 1 87 ? -26.328 17.188 -4.316 1 36.19 87 PRO B CA 1
ATOM 2813 C C . PRO B 1 87 ? -25.75 17.672 -2.988 1 36.19 87 PRO B C 1
ATOM 2815 O O . PRO B 1 87 ? -24.859 18.531 -2.977 1 36.19 87 PRO B O 1
ATOM 2818 N N . ASN B 1 88 ? -26.344 17.438 -1.743 1 36.56 88 ASN B N 1
ATOM 2819 C CA . ASN B 1 88 ? -26.031 18.188 -0.532 1 36.56 88 ASN B CA 1
ATOM 2820 C C . ASN B 1 88 ? -24.844 17.578 0.212 1 36.56 88 ASN B C 1
ATOM 2822 O O . ASN B 1 88 ? -24.656 17.844 1.401 1 36.56 88 ASN B O 1
ATOM 2826 N N . SER B 1 89 ? -24.312 16.453 -0.056 1 49.25 89 SER B N 1
ATOM 2827 C CA . SER B 1 89 ? -23.156 16.047 0.736 1 49.25 89 SER B CA 1
ATOM 2828 C C . SER B 1 89 ? -21.938 16.891 0.415 1 49.25 89 SER B C 1
ATOM 2830 O O . SER B 1 89 ? -21.391 16.828 -0.691 1 49.25 89 SER B O 1
ATOM 2832 N N . HIS B 1 90 ? -21.891 18.125 0.964 1 53.69 90 HIS B N 1
ATOM 2833 C CA . HIS B 1 90 ? -20.75 19.047 0.817 1 53.69 90 HIS B CA 1
ATOM 2834 C C . HIS B 1 90 ? -19.438 18.297 0.987 1 53.69 90 HIS B C 1
ATOM 2836 O O . HIS B 1 90 ? -19 18.031 2.111 1 53.69 90 HIS B O 1
ATOM 2842 N N . VAL B 1 91 ? -19.125 17.484 0.091 1 71.75 91 VAL B N 1
ATOM 2843 C CA . VAL B 1 91 ? -17.766 16.922 0.105 1 71.75 91 VAL B CA 1
ATOM 2844 C C . VAL B 1 91 ? -16.766 18.016 -0.267 1 71.75 91 VAL B C 1
ATOM 2846 O O . VAL B 1 91 ? -16.891 18.656 -1.32 1 71.75 91 VAL B O 1
ATOM 2849 N N . GLU B 1 92 ? -16.047 18.453 0.725 1 84 92 GLU B N 1
ATOM 2850 C CA . GLU B 1 92 ? -14.969 19.391 0.436 1 84 92 GLU B CA 1
ATOM 2851 C C . GLU B 1 92 ? -13.883 18.75 -0.419 1 84 92 GLU B C 1
ATOM 2853 O O . GLU B 1 92 ? -13.266 17.766 -0.007 1 84 92 GLU B O 1
ATOM 2858 N N . PRO B 1 93 ? -13.672 19.219 -1.583 1 89.06 93 PRO B N 1
ATOM 2859 C CA . PRO B 1 93 ? -12.609 18.656 -2.426 1 89.06 93 PRO B CA 1
ATOM 2860 C C . PRO B 1 93 ? -11.219 18.922 -1.867 1 89.06 93 PRO B C 1
ATOM 2862 O O . PRO B 1 93 ? -11.047 19.734 -0.968 1 89.06 93 PRO B O 1
ATOM 2865 N N . LEU B 1 94 ? -10.281 18.188 -2.396 1 92.75 94 LEU B N 1
ATOM 2866 C CA . LEU B 1 94 ? -8.891 18.453 -2.049 1 92.75 94 LEU B CA 1
ATOM 2867 C C . LEU B 1 94 ? -8.492 19.875 -2.447 1 92.75 94 LEU B C 1
ATOM 2869 O O . LEU B 1 94 ? -8.969 20.391 -3.461 1 92.75 94 LEU B O 1
ATOM 2873 N N . ASP B 1 95 ? -7.625 20.422 -1.614 1 92.75 95 ASP B N 1
ATOM 2874 C CA . ASP B 1 95 ? -7.008 21.703 -1.957 1 92.75 95 ASP B CA 1
ATOM 2875 C C . ASP B 1 95 ? -6.41 21.656 -3.361 1 92.75 95 ASP B C 1
ATOM 2877 O O . ASP B 1 95 ? -5.922 20.625 -3.805 1 92.75 95 ASP B O 1
ATOM 2881 N N . SER B 1 96 ? -6.414 22.797 -4.109 1 93.94 96 SER B N 1
ATOM 2882 C CA . SER B 1 96 ? -5.93 22.875 -5.484 1 93.94 96 SER B CA 1
ATOM 2883 C C . SER B 1 96 ? -4.438 22.578 -5.562 1 93.94 96 SER B C 1
ATOM 2885 O O . SER B 1 96 ? -3.908 22.312 -6.645 1 93.94 96 SER B O 1
ATOM 2887 N N . SER B 1 97 ? -3.738 22.656 -4.434 1 95.69 97 SER B N 1
ATOM 2888 C CA . SER B 1 97 ? -2.316 22.344 -4.418 1 95.69 97 SER B CA 1
ATOM 2889 C C . SER B 1 97 ? -2.084 20.844 -4.652 1 95.69 97 SER B C 1
ATOM 2891 O O . SER B 1 97 ? -0.957 20.422 -4.91 1 95.69 97 SER B O 1
ATOM 2893 N N . TYR B 1 98 ? -3.139 20.109 -4.523 1 97 98 TYR B N 1
ATOM 2894 C CA . TYR B 1 98 ? -3.086 18.688 -4.859 1 97 98 TYR B CA 1
ATOM 2895 C C . TYR B 1 98 ? -3.436 18.469 -6.324 1 97 98 TYR B C 1
ATOM 2897 O O . TYR B 1 98 ? -4.562 18.734 -6.75 1 97 98 TYR B O 1
ATOM 2905 N N . TYR B 1 99 ? -2.535 17.906 -7.043 1 96.94 99 TYR B N 1
ATOM 2906 C CA . TYR B 1 99 ? -2.756 17.578 -8.445 1 96.94 99 TYR B CA 1
ATOM 2907 C C . TYR B 1 99 ? -1.751 16.531 -8.922 1 96.94 99 TYR B C 1
ATOM 2909 O O . TYR B 1 99 ? -0.771 16.25 -8.234 1 96.94 99 TYR B O 1
ATOM 2917 N N . VAL B 1 100 ? -2.064 15.898 -9.992 1 97.5 100 VAL B N 1
ATOM 2918 C CA . VAL B 1 100 ? -1.192 14.867 -10.539 1 97.5 100 VAL B CA 1
ATOM 2919 C C . VAL B 1 100 ? 0.1 15.492 -11.047 1 97.5 100 VAL B C 1
ATOM 2921 O O . VAL B 1 100 ? 0.068 16.5 -11.773 1 97.5 100 VAL B O 1
ATOM 2924 N N . ARG B 1 101 ? 1.195 14.914 -10.633 1 96.88 101 ARG B N 1
ATOM 2925 C CA . ARG B 1 101 ? 2.508 15.406 -11.047 1 96.88 101 ARG B CA 1
ATOM 2926 C C . ARG B 1 101 ? 3.141 14.469 -12.078 1 96.88 101 ARG B C 1
ATOM 2928 O O . ARG B 1 101 ? 2.73 13.312 -12.211 1 96.88 101 ARG B O 1
ATOM 2935 N N . SER B 1 102 ? 4.117 15.031 -12.797 1 96.38 102 SER B N 1
ATOM 2936 C CA . SER B 1 102 ? 4.91 14.172 -13.672 1 96.38 102 SER B CA 1
ATOM 2937 C C . SER B 1 102 ? 5.742 13.18 -12.867 1 96.38 102 SER B C 1
ATOM 2939 O O . SER B 1 102 ? 6.059 13.43 -11.703 1 96.38 102 SER B O 1
ATOM 2941 N N . SER B 1 103 ? 6.086 12.078 -13.5 1 96.69 103 SER B N 1
ATOM 2942 C CA . SER B 1 103 ? 6.891 11.055 -12.844 1 96.69 103 SER B CA 1
ATOM 2943 C C . SER B 1 103 ? 8.227 11.617 -12.367 1 96.69 103 SER B C 1
ATOM 2945 O O . SER B 1 103 ? 8.805 11.125 -11.398 1 96.69 103 SER B O 1
ATOM 2947 N N . SER B 1 104 ? 8.758 12.633 -13.016 1 97.19 104 SER B N 1
ATOM 2948 C CA . SER B 1 104 ? 10.047 13.219 -12.672 1 97.19 104 SER B CA 1
ATOM 2949 C C . SER B 1 104 ? 9.984 13.945 -11.328 1 97.19 104 SER B C 1
ATOM 2951 O O . SER B 1 104 ? 11.023 14.289 -10.758 1 97.19 104 SER B O 1
ATOM 2953 N N . PHE B 1 105 ? 8.82 14.258 -10.859 1 98.25 105 PHE B N 1
ATOM 2954 C CA . PHE B 1 105 ? 8.602 14.867 -9.555 1 98.25 105 PHE B CA 1
ATOM 2955 C C . PHE B 1 105 ? 9.039 13.922 -8.438 1 98.25 105 PHE B C 1
ATOM 2957 O O . PHE B 1 105 ? 9.539 14.367 -7.402 1 98.25 105 PHE B O 1
ATOM 2964 N N . PHE B 1 106 ? 8.906 12.609 -8.617 1 98.56 106 PHE B N 1
ATOM 2965 C CA . PHE B 1 106 ? 9.055 11.609 -7.566 1 98.56 106 PHE B CA 1
ATOM 2966 C C . PHE B 1 106 ? 10.484 11.078 -7.52 1 98.56 106 PHE B C 1
ATOM 2968 O O . PHE B 1 106 ? 10.711 9.883 -7.68 1 98.56 106 PHE B O 1
ATOM 2975 N N . VAL B 1 107 ? 11.367 11.961 -7.23 1 98.44 107 VAL B N 1
ATOM 2976 C CA . VAL B 1 107 ? 12.773 11.586 -7.078 1 98.44 107 VAL B CA 1
ATOM 2977 C C . VAL B 1 107 ? 13.07 11.25 -5.621 1 98.44 107 VAL B C 1
ATOM 2979 O O . VAL B 1 107 ? 12.367 11.711 -4.715 1 98.44 107 VAL B O 1
ATOM 2982 N N . VAL B 1 108 ? 14.062 10.461 -5.414 1 98.31 108 VAL B N 1
ATOM 2983 C CA . VAL B 1 108 ? 14.469 10.094 -4.062 1 98.31 108 VAL B CA 1
ATOM 2984 C C . VAL B 1 108 ? 14.672 11.352 -3.225 1 98.31 108 VAL B C 1
ATOM 2986 O O . VAL B 1 108 ? 15.32 12.305 -3.666 1 98.31 108 VAL B O 1
ATOM 2989 N N . GLY B 1 109 ? 14.062 11.383 -2.033 1 98.88 109 GLY B N 1
ATOM 2990 C CA . GLY B 1 109 ? 14.18 12.523 -1.141 1 98.88 109 GLY B CA 1
ATOM 2991 C C . GLY B 1 109 ? 13.016 13.492 -1.26 1 98.88 109 GLY B C 1
ATOM 2992 O O . GLY B 1 109 ? 12.844 14.367 -0.409 1 98.88 109 GLY B O 1
ATOM 2993 N N . ARG B 1 110 ? 12.234 13.359 -2.322 1 98.88 110 ARG B N 1
ATOM 2994 C CA . ARG B 1 110 ? 11.047 14.195 -2.443 1 98.88 110 ARG B CA 1
ATOM 2995 C C . ARG B 1 110 ? 10.078 13.945 -1.294 1 98.88 110 ARG B C 1
ATOM 2997 O O . ARG B 1 110 ? 9.836 12.797 -0.922 1 98.88 110 ARG B O 1
ATOM 3004 N N . VAL B 1 111 ? 9.641 15.016 -0.673 1 98.94 111 VAL B N 1
ATOM 3005 C CA . VAL B 1 111 ? 8.617 14.945 0.362 1 98.94 111 VAL B CA 1
ATOM 3006 C C . VAL B 1 111 ? 7.293 15.461 -0.193 1 98.94 111 VAL B C 1
ATOM 3008 O O . VAL B 1 111 ? 7.234 16.547 -0.771 1 98.94 111 VAL B O 1
ATOM 3011 N N . PHE B 1 112 ? 6.254 14.688 -0.077 1 98.88 112 PHE B N 1
ATOM 3012 C CA . PHE B 1 112 ? 4.953 15.078 -0.604 1 98.88 112 PHE B CA 1
ATOM 3013 C C . PHE B 1 112 ? 3.832 14.586 0.303 1 98.88 112 PHE B C 1
ATOM 3015 O O . PHE B 1 112 ? 4.066 13.789 1.216 1 98.88 112 PHE B O 1
ATOM 3022 N N . SER B 1 113 ? 2.678 15.211 0.183 1 98.62 113 SER B N 1
ATOM 3023 C CA . SER B 1 113 ? 1.462 14.758 0.851 1 98.62 113 SER B CA 1
ATOM 3024 C C . SER B 1 113 ? 0.464 14.18 -0.148 1 98.62 113 SER B C 1
ATOM 3026 O O . SER B 1 113 ? 0.422 14.602 -1.305 1 98.62 113 SER B O 1
ATOM 3028 N N . VAL B 1 114 ? -0.268 13.219 0.288 1 98.44 114 VAL B N 1
ATOM 3029 C CA . VAL B 1 114 ? -1.232 12.531 -0.565 1 98.44 114 VAL B CA 1
ATOM 3030 C C . VAL B 1 114 ? -2.418 12.055 0.273 1 98.44 114 VAL B C 1
ATOM 3032 O O . VAL B 1 114 ? -2.283 11.828 1.478 1 98.44 114 VAL B O 1
ATOM 3035 N N . LEU B 1 115 ? -3.611 12.062 -0.326 1 97.38 115 LEU B N 1
ATOM 3036 C CA . LEU B 1 115 ? -4.707 11.336 0.305 1 97.38 115 LEU B CA 1
ATOM 3037 C C . LEU B 1 115 ? -4.477 9.828 0.221 1 97.38 115 LEU B C 1
ATOM 3039 O O . LEU B 1 115 ? -4.73 9.219 -0.82 1 97.38 115 LEU B O 1
ATOM 3043 N N . PHE B 1 116 ? -4.027 9.273 1.26 1 97.5 116 PHE B N 1
ATOM 3044 C CA . PHE B 1 116 ? -3.656 7.863 1.33 1 97.5 116 PHE B CA 1
ATOM 3045 C C . PHE B 1 116 ? -4.816 7.02 1.844 1 97.5 116 PHE B C 1
ATOM 3047 O O . PHE B 1 116 ? -5.41 7.332 2.879 1 97.5 116 PHE B O 1
ATOM 3054 N N . SER B 1 117 ? -5.164 6 1.1 1 95.75 117 SER B N 1
ATOM 3055 C CA . SER B 1 117 ? -6.281 5.121 1.438 1 95.75 117 SER B CA 1
ATOM 3056 C C . SER B 1 117 ? -5.805 3.689 1.676 1 95.75 117 SER B C 1
ATOM 3058 O O . SER B 1 117 ? -5.027 3.15 0.888 1 95.75 117 SER B O 1
ATOM 3060 N N . GLU B 1 118 ? -6.258 3.064 2.672 1 94.75 118 GLU B N 1
ATOM 3061 C CA . GLU B 1 118 ? -5.938 1.682 3.012 1 94.75 118 GLU B CA 1
ATOM 3062 C C . GLU B 1 118 ? -7.156 0.956 3.572 1 94.75 118 GLU B C 1
ATOM 3064 O O . GLU B 1 118 ? -8.094 1.591 4.059 1 94.75 118 GLU B O 1
ATOM 3069 N N . ALA B 1 119 ? -7.141 -0.333 3.426 1 94.69 119 ALA B N 1
ATOM 3070 C CA . ALA B 1 119 ? -8.203 -1.126 4.043 1 94.69 119 ALA B CA 1
ATOM 3071 C C . ALA B 1 119 ? -8.258 -0.89 5.547 1 94.69 119 ALA B C 1
ATOM 3073 O O . ALA B 1 119 ? -7.223 -0.843 6.215 1 94.69 119 ALA B O 1
ATOM 3074 N N . ALA B 1 120 ? -9.492 -0.706 5.996 1 93.06 120 ALA B N 1
ATOM 3075 C CA . ALA B 1 120 ? -9.656 -0.58 7.441 1 93.06 120 ALA B CA 1
ATOM 3076 C C . ALA B 1 120 ? -9.523 -1.936 8.133 1 93.06 120 ALA B C 1
ATOM 3078 O O . ALA B 1 120 ? -10.031 -2.943 7.633 1 93.06 120 ALA B O 1
ATOM 3079 N N . GLY B 1 121 ? -8.789 -1.962 9.156 1 88.88 121 GLY B N 1
ATOM 3080 C CA . GLY B 1 121 ? -8.688 -3.184 9.938 1 88.88 121 GLY B CA 1
ATOM 3081 C C . GLY B 1 121 ? -10 -3.611 10.555 1 88.88 121 GLY B C 1
ATOM 3082 O O . GLY B 1 121 ? -10.922 -2.803 10.688 1 88.88 121 GLY B O 1
ATOM 3083 N N . ALA B 1 122 ? -10.039 -4.797 10.945 1 83.19 122 ALA B N 1
ATOM 3084 C CA . ALA B 1 122 ? -11.258 -5.398 11.469 1 83.19 122 ALA B CA 1
ATOM 3085 C C . ALA B 1 122 ? -11.688 -4.715 12.766 1 83.19 122 ALA B C 1
ATOM 3087 O O . ALA B 1 122 ? -12.875 -4.691 13.094 1 83.19 122 ALA B O 1
ATOM 3088 N N . THR B 1 123 ? -10.773 -4.125 13.422 1 78.75 123 THR B N 1
ATOM 3089 C CA . THR B 1 123 ? -11.102 -3.527 14.711 1 78.75 123 THR B CA 1
ATOM 3090 C C . THR B 1 123 ? -11.438 -2.049 14.555 1 78.75 123 THR B C 1
ATOM 3092 O O . THR B 1 123 ? -11.727 -1.361 15.539 1 78.75 123 THR B O 1
ATOM 3095 N N . ALA B 1 124 ? -11.375 -1.646 13.328 1 82.31 124 ALA B N 1
ATOM 3096 C CA . ALA B 1 124 ? -11.648 -0.229 13.102 1 82.31 124 ALA B CA 1
ATOM 3097 C C . ALA B 1 124 ? -13.109 0.103 13.391 1 82.31 124 ALA B C 1
ATOM 3099 O O . ALA B 1 124 ? -14.008 -0.664 13.031 1 82.31 124 ALA B O 1
ATOM 3100 N N . THR B 1 125 ? -13.32 1.165 14.109 1 76.69 125 THR B N 1
ATOM 3101 C CA . THR B 1 125 ? -14.648 1.7 14.352 1 76.69 125 THR B CA 1
ATOM 3102 C C . THR B 1 125 ? -14.883 2.979 13.555 1 76.69 125 THR B C 1
ATOM 3104 O O . THR B 1 125 ? -14.281 4.016 13.844 1 76.69 125 THR B O 1
ATOM 3107 N N . PRO B 1 126 ? -15.773 2.807 12.586 1 77.06 126 PRO B N 1
ATOM 3108 C CA . PRO B 1 126 ? -16.016 3.994 11.758 1 77.06 126 PRO B CA 1
ATOM 3109 C C . PRO B 1 126 ? -16.75 5.098 12.516 1 77.06 126 PRO B C 1
ATOM 3111 O O . PRO B 1 126 ? -17.844 4.867 13.031 1 77.06 126 PRO B O 1
ATOM 3114 N N . TYR B 1 127 ? -16.016 6.254 12.727 1 72.44 127 TYR B N 1
ATOM 3115 C CA . TYR B 1 127 ? -16.656 7.289 13.539 1 72.44 127 TYR B CA 1
ATOM 3116 C C . TYR B 1 127 ? -16.531 8.656 12.867 1 72.44 127 TYR B C 1
ATOM 3118 O O . TYR B 1 127 ? -17.016 9.656 13.398 1 72.44 127 TYR B O 1
ATOM 3126 N N . ASN B 1 128 ? -15.859 8.68 11.781 1 75.38 128 ASN B N 1
ATOM 3127 C CA . ASN B 1 128 ? -15.688 9.953 11.086 1 75.38 128 ASN B CA 1
ATOM 3128 C C . ASN B 1 128 ? -15.648 9.766 9.578 1 75.38 128 ASN B C 1
ATOM 3130 O O . ASN B 1 128 ? -15.852 8.656 9.078 1 75.38 128 ASN B O 1
ATOM 3134 N N . ASP B 1 129 ? -15.398 10.844 8.875 1 81.06 129 ASP B N 1
ATOM 3135 C CA . ASP B 1 129 ? -15.508 10.836 7.422 1 81.06 129 ASP B CA 1
ATOM 3136 C C . ASP B 1 129 ? -14.258 10.234 6.781 1 81.06 129 ASP B C 1
ATOM 3138 O O . ASP B 1 129 ? -14.148 10.188 5.555 1 81.06 129 ASP B O 1
ATOM 3142 N N . SER B 1 130 ? -13.367 9.773 7.602 1 91.06 130 SER B N 1
ATOM 3143 C CA . SER B 1 130 ? -12.172 9.125 7.062 1 91.06 130 SER B CA 1
ATOM 3144 C C . SER B 1 130 ? -12.477 7.695 6.617 1 91.06 130 SER B C 1
ATOM 3146 O O . SER B 1 130 ? -11.688 7.086 5.895 1 91.06 130 SER B O 1
ATOM 3148 N N . PHE B 1 131 ? -13.547 7.234 7.094 1 92.06 131 PHE B N 1
ATOM 3149 C CA . PHE B 1 131 ? -13.945 5.887 6.707 1 92.06 131 PHE B CA 1
ATOM 3150 C C . PHE B 1 131 ? -14.969 5.926 5.578 1 92.06 131 PHE B C 1
ATOM 3152 O O . PHE B 1 131 ? -15.891 6.742 5.602 1 92.06 131 PHE B O 1
ATOM 3159 N N . SER B 1 132 ? -14.852 5.102 4.629 1 91.5 132 SER B N 1
ATOM 3160 C CA . SER B 1 132 ? -15.781 4.973 3.518 1 91.5 132 SER B CA 1
ATOM 3161 C C . SER B 1 132 ? -16.047 3.508 3.189 1 91.5 132 SER B C 1
ATOM 3163 O O . SER B 1 132 ? -15.148 2.674 3.262 1 91.5 132 SER B O 1
ATOM 3165 N N . CYS B 1 133 ? -17.219 3.27 2.828 1 91.12 133 CYS B N 1
ATOM 3166 C CA . CYS B 1 133 ? -17.578 1.926 2.402 1 91.12 133 CYS B CA 1
ATOM 3167 C C . CYS B 1 133 ? -17.188 1.683 0.951 1 91.12 133 CYS B C 1
ATOM 3169 O O . CYS B 1 133 ? -17.359 2.555 0.099 1 91.12 133 CYS B O 1
ATOM 3171 N N . VAL B 1 134 ? -16.688 0.474 0.751 1 93 134 VAL B N 1
ATOM 3172 C CA . VAL B 1 134 ? -16.281 0.107 -0.605 1 93 134 VAL B CA 1
ATOM 3173 C C . VAL B 1 134 ? -16.953 -1.215 -0.996 1 93 134 VAL B C 1
ATOM 3175 O O . VAL B 1 134 ? -17.906 -1.649 -0.355 1 93 134 VAL B O 1
ATOM 3178 N N . LYS B 1 135 ? -16.469 -1.735 -2.096 1 90.12 135 LYS B N 1
ATOM 3179 C CA . LYS B 1 135 ? -17 -2.984 -2.623 1 90.12 135 LYS B CA 1
ATOM 3180 C C . LYS B 1 135 ?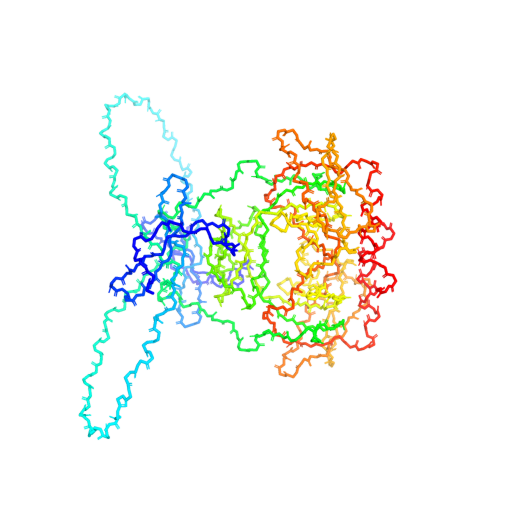 -17.109 -4.043 -1.53 1 90.12 135 LYS B C 1
ATOM 3182 O O . LYS B 1 135 ? -16.203 -4.168 -0.691 1 90.12 135 LYS B O 1
ATOM 3187 N N . HIS B 1 136 ? -18.266 -4.855 -1.525 1 93.06 136 HIS B N 1
ATOM 3188 C CA . HIS B 1 136 ? -18.547 -5.957 -0.608 1 93.06 136 HIS B CA 1
ATOM 3189 C C . HIS B 1 136 ? -18.844 -5.441 0.796 1 93.06 136 HIS B C 1
ATOM 3191 O O . HIS B 1 136 ? -18.781 -6.199 1.766 1 93.06 136 HIS B O 1
ATOM 3197 N N . GLY B 1 137 ? -18.969 -4.121 0.894 1 89.81 137 GLY B N 1
ATOM 3198 C CA . GLY B 1 137 ? -19.359 -3.549 2.176 1 89.81 137 GLY B CA 1
ATOM 3199 C C . GLY B 1 137 ? -18.172 -3.367 3.117 1 89.81 137 GLY B C 1
ATOM 3200 O O . GLY B 1 137 ? -18.359 -3.152 4.316 1 89.81 137 GLY B O 1
ATOM 3201 N N . GLU B 1 138 ? -17.031 -3.545 2.617 1 94.06 138 GLU B N 1
ATOM 3202 C CA . GLU B 1 138 ? -15.836 -3.359 3.43 1 94.06 138 GLU B CA 1
ATOM 3203 C C . GLU B 1 138 ? -15.492 -1.879 3.58 1 94.06 138 GLU B C 1
ATOM 3205 O O . GLU B 1 138 ? -16.031 -1.037 2.857 1 94.06 138 GLU B O 1
ATOM 3210 N N . LEU B 1 139 ? -14.641 -1.59 4.551 1 93.81 139 LEU B N 1
ATOM 3211 C CA . LEU B 1 139 ? -14.328 -0.197 4.848 1 93.81 139 LEU B CA 1
ATOM 3212 C C . LEU B 1 139 ? -12.891 0.138 4.445 1 93.81 139 LEU B C 1
ATOM 3214 O O . LEU B 1 139 ? -11.992 -0.685 4.609 1 93.81 139 LEU B O 1
ATOM 3218 N N . VAL B 1 140 ? -12.734 1.307 3.959 1 95.62 140 VAL B N 1
ATOM 3219 C CA . VAL B 1 140 ? -11.43 1.891 3.668 1 95.62 140 VAL B CA 1
ATOM 3220 C C . VAL B 1 140 ? -11.227 3.15 4.508 1 95.62 140 VAL B C 1
ATOM 3222 O O . VAL B 1 140 ? -12.172 3.914 4.73 1 95.62 140 VAL B O 1
ATOM 3225 N N . TYR B 1 141 ? -10.078 3.307 5.004 1 95.12 141 TYR B N 1
ATOM 3226 C CA . TYR B 1 141 ? -9.664 4.484 5.758 1 95.12 141 TYR B CA 1
ATOM 3227 C C . TYR B 1 141 ? -8.82 5.418 4.895 1 95.12 141 TYR B C 1
ATOM 3229 O O . TYR B 1 141 ? -7.812 4.996 4.316 1 95.12 141 TYR B O 1
ATOM 3237 N N . SER B 1 142 ? -9.227 6.699 4.777 1 95.5 142 SER B N 1
ATOM 3238 C CA . SER B 1 142 ? -8.508 7.68 3.971 1 95.5 142 SER B CA 1
ATOM 3239 C C . SER B 1 142 ? -8.07 8.875 4.812 1 95.5 142 SER B C 1
ATOM 3241 O O . SER B 1 142 ? -8.875 9.445 5.555 1 95.5 142 SER B O 1
ATOM 3243 N N . GLN B 1 143 ? -6.82 9.203 4.695 1 95.56 143 GLN B N 1
ATOM 3244 C CA . GLN B 1 143 ? -6.262 10.336 5.418 1 95.56 143 GLN B CA 1
ATOM 3245 C C . GLN B 1 143 ? -5.113 10.977 4.641 1 95.56 143 GLN B C 1
ATOM 3247 O O . GLN B 1 143 ? -4.367 10.281 3.947 1 95.56 143 GLN B O 1
ATOM 3252 N N . ILE B 1 144 ? -5.012 12.32 4.781 1 96.62 144 ILE B N 1
ATOM 3253 C CA . ILE B 1 144 ? -3.855 12.992 4.199 1 96.62 144 ILE B CA 1
ATOM 3254 C C . ILE B 1 144 ? -2.594 12.609 4.973 1 96.62 144 ILE B C 1
ATOM 3256 O O . ILE B 1 144 ? -2.537 12.766 6.195 1 96.62 144 ILE B O 1
ATOM 3260 N N . ARG B 1 145 ? -1.616 12.086 4.25 1 97.62 145 ARG B N 1
ATOM 3261 C CA . ARG B 1 145 ? -0.363 11.672 4.867 1 97.62 145 ARG B CA 1
ATOM 3262 C C . ARG B 1 145 ? 0.836 12.219 4.098 1 97.62 145 ARG B C 1
ATOM 3264 O O . ARG B 1 145 ? 0.763 12.422 2.885 1 97.62 145 ARG B O 1
ATOM 3271 N N . ARG B 1 146 ? 1.878 12.484 4.855 1 98.75 146 ARG B N 1
ATOM 3272 C CA . ARG B 1 146 ? 3.139 12.914 4.254 1 98.75 146 ARG B CA 1
ATOM 3273 C C . ARG B 1 146 ? 4.078 11.727 4.055 1 98.75 146 ARG B C 1
ATOM 3275 O O . ARG B 1 146 ? 4.172 10.852 4.914 1 98.75 146 ARG B O 1
ATOM 3282 N N . PHE B 1 147 ? 4.789 11.734 2.932 1 98.88 147 PHE B N 1
ATOM 3283 C CA . PHE B 1 147 ? 5.703 10.664 2.561 1 98.88 147 PHE B CA 1
ATOM 3284 C C . PHE B 1 147 ? 7.023 11.227 2.047 1 98.88 147 PHE B C 1
ATOM 3286 O O . PHE B 1 147 ? 7.07 12.359 1.562 1 98.88 147 PHE B O 1
ATOM 3293 N N . ILE B 1 148 ? 8.062 10.398 2.186 1 98.94 148 ILE B N 1
ATOM 3294 C CA . ILE B 1 148 ? 9.352 10.664 1.565 1 98.94 148 ILE B CA 1
ATOM 3295 C C . ILE B 1 148 ? 9.695 9.539 0.588 1 98.94 148 ILE B C 1
ATOM 3297 O O . ILE B 1 148 ? 9.688 8.359 0.957 1 98.94 148 ILE B O 1
ATOM 3301 N N . VAL B 1 149 ? 10.039 9.906 -0.616 1 98.88 149 VAL B N 1
ATOM 3302 C CA . VAL B 1 149 ? 10.398 8.922 -1.625 1 98.88 149 VAL B CA 1
ATOM 3303 C C . VAL B 1 149 ? 11.742 8.297 -1.279 1 98.88 149 VAL B C 1
ATOM 3305 O O . VAL B 1 149 ? 12.727 9.008 -1.046 1 98.88 149 VAL B O 1
ATOM 3308 N N . VAL B 1 150 ? 11.828 6.961 -1.352 1 97.69 150 VAL B N 1
ATOM 3309 C CA . VAL B 1 150 ? 13.086 6.285 -1.045 1 97.69 150 VAL B CA 1
ATOM 3310 C C . VAL B 1 150 ? 13.531 5.453 -2.244 1 97.69 150 VAL B C 1
ATOM 3312 O O . VAL B 1 150 ? 14.688 5.051 -2.33 1 97.69 150 VAL B O 1
ATOM 3315 N N . SER B 1 151 ? 12.625 5.207 -3.129 1 96.25 151 SER B N 1
ATOM 3316 C CA . SER B 1 151 ? 12.938 4.48 -4.355 1 96.25 151 SER B CA 1
ATOM 3317 C C . SER B 1 151 ? 11.969 4.84 -5.477 1 96.25 151 SER B C 1
ATOM 3319 O O . SER B 1 151 ? 10.758 4.695 -5.324 1 96.25 151 SER B O 1
ATOM 3321 N N . THR B 1 152 ? 12.508 5.328 -6.57 1 95.5 152 THR B N 1
ATOM 3322 C CA . THR B 1 152 ? 11.688 5.645 -7.734 1 95.5 152 THR B CA 1
ATOM 3323 C C . THR B 1 152 ? 11.602 4.445 -8.672 1 95.5 152 THR B C 1
ATOM 3325 O O . THR B 1 152 ? 12.609 3.797 -8.961 1 95.5 152 THR B O 1
ATOM 3328 N N . ARG B 1 153 ? 10.398 4.18 -9.062 1 94.5 153 ARG B N 1
ATOM 3329 C CA . ARG B 1 153 ? 10.109 3.076 -9.969 1 94.5 153 ARG B CA 1
ATOM 3330 C C . ARG B 1 153 ? 9.344 3.562 -11.195 1 94.5 153 ARG B C 1
ATOM 3332 O O . ARG B 1 153 ? 9.102 4.762 -11.352 1 94.5 153 ARG B O 1
ATOM 3339 N N . HIS B 1 154 ? 9.133 2.617 -12.094 1 91.69 154 HIS B N 1
ATOM 3340 C CA . HIS B 1 154 ? 8.375 2.982 -13.281 1 91.69 154 HIS B CA 1
ATOM 3341 C C . HIS B 1 154 ? 6.891 3.113 -12.969 1 91.69 154 HIS B C 1
ATOM 3343 O O . HIS B 1 154 ? 6.195 2.107 -12.805 1 91.69 154 HIS B O 1
ATOM 3349 N N . GLY B 1 155 ? 6.422 4.285 -12.914 1 94 155 GLY B N 1
ATOM 3350 C CA . GLY B 1 155 ? 5.008 4.562 -12.734 1 94 155 GLY B CA 1
ATOM 3351 C C . GLY B 1 155 ? 4.605 4.664 -11.273 1 94 155 GLY B C 1
ATOM 3352 O O . GLY B 1 155 ? 3.439 4.918 -10.961 1 94 155 GLY B O 1
ATOM 3353 N N . PHE B 1 156 ? 5.52 4.41 -10.414 1 97 156 PHE B N 1
ATOM 3354 C CA . PHE B 1 156 ? 5.262 4.52 -8.977 1 97 156 PHE B CA 1
ATOM 3355 C C . PHE B 1 156 ? 6.566 4.707 -8.211 1 97 156 PHE B C 1
ATOM 3357 O O . PHE B 1 156 ? 7.645 4.73 -8.805 1 97 156 PHE B O 1
ATOM 3364 N N . CYS B 1 157 ? 6.473 4.945 -6.875 1 97.81 157 CYS B N 1
ATOM 3365 C CA . CYS B 1 157 ? 7.629 5.008 -5.988 1 97.81 157 CYS B CA 1
ATOM 3366 C C . CYS B 1 157 ? 7.332 4.332 -4.652 1 97.81 157 CYS B C 1
ATOM 3368 O O . CYS B 1 157 ? 6.168 4.207 -4.262 1 97.81 157 CYS B O 1
ATOM 3370 N N . TYR B 1 158 ? 8.336 3.834 -4.059 1 97.62 158 TYR B N 1
ATOM 3371 C CA . TYR B 1 158 ? 8.242 3.484 -2.646 1 97.62 158 TYR B CA 1
ATOM 3372 C C . TYR B 1 158 ? 8.547 4.688 -1.765 1 97.62 158 TYR B C 1
ATOM 3374 O O . TYR B 1 158 ? 9.492 5.438 -2.027 1 97.62 158 TYR B O 1
ATOM 3382 N N . ALA B 1 159 ? 7.727 4.863 -0.755 1 98.56 159 ALA B N 1
ATOM 3383 C CA . ALA B 1 159 ? 7.887 6.027 0.111 1 98.56 159 ALA B CA 1
ATOM 3384 C C . ALA B 1 159 ? 7.598 5.676 1.567 1 98.56 159 ALA B C 1
ATOM 3386 O O . ALA B 1 159 ? 6.742 4.832 1.851 1 98.56 159 ALA B O 1
ATOM 3387 N N . VAL B 1 160 ? 8.32 6.336 2.455 1 98.69 160 VAL B N 1
ATOM 3388 C CA . VAL B 1 160 ? 8.141 6.129 3.887 1 98.69 160 VAL B CA 1
ATOM 3389 C C . VAL B 1 160 ? 7.348 7.289 4.484 1 98.69 160 VAL B C 1
ATOM 3391 O O . VAL B 1 160 ? 7.508 8.438 4.062 1 98.69 160 VAL B O 1
ATOM 3394 N N . PRO B 1 161 ? 6.523 6.988 5.453 1 98.69 161 PRO B N 1
ATOM 3395 C CA . PRO B 1 161 ? 5.637 8.016 6.004 1 98.69 161 PRO B CA 1
ATOM 3396 C C . PRO B 1 161 ? 6.305 8.844 7.098 1 98.69 161 PRO B C 1
ATOM 3398 O O . PRO B 1 161 ? 7.25 8.383 7.742 1 98.69 161 PRO B O 1
ATOM 3401 N N . ILE B 1 162 ? 5.852 10.039 7.285 1 98.75 162 ILE B N 1
ATOM 3402 C CA . ILE B 1 162 ? 6.145 10.914 8.414 1 98.75 162 ILE B CA 1
ATOM 3403 C C . ILE B 1 162 ? 4.922 11.008 9.328 1 98.75 162 ILE B C 1
ATOM 3405 O O . ILE B 1 162 ? 3.83 11.359 8.875 1 98.75 162 ILE B O 1
ATOM 3409 N N . PHE B 1 163 ? 5.109 10.742 10.602 1 97.94 163 PHE B N 1
ATOM 3410 C CA . PHE B 1 163 ? 4.02 10.789 11.57 1 97.94 163 PHE B CA 1
ATOM 3411 C C . PHE B 1 163 ? 4.359 11.734 12.719 1 97.94 163 PHE B C 1
ATOM 3413 O O . PHE B 1 163 ? 5.52 11.859 13.109 1 97.94 163 PHE B O 1
ATOM 3420 N N . THR B 1 164 ? 3.326 12.375 13.211 1 97.62 164 THR B N 1
ATOM 3421 C CA . THR B 1 164 ? 3.506 13.062 14.484 1 97.62 164 THR B CA 1
ATOM 3422 C C 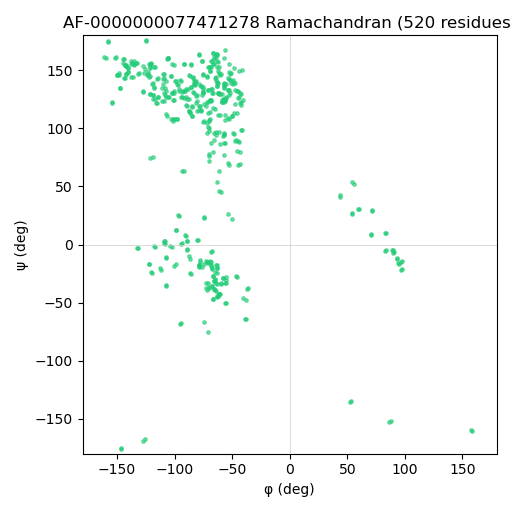. THR B 1 164 ? 2.967 12.227 15.633 1 97.62 164 THR B C 1
ATOM 3424 O O . THR B 1 164 ? 3.236 12.516 16.797 1 97.62 164 THR B O 1
ATOM 3427 N N . TYR B 1 165 ? 2.15 11.258 15.258 1 95.88 165 TYR B N 1
ATOM 3428 C CA . TYR B 1 165 ? 1.456 10.414 16.219 1 95.88 165 TYR B CA 1
ATOM 3429 C C . TYR B 1 165 ? 0.661 11.266 17.219 1 95.88 165 TYR B C 1
ATOM 3431 O O . TYR B 1 165 ? 0.784 11.086 18.422 1 95.88 165 TYR B O 1
ATOM 3439 N N . GLY B 1 166 ? -0.172 12.125 16.625 1 94.62 166 GLY B N 1
ATOM 3440 C CA . GLY B 1 166 ? -0.928 13.031 17.469 1 94.62 166 GLY B CA 1
ATOM 3441 C C . GLY B 1 166 ? -0.046 13.922 18.312 1 94.62 166 GLY B C 1
ATOM 3442 O O . GLY B 1 166 ? -0.345 14.164 19.484 1 94.62 166 GLY B O 1
ATOM 3443 N N . ASN B 1 167 ? 1.105 14.242 17.828 1 96.44 167 ASN B N 1
ATOM 3444 C CA . ASN B 1 167 ? 2.094 15.102 18.469 1 96.44 167 ASN B CA 1
ATOM 3445 C C . ASN B 1 167 ? 2.756 14.414 19.656 1 96.44 167 ASN B C 1
ATOM 3447 O O . ASN B 1 167 ? 3.219 15.078 20.578 1 96.44 167 ASN B O 1
ATOM 3451 N N . GLN B 1 168 ? 2.854 13.078 19.594 1 97.31 168 GLN B N 1
ATOM 3452 C CA . GLN B 1 168 ? 3.486 12.312 20.656 1 97.31 168 GLN B CA 1
ATOM 3453 C C . GLN B 1 168 ? 4.844 11.773 20.219 1 97.31 168 GLN B C 1
ATOM 3455 O O . GLN B 1 168 ? 5.582 11.203 21.031 1 97.31 168 GLN B O 1
ATOM 3460 N N . ALA B 1 169 ? 5.094 11.883 18.984 1 97.88 169 ALA B N 1
ATOM 3461 C CA . ALA B 1 169 ? 6.328 11.297 18.469 1 97.88 169 ALA B CA 1
ATOM 3462 C C . ALA B 1 169 ? 6.453 9.836 18.891 1 97.88 169 ALA B C 1
ATOM 3464 O O . ALA B 1 169 ? 5.504 9.062 18.766 1 97.88 169 ALA B O 1
ATOM 3465 N N . THR B 1 170 ? 7.617 9.406 19.344 1 97.62 170 THR B N 1
ATOM 3466 C CA . THR B 1 170 ? 7.781 7.984 19.625 1 97.62 170 THR B CA 1
ATOM 3467 C C . THR B 1 170 ? 7.414 7.68 21.078 1 97.62 170 THR B C 1
ATOM 3469 O O . THR B 1 170 ? 7.656 6.578 21.578 1 97.62 170 THR B O 1
ATOM 3472 N N . THR B 1 171 ? 6.836 8.68 21.828 1 97 171 THR B N 1
ATOM 3473 C CA . THR B 1 171 ? 6.324 8.398 23.156 1 97 171 THR B CA 1
ATOM 3474 C C . THR B 1 171 ? 4.973 7.695 23.078 1 97 171 THR B C 1
ATOM 3476 O O . THR B 1 171 ? 4.496 7.148 24.078 1 97 171 THR B O 1
ATOM 3479 N N . LYS B 1 172 ? 4.414 7.766 21.906 1 95.25 172 LYS B N 1
ATOM 3480 C CA . LYS B 1 172 ? 3.146 7.059 21.734 1 95.25 172 LYS B CA 1
ATOM 3481 C C . LYS B 1 172 ? 3.283 5.586 22.094 1 95.25 172 LYS B C 1
ATOM 3483 O O . LYS B 1 172 ? 4.238 4.922 21.688 1 95.25 172 LYS B O 1
ATOM 3488 N N . ARG B 1 173 ? 2.314 5.043 22.781 1 92.31 173 ARG B N 1
ATOM 3489 C CA . ARG B 1 173 ? 2.336 3.648 23.219 1 92.31 173 ARG B CA 1
ATOM 3490 C C . ARG B 1 173 ? 2.363 2.707 22.016 1 92.31 173 ARG B C 1
ATOM 3492 O O . ARG B 1 173 ? 1.604 2.887 21.062 1 92.31 173 ARG B O 1
ATOM 3499 N N . GLY B 1 174 ? 3.293 1.725 22.016 1 91.06 174 GLY B N 1
ATOM 3500 C CA . GLY B 1 174 ? 3.344 0.704 20.969 1 91.06 174 GLY B CA 1
ATOM 3501 C C . GLY B 1 174 ? 4.266 1.063 19.828 1 91.06 174 GLY B C 1
ATOM 3502 O O . GLY B 1 174 ? 4.535 0.234 18.953 1 91.06 174 GLY B O 1
ATOM 3503 N N . VAL B 1 175 ? 4.695 2.293 19.781 1 94.19 175 VAL B N 1
ATOM 3504 C CA . VAL B 1 175 ? 5.582 2.734 18.719 1 94.19 175 VAL B CA 1
ATOM 3505 C C . VAL B 1 175 ? 7.027 2.383 19.062 1 94.19 175 VAL B C 1
ATOM 3507 O O . VAL B 1 175 ? 7.484 2.641 20.172 1 94.19 175 VAL B O 1
ATOM 3510 N N . ASP B 1 176 ? 7.699 1.758 18.078 1 92.5 176 ASP B N 1
ATOM 3511 C CA . ASP B 1 176 ? 9.102 1.382 18.234 1 92.5 176 ASP B CA 1
ATOM 3512 C C . ASP B 1 176 ? 10.023 2.529 17.844 1 92.5 176 ASP B C 1
ATOM 3514 O O . ASP B 1 176 ? 10.188 2.82 16.656 1 92.5 176 ASP B O 1
ATOM 3518 N N . PRO B 1 177 ? 10.742 3.09 18.781 1 96 177 PRO B N 1
ATOM 3519 C CA . PRO B 1 177 ? 11.609 4.223 18.469 1 96 177 PRO B CA 1
ATOM 3520 C C . PRO B 1 177 ? 12.766 3.842 17.547 1 96 177 PRO B C 1
ATOM 3522 O O . PRO B 1 177 ? 13.258 4.68 16.781 1 96 177 PRO B O 1
ATOM 3525 N N . SER B 1 178 ? 13.227 2.625 17.547 1 95.75 178 SER B N 1
ATOM 3526 C CA . SER B 1 178 ? 14.43 2.221 16.844 1 95.75 178 SER B CA 1
ATOM 3527 C C . SER B 1 178 ? 14.242 2.311 15.336 1 95.75 178 SER B C 1
ATOM 3529 O O . SER B 1 178 ? 15.219 2.418 14.586 1 95.75 178 SER B O 1
ATOM 3531 N N . ALA B 1 179 ? 13.023 2.305 14.914 1 96.44 179 ALA B N 1
ATOM 3532 C CA . ALA B 1 179 ? 12.742 2.354 13.477 1 96.44 179 ALA B CA 1
ATOM 3533 C C . ALA B 1 179 ? 12.406 3.775 13.039 1 96.44 179 ALA B C 1
ATOM 3535 O O . ALA B 1 179 ? 11.875 3.979 11.945 1 96.44 179 ALA B O 1
ATOM 3536 N N . HIS B 1 180 ? 12.664 4.75 13.891 1 98.44 180 HIS B N 1
ATOM 3537 C CA . HIS B 1 180 ? 12.258 6.117 13.602 1 98.44 180 HIS B CA 1
ATOM 3538 C C . HIS B 1 180 ? 13.453 7.062 13.602 1 98.44 180 HIS B C 1
ATOM 3540 O O . HIS B 1 180 ? 14.461 6.785 14.258 1 98.44 180 HIS B O 1
ATOM 3546 N N . SER B 1 181 ? 13.312 8.109 12.914 1 98.56 181 SER B N 1
ATOM 3547 C CA . SER B 1 181 ? 14.211 9.266 12.938 1 98.56 181 SER B CA 1
ATOM 3548 C C . SER B 1 181 ? 13.43 10.57 13.047 1 98.56 181 SER B C 1
ATOM 3550 O O . SER B 1 181 ? 12.25 10.625 12.688 1 98.56 181 SER B O 1
ATOM 3552 N N . ILE B 1 182 ? 14.086 11.562 13.539 1 98.62 182 ILE B N 1
ATOM 3553 C CA . ILE B 1 182 ? 13.484 12.891 13.586 1 98.62 182 ILE B CA 1
ATOM 3554 C C . ILE B 1 182 ? 13.492 13.508 12.188 1 98.62 182 ILE B C 1
ATOM 3556 O O . ILE B 1 182 ? 14.508 13.477 11.5 1 98.62 182 ILE B O 1
ATOM 3560 N N . ALA B 1 183 ? 12.391 14.016 11.766 1 98.81 183 ALA B N 1
ATOM 3561 C CA . ALA B 1 183 ? 12.312 14.906 10.609 1 98.81 183 ALA B CA 1
ATOM 3562 C C . ALA B 1 183 ? 12.164 16.359 11.047 1 98.81 183 ALA B C 1
ATOM 3564 O O . ALA B 1 183 ? 11.305 16.688 11.867 1 98.81 183 ALA B O 1
ATOM 3565 N N . TYR B 1 184 ? 12.977 17.234 10.5 1 98.62 184 TYR B N 1
ATOM 3566 C CA . TYR B 1 184 ? 12.898 18.625 10.891 1 98.62 184 TYR B CA 1
ATOM 3567 C C . TYR B 1 184 ? 13.133 19.547 9.695 1 98.62 184 TYR B C 1
ATOM 3569 O O . TYR B 1 184 ? 13.742 19.125 8.703 1 98.62 184 TYR B O 1
ATOM 3577 N N . SER B 1 185 ? 12.57 20.734 9.781 1 98.38 185 SER B N 1
ATOM 3578 C CA . SER B 1 185 ? 12.672 21.703 8.695 1 98.38 185 SER B CA 1
ATOM 3579 C C . SER B 1 185 ? 14 22.453 8.75 1 98.38 185 SER B C 1
ATOM 3581 O O . SER B 1 185 ? 14.461 22.844 9.82 1 98.38 185 SER B O 1
ATOM 3583 N N . MET B 1 186 ? 14.5 22.641 7.574 1 97.5 186 MET B N 1
ATOM 3584 C CA . MET B 1 186 ? 15.711 23.469 7.496 1 97.5 186 MET B CA 1
ATOM 3585 C C . MET B 1 186 ? 15.5 24.812 8.188 1 97.5 186 MET B C 1
ATOM 3587 O O . MET B 1 186 ? 14.492 25.484 7.957 1 97.5 186 MET B O 1
ATOM 3591 N N . GLY B 1 187 ? 16.5 25.172 9.023 1 95.88 187 GLY B N 1
ATOM 3592 C CA . GLY B 1 187 ? 16.391 26.406 9.773 1 95.88 187 GLY B CA 1
ATOM 3593 C C . GLY B 1 187 ? 15.836 26.219 11.172 1 95.88 187 GLY B C 1
ATOM 3594 O O . GLY B 1 187 ? 15.906 27.125 12 1 95.88 187 GLY B O 1
ATOM 3595 N N . SER B 1 188 ? 15.219 25.062 11.375 1 93.94 188 SER B N 1
ATOM 3596 C CA . SER B 1 188 ? 14.711 24.734 12.703 1 93.94 188 SER B CA 1
ATOM 3597 C C . SER B 1 188 ? 15.641 23.781 13.438 1 93.94 188 SER B C 1
ATOM 3599 O O . SER B 1 188 ? 16.438 23.078 12.805 1 93.94 188 SER B O 1
ATOM 3601 N N . SER B 1 189 ? 15.578 23.828 14.727 1 91.81 189 SER B N 1
ATOM 3602 C CA . SER B 1 189 ? 16.281 22.844 15.539 1 91.81 189 SER B CA 1
ATOM 3603 C C . SER B 1 189 ? 15.438 21.594 15.75 1 91.81 189 SER B C 1
ATOM 3605 O O . SER B 1 189 ? 14.203 21.672 15.766 1 91.81 189 SER B O 1
ATOM 3607 N N . TYR B 1 190 ? 16.141 20.469 15.789 1 93.94 190 TYR B N 1
ATOM 3608 C CA . TYR B 1 190 ? 15.414 19.266 16.141 1 93.94 190 TYR B CA 1
ATOM 3609 C C . TYR B 1 190 ? 15.602 18.922 17.609 1 93.94 190 TYR B C 1
ATOM 3611 O O . TYR B 1 190 ? 16.641 19.203 18.188 1 93.94 190 TYR B O 1
ATOM 3619 N N . THR B 1 191 ? 14.492 18.469 18.219 1 93.81 191 THR B N 1
ATOM 3620 C CA . THR B 1 191 ? 14.531 18.125 19.641 1 93.81 191 THR B CA 1
ATOM 3621 C C . THR B 1 191 ? 13.703 16.859 19.906 1 93.81 191 THR B C 1
ATOM 3623 O O . THR B 1 191 ? 12.758 16.562 19.172 1 93.81 191 THR B O 1
ATOM 3626 N N . LEU B 1 192 ? 14.148 16.141 20.875 1 96.62 192 LEU B N 1
ATOM 3627 C CA . LEU B 1 192 ? 13.312 15.062 21.406 1 96.62 192 LEU B CA 1
ATOM 3628 C C . LEU B 1 192 ? 12.195 15.633 22.266 1 96.62 192 LEU B C 1
ATOM 3630 O O . LEU B 1 192 ? 12.375 16.656 22.938 1 96.62 192 LEU B O 1
ATOM 3634 N N . LEU B 1 193 ? 11.109 14.961 22.203 1 96.69 193 LEU B N 1
ATOM 3635 C CA . LEU B 1 193 ? 10.047 15.352 23.125 1 96.69 193 LEU B CA 1
ATOM 3636 C C . LEU B 1 193 ? 10.336 14.859 24.531 1 96.69 193 LEU B C 1
ATOM 3638 O O . LEU B 1 193 ? 11.156 13.953 24.719 1 96.69 193 LEU B O 1
ATOM 3642 N N . ARG B 1 194 ? 9.688 15.562 25.469 1 95.12 194 ARG B N 1
ATOM 3643 C CA . ARG B 1 194 ? 9.828 15.117 26.844 1 95.12 194 ARG B CA 1
ATOM 3644 C C . ARG B 1 194 ? 9.414 13.656 27 1 95.12 194 ARG B C 1
ATOM 3646 O O . ARG B 1 194 ? 8.312 13.273 26.594 1 95.12 194 ARG B O 1
ATOM 3653 N N . GLY B 1 195 ? 10.344 12.836 27.547 1 95.69 195 GLY B N 1
ATOM 3654 C CA . GLY B 1 195 ? 10.031 11.438 27.797 1 95.69 195 GLY B CA 1
ATOM 3655 C C . GLY B 1 195 ? 10.375 10.539 26.609 1 95.69 195 GLY B C 1
ATOM 3656 O O . GLY B 1 195 ? 10.281 9.312 26.719 1 95.69 195 GLY B O 1
ATOM 3657 N N . GLU B 1 196 ? 10.742 11.141 25.562 1 96.31 196 GLU B N 1
ATOM 3658 C CA . GLU B 1 196 ? 11.07 10.367 24.375 1 96.31 196 GLU B CA 1
ATOM 3659 C C . GLU B 1 196 ? 12.453 9.727 24.484 1 96.31 196 GLU B C 1
ATOM 3661 O O . GLU B 1 196 ? 13.398 10.359 24.953 1 96.31 196 GLU B O 1
ATOM 3666 N N . SER B 1 197 ? 12.555 8.477 24.094 1 94.5 197 SER B N 1
ATOM 3667 C CA . SER B 1 197 ? 13.844 7.797 24.078 1 94.5 197 SER B CA 1
ATOM 3668 C C . SER B 1 197 ? 14.75 8.367 22.984 1 94.5 197 SER B C 1
ATOM 3670 O O . SER B 1 197 ? 14.273 8.883 21.984 1 94.5 197 SER B O 1
ATOM 3672 N N . THR B 1 198 ? 16.016 8.234 23.266 1 94.75 198 THR B N 1
ATOM 3673 C CA . THR B 1 198 ? 16.969 8.625 22.219 1 94.75 198 THR B CA 1
ATOM 3674 C C . THR B 1 198 ? 16.797 7.75 20.984 1 94.75 198 THR B C 1
ATOM 3676 O O . THR B 1 198 ? 16.656 6.531 21.094 1 94.75 198 THR B O 1
ATOM 3679 N N . LEU B 1 199 ? 16.875 8.406 19.828 1 97 199 LEU B N 1
ATOM 3680 C CA . LEU B 1 199 ? 16.734 7.676 18.562 1 97 199 LEU B CA 1
ATOM 3681 C C . LEU B 1 199 ? 18.094 7.316 17.984 1 97 199 LEU B C 1
ATOM 3683 O O . LEU B 1 199 ? 19 8.156 17.953 1 97 199 LEU B O 1
ATOM 3687 N N . GLU B 1 200 ? 18.188 6.109 17.609 1 96.19 200 GLU B N 1
ATOM 3688 C CA . GLU B 1 200 ? 19.453 5.617 17.047 1 96.19 200 GLU B CA 1
ATOM 3689 C C . GLU B 1 200 ? 19.703 6.203 15.664 1 96.19 200 GLU B C 1
ATOM 3691 O O . GLU B 1 200 ? 20.859 6.473 15.305 1 96.19 200 GLU B O 1
ATOM 3696 N N . LYS B 1 201 ? 18.734 6.434 14.93 1 97.81 201 LYS B N 1
ATOM 3697 C CA . LYS B 1 201 ? 18.875 6.93 13.57 1 97.81 201 LYS B CA 1
ATOM 3698 C C . LYS B 1 201 ? 19.047 8.445 13.555 1 97.81 201 LYS B C 1
ATOM 3700 O O . LYS B 1 201 ? 18.391 9.164 14.312 1 97.81 201 LYS B O 1
ATOM 3705 N N . GLN B 1 202 ? 19.922 8.875 12.734 1 98 202 GLN B N 1
ATOM 3706 C CA . GLN B 1 202 ? 20.234 10.297 12.633 1 98 202 GLN B CA 1
ATOM 3707 C C . GLN B 1 202 ? 19.047 11.094 12.125 1 98 202 GLN B C 1
ATOM 3709 O O . GLN B 1 202 ? 18.266 10.609 11.297 1 98 202 GLN B O 1
ATOM 3714 N N . PRO B 1 203 ? 18.875 12.32 12.648 1 98.5 203 PRO B N 1
ATOM 3715 C CA . PRO B 1 203 ? 17.797 13.18 12.148 1 98.5 203 PRO B CA 1
ATOM 3716 C C . PRO B 1 203 ? 17.938 13.523 10.672 1 98.5 203 PRO B C 1
ATOM 3718 O O . PRO B 1 203 ? 19.062 13.516 10.141 1 98.5 203 PRO B O 1
ATOM 3721 N N . ILE B 1 204 ? 16.859 13.789 10.023 1 98.88 204 ILE B N 1
ATOM 3722 C CA . ILE B 1 204 ? 16.828 14.102 8.602 1 98.88 204 ILE B CA 1
ATOM 3723 C C . ILE B 1 204 ? 16.266 15.508 8.398 1 98.88 204 ILE B C 1
ATOM 3725 O O . ILE B 1 204 ? 15.164 15.82 8.852 1 98.88 204 ILE B O 1
ATOM 3729 N N . CYS B 1 205 ? 16.984 16.328 7.73 1 98.81 205 CYS B N 1
ATOM 3730 C CA . CYS B 1 205 ? 16.594 17.703 7.461 1 98.81 205 CYS B CA 1
ATOM 3731 C C . CYS B 1 205 ? 15.781 17.797 6.176 1 98.81 205 CYS B C 1
ATOM 3733 O O . CYS B 1 205 ? 16.172 17.25 5.145 1 98.81 205 CYS B O 1
ATOM 3735 N N . ILE B 1 206 ? 14.688 18.531 6.242 1 98.88 206 ILE B N 1
ATOM 3736 C CA . ILE B 1 206 ? 13.82 18.734 5.086 1 98.88 206 ILE B CA 1
ATOM 3737 C C . ILE B 1 206 ? 13.844 20.203 4.676 1 98.88 206 ILE B C 1
ATOM 3739 O O . ILE B 1 206 ? 13.641 21.094 5.508 1 98.88 206 ILE B O 1
ATOM 3743 N N . MET B 1 207 ? 14.125 20.422 3.426 1 98.81 207 MET B N 1
ATOM 3744 C CA . MET B 1 207 ? 13.93 21.75 2.818 1 98.81 207 MET B CA 1
ATOM 3745 C C . MET B 1 207 ? 12.492 21.922 2.35 1 98.81 207 MET B C 1
ATOM 3747 O O . MET B 1 207 ? 12.078 21.312 1.366 1 98.81 207 MET B O 1
ATOM 3751 N N . MET B 1 208 ? 11.781 22.781 3.041 1 98.62 208 MET B N 1
ATOM 3752 C CA . MET B 1 208 ? 10.352 22.922 2.77 1 98.62 208 MET B CA 1
ATOM 3753 C C . MET B 1 208 ? 10.117 23.625 1.433 1 98.62 208 MET B C 1
ATOM 3755 O O . MET B 1 208 ? 10.883 24.5 1.046 1 98.62 208 MET B O 1
ATOM 3759 N N . ALA B 1 209 ? 9.055 23.188 0.744 1 97.56 209 ALA B N 1
ATOM 3760 C CA . ALA B 1 209 ? 8.625 23.891 -0.465 1 97.56 209 ALA B CA 1
ATOM 3761 C C . ALA B 1 209 ? 8.125 25.297 -0.137 1 97.56 209 ALA B C 1
ATOM 3763 O O . ALA B 1 209 ? 7.781 25.578 1.011 1 97.56 209 ALA B O 1
ATOM 3764 N N . GLN B 1 210 ? 8.117 26.141 -1.179 1 95.69 210 GLN B N 1
ATOM 3765 C CA . GLN B 1 210 ? 7.652 27.5 -0.993 1 95.69 210 GLN B CA 1
ATOM 3766 C C . GLN B 1 210 ? 6.211 27.531 -0.491 1 95.69 210 GLN B C 1
ATOM 3768 O O . GLN B 1 210 ? 5.348 26.844 -1.033 1 95.69 210 GLN B O 1
ATOM 3773 N N . GLY B 1 211 ? 6.031 28.297 0.576 1 94.62 211 GLY B N 1
ATOM 3774 C CA . GLY B 1 211 ? 4.684 28.484 1.095 1 94.62 211 GLY B CA 1
ATOM 3775 C C . GLY B 1 211 ? 4.238 27.359 2.006 1 94.62 211 GLY B C 1
ATOM 3776 O O . GLY B 1 211 ? 3.123 27.375 2.533 1 94.62 211 GLY B O 1
ATOM 3777 N N . VAL B 1 212 ? 5.016 26.344 2.154 1 96.88 212 VAL B N 1
ATOM 3778 C CA . VAL B 1 212 ? 4.672 25.219 3.021 1 96.88 212 VAL B CA 1
ATOM 3779 C C . VAL B 1 212 ? 5.223 25.453 4.426 1 96.88 212 VAL B C 1
ATOM 3781 O O . VAL B 1 212 ? 6.406 25.766 4.59 1 96.88 212 VAL B O 1
ATOM 3784 N N . PRO B 1 213 ? 4.375 25.375 5.41 1 96.06 213 PRO B N 1
ATOM 3785 C CA . PRO B 1 213 ? 4.832 25.594 6.785 1 96.06 213 PRO B CA 1
ATOM 3786 C C . PRO B 1 213 ? 5.855 24.562 7.242 1 96.06 213 PRO B C 1
ATOM 3788 O O . PRO B 1 213 ? 5.938 23.469 6.668 1 96.06 213 PRO B O 1
ATOM 3791 N N . SER B 1 214 ? 6.523 24.906 8.305 1 97.38 214 SER B N 1
ATOM 3792 C CA . SER B 1 214 ? 7.504 24 8.891 1 97.38 214 SER B CA 1
ATOM 3793 C C . SER B 1 214 ? 6.832 22.766 9.484 1 97.38 214 SER B C 1
ATOM 3795 O O . SER B 1 214 ? 5.66 22.812 9.859 1 97.38 214 SER B O 1
ATOM 3797 N N . LEU B 1 215 ? 7.625 21.719 9.617 1 97.88 215 LEU B N 1
ATOM 3798 C CA . LEU B 1 215 ? 7.148 20.484 10.25 1 97.88 215 LEU B CA 1
ATOM 3799 C C . LEU B 1 215 ? 6.969 20.688 11.75 1 97.88 215 LEU B C 1
ATOM 3801 O O . LEU B 1 215 ? 7.668 21.5 12.359 1 97.88 215 LEU B O 1
ATOM 3805 N N . SER B 1 216 ? 6.059 19.906 12.297 1 96.88 216 SER B N 1
ATOM 3806 C CA . SER B 1 216 ? 5.938 19.828 13.742 1 96.88 216 SER B CA 1
ATOM 3807 C C . SER B 1 216 ? 7.211 19.281 14.375 1 96.88 216 SER B C 1
ATOM 3809 O O . SER B 1 216 ? 7.887 18.422 13.789 1 96.88 216 SER B O 1
ATOM 3811 N N . VAL B 1 217 ? 7.488 19.734 15.594 1 96.94 217 VAL B N 1
ATOM 3812 C CA . VAL B 1 217 ? 8.641 19.25 16.328 1 96.94 217 VAL B CA 1
ATOM 3813 C C . VAL B 1 217 ? 8.477 17.75 16.609 1 96.94 217 VAL B C 1
ATOM 3815 O O . VAL B 1 217 ? 9.461 17.047 16.828 1 96.94 217 VAL B O 1
ATOM 3818 N N . ALA B 1 218 ? 7.25 17.266 16.547 1 98.12 218 ALA B N 1
ATOM 3819 C CA . ALA B 1 218 ? 6.945 15.875 16.844 1 98.12 218 ALA B CA 1
ATOM 3820 C C . ALA B 1 218 ? 7.051 15.008 15.594 1 98.12 218 ALA B C 1
ATOM 3822 O O . ALA B 1 218 ? 6.82 13.797 15.648 1 98.12 218 ALA B O 1
ATOM 3823 N N . SER B 1 219 ? 7.445 15.555 14.445 1 98.56 219 SER B N 1
ATOM 3824 C CA . SER B 1 219 ? 7.488 14.805 13.195 1 98.56 219 SER B CA 1
ATOM 3825 C C . SER B 1 219 ? 8.57 13.734 13.227 1 98.56 219 SER B C 1
ATOM 3827 O O . SER B 1 219 ? 9.734 14.031 13.492 1 98.56 219 SER B O 1
ATOM 3829 N N . ARG B 1 220 ? 8.18 12.484 12.992 1 98.88 220 ARG B N 1
ATOM 3830 C CA . ARG B 1 220 ? 9.07 11.328 12.969 1 98.88 220 ARG B CA 1
ATOM 3831 C C . ARG B 1 220 ? 8.898 10.531 11.672 1 98.88 220 ARG B C 1
ATOM 3833 O O . ARG B 1 220 ? 7.77 10.281 11.242 1 98.88 220 ARG B O 1
ATOM 3840 N N . ILE B 1 221 ? 10.023 10.195 11.031 1 98.88 221 ILE B N 1
ATOM 3841 C CA . ILE B 1 221 ? 10 9.289 9.891 1 98.88 221 ILE B CA 1
ATOM 3842 C C . ILE B 1 221 ? 9.938 7.844 10.383 1 98.88 221 ILE B C 1
ATOM 3844 O O . ILE B 1 221 ? 10.719 7.441 11.242 1 98.88 221 ILE B O 1
ATOM 3848 N N . PHE B 1 222 ? 9.031 7.129 9.914 1 98.5 222 PHE B N 1
ATOM 3849 C CA . PHE B 1 222 ? 8.914 5.719 10.25 1 98.5 222 PHE B CA 1
ATOM 3850 C C . PHE B 1 222 ? 9.461 4.844 9.125 1 98.5 222 PHE B C 1
ATOM 3852 O O . PHE B 1 222 ? 8.789 4.645 8.109 1 98.5 222 PHE B O 1
ATOM 3859 N N . PHE B 1 223 ? 10.617 4.227 9.352 1 97.75 223 PHE B N 1
ATOM 3860 C CA . PHE B 1 223 ? 11.305 3.445 8.328 1 97.75 223 PHE B CA 1
ATOM 3861 C C . PHE B 1 223 ? 10.844 1.994 8.352 1 97.75 223 PHE B C 1
ATOM 3863 O O . PHE B 1 223 ? 11.203 1.207 7.477 1 97.75 223 PHE B O 1
ATOM 3870 N N . GLY B 1 224 ? 10.023 1.666 9.281 1 95.81 224 GLY B N 1
ATOM 3871 C CA . GLY B 1 224 ? 9.602 0.285 9.445 1 95.81 224 GLY B CA 1
ATOM 3872 C C . GLY B 1 224 ? 8.641 -0.183 8.367 1 95.81 224 GLY B C 1
ATOM 3873 O O . GLY B 1 224 ? 8.398 -1.383 8.219 1 95.81 224 GLY B O 1
ATOM 3874 N N . ILE B 1 225 ? 8.086 0.744 7.617 1 96.81 225 ILE B N 1
ATOM 3875 C CA . ILE B 1 225 ? 7.148 0.405 6.551 1 96.81 225 ILE B CA 1
ATOM 3876 C C . ILE B 1 225 ? 7.285 1.405 5.406 1 96.81 225 ILE B C 1
ATOM 3878 O O . ILE B 1 225 ? 7.473 2.602 5.641 1 96.81 225 ILE B O 1
ATOM 3882 N N . HIS B 1 226 ? 7.336 0.925 4.152 1 97.06 226 HIS B N 1
ATOM 3883 C CA . HIS B 1 226 ? 7.184 1.796 2.994 1 97.06 226 HIS B CA 1
ATOM 3884 C C . HIS B 1 226 ? 5.992 1.375 2.143 1 97.06 226 HIS B C 1
ATOM 3886 O O . HIS B 1 226 ? 5.539 0.231 2.221 1 97.06 226 HIS B O 1
ATOM 3892 N N . HIS B 1 227 ? 5.457 2.281 1.418 1 98 227 HIS B N 1
ATOM 3893 C CA . HIS B 1 227 ? 4.277 2.066 0.583 1 98 227 HIS B CA 1
ATOM 3894 C C . HIS B 1 227 ? 4.574 2.377 -0.879 1 98 227 HIS B C 1
ATOM 3896 O O . HIS B 1 227 ? 5.371 3.271 -1.18 1 98 227 HIS B O 1
ATOM 3902 N N . ALA B 1 228 ? 3.945 1.605 -1.74 1 97.56 228 ALA B N 1
ATOM 3903 C CA . ALA B 1 228 ? 3.953 1.945 -3.16 1 97.56 228 ALA B CA 1
ATOM 3904 C C . ALA B 1 228 ? 2.939 3.045 -3.467 1 97.56 228 ALA B C 1
ATOM 3906 O O . ALA B 1 228 ? 1.736 2.863 -3.262 1 97.56 228 ALA B O 1
ATOM 3907 N N . ILE B 1 229 ? 3.393 4.105 -3.932 1 98.12 229 ILE B N 1
ATOM 3908 C CA . ILE B 1 229 ? 2.518 5.219 -4.281 1 98.12 229 ILE B CA 1
ATOM 3909 C C . ILE B 1 229 ? 2.58 5.473 -5.785 1 98.12 229 ILE B C 1
ATOM 3911 O O . ILE B 1 229 ? 3.656 5.719 -6.332 1 98.12 229 ILE B O 1
ATOM 3915 N N . GLN B 1 230 ? 1.468 5.391 -6.414 1 97.5 230 GLN B N 1
ATOM 3916 C CA . GLN B 1 230 ? 1.394 5.602 -7.859 1 97.5 230 GLN B CA 1
ATOM 3917 C C . GLN B 1 230 ? 1.658 7.059 -8.219 1 97.5 230 GLN B C 1
ATOM 3919 O O . GLN B 1 230 ? 1.267 7.969 -7.48 1 97.5 230 GLN B O 1
ATOM 3924 N N . HIS B 1 231 ? 2.219 7.238 -9.375 1 97.88 231 HIS B N 1
ATOM 3925 C CA . HIS B 1 231 ? 2.568 8.586 -9.805 1 97.88 231 HIS B CA 1
ATOM 3926 C C . HIS B 1 231 ? 1.347 9.336 -10.328 1 97.88 231 HIS B C 1
ATOM 3928 O O . HIS B 1 231 ? 1.373 10.562 -10.461 1 97.88 231 HIS B O 1
ATOM 3934 N N . ASN B 1 232 ? 0.338 8.641 -10.664 1 96.69 232 ASN B N 1
ATOM 3935 C CA . ASN B 1 232 ? -0.808 9.273 -11.305 1 96.69 232 ASN B CA 1
ATOM 3936 C C . ASN B 1 232 ? -1.909 9.594 -10.305 1 96.69 232 ASN B C 1
ATOM 3938 O O . ASN B 1 232 ? -3.086 9.656 -10.664 1 96.69 232 ASN B O 1
ATOM 3942 N N . VAL B 1 233 ? -1.606 9.773 -9.055 1 97.25 233 VAL B N 1
ATOM 3943 C CA . VAL B 1 233 ? -2.531 10.258 -8.039 1 97.25 233 VAL B CA 1
ATOM 3944 C C . VAL B 1 233 ? -2.199 11.711 -7.688 1 97.25 233 VAL B C 1
ATOM 3946 O O . VAL B 1 233 ? -1.092 12.18 -7.957 1 97.25 233 VAL B O 1
ATOM 3949 N N . LYS B 1 234 ? -3.131 12.414 -7.102 1 97 234 LYS B N 1
ATOM 3950 C CA . LYS B 1 234 ? -2.918 13.805 -6.727 1 97 234 LYS B CA 1
ATOM 3951 C C . LYS B 1 234 ? -2.043 13.914 -5.48 1 97 234 LYS B C 1
ATOM 3953 O O . LYS B 1 234 ? -2.314 13.266 -4.469 1 97 234 LYS B O 1
ATOM 3958 N N . VAL B 1 235 ? -1.034 14.727 -5.625 1 98.56 235 VAL B N 1
ATOM 3959 C CA . VAL B 1 235 ? -0.148 14.953 -4.488 1 98.56 235 VAL B CA 1
ATOM 3960 C C . VAL B 1 235 ? 0.14 16.438 -4.344 1 98.56 235 VAL B C 1
ATOM 3962 O O . VAL B 1 235 ? -0.074 17.219 -5.281 1 98.56 235 VAL B O 1
ATOM 3965 N N . LYS B 1 236 ? 0.523 16.828 -3.148 1 98.56 236 LYS B N 1
ATOM 3966 C CA . LYS B 1 236 ? 1.004 18.172 -2.842 1 98.56 236 LYS B CA 1
ATOM 3967 C C . LYS B 1 236 ? 2.496 18.172 -2.521 1 98.56 236 LYS B C 1
ATOM 3969 O O . LYS B 1 236 ? 2.967 17.312 -1.763 1 98.56 236 LYS B O 1
ATOM 3974 N N . ASP B 1 237 ? 3.203 19.078 -3.072 1 98.69 237 ASP B N 1
ATOM 3975 C CA . ASP B 1 237 ? 4.625 19.234 -2.791 1 98.69 237 ASP B CA 1
ATOM 3976 C C . ASP B 1 237 ? 4.852 19.781 -1.383 1 98.69 237 ASP B C 1
ATOM 3978 O O . ASP B 1 237 ? 4.336 20.844 -1.032 1 98.69 237 ASP B O 1
ATOM 3982 N N . ILE B 1 238 ? 5.578 19.062 -0.621 1 98.81 238 ILE B N 1
ATOM 3983 C CA . ILE B 1 238 ? 5.863 19.469 0.751 1 98.81 238 ILE B CA 1
ATOM 3984 C C . ILE B 1 238 ? 7.316 19.922 0.862 1 98.81 238 ILE B C 1
ATOM 3986 O O . ILE B 1 238 ? 7.641 20.797 1.667 1 98.81 238 ILE B O 1
ATOM 3990 N N . GLY B 1 239 ? 8.211 19.281 0.099 1 98.81 239 GLY B N 1
ATOM 3991 C CA . GLY B 1 239 ? 9.609 19.656 0.163 1 98.81 239 GLY B CA 1
ATOM 3992 C C . GLY B 1 239 ? 10.547 18.547 -0.304 1 98.81 239 GLY B C 1
ATOM 3993 O O . GLY B 1 239 ? 10.148 17.688 -1.102 1 98.81 239 GLY B O 1
ATOM 3994 N N . GLN B 1 240 ? 11.805 18.719 0.148 1 98.81 240 GLN B N 1
ATOM 3995 C CA . GLN B 1 240 ? 12.852 17.766 -0.221 1 98.81 240 GLN B CA 1
ATOM 3996 C C . GLN B 1 240 ? 13.828 17.547 0.931 1 98.81 240 GLN B C 1
ATOM 3998 O O . GLN B 1 240 ? 14.188 18.5 1.632 1 98.81 240 GLN B O 1
ATOM 4003 N N . VAL B 1 241 ? 14.219 16.328 0.994 1 98.88 241 VAL B N 1
ATOM 4004 C CA . VAL B 1 241 ? 15.281 16.031 1.954 1 98.88 241 VAL B CA 1
ATOM 4005 C C . VAL B 1 241 ? 16.547 16.797 1.565 1 98.88 241 VAL B C 1
ATOM 4007 O O . VAL B 1 241 ? 16.906 16.844 0.387 1 98.88 241 VAL B O 1
ATOM 4010 N N . HIS B 1 242 ? 17.188 17.375 2.566 1 98.75 242 HIS B N 1
ATOM 4011 C CA . HIS B 1 242 ? 18.453 18.031 2.316 1 98.75 242 HIS B CA 1
ATOM 4012 C C . HIS B 1 242 ? 19.469 17.078 1.694 1 98.75 242 HIS B C 1
ATOM 4014 O O . HIS B 1 242 ? 19.578 15.93 2.131 1 98.75 242 HIS B O 1
ATOM 4020 N N . PRO B 1 243 ? 20.234 17.516 0.703 1 98.12 243 PRO B N 1
ATOM 4021 C CA . PRO B 1 243 ? 21.188 16.641 0.006 1 98.12 243 PRO B CA 1
ATOM 4022 C C . PRO B 1 243 ? 22.172 15.961 0.956 1 98.12 243 PRO B C 1
ATOM 4024 O O . PRO B 1 243 ? 22.531 14.797 0.75 1 98.12 243 PRO B O 1
ATOM 4027 N N . ASN B 1 244 ? 22.547 16.594 2.004 1 97.62 244 ASN B N 1
ATOM 4028 C CA . ASN B 1 244 ? 23.516 16.047 2.951 1 97.62 244 ASN B CA 1
ATOM 4029 C C . ASN B 1 244 ? 22.922 14.891 3.758 1 97.62 244 ASN B C 1
ATOM 4031 O O . ASN B 1 244 ? 23.672 14.148 4.402 1 97.62 244 ASN B O 1
ATOM 4035 N N . ASP B 1 245 ? 21.609 14.773 3.732 1 98.56 245 ASP B N 1
ATOM 4036 C CA . ASP B 1 245 ? 20.969 13.766 4.57 1 98.56 245 ASP B CA 1
ATOM 4037 C C . ASP B 1 245 ? 20.422 12.617 3.721 1 98.56 245 ASP B C 1
ATOM 4039 O O . ASP B 1 245 ? 19.828 11.672 4.254 1 98.56 245 ASP B O 1
ATOM 4043 N N . LEU B 1 246 ? 20.578 12.641 2.439 1 98.44 246 LEU B N 1
ATOM 4044 C CA . LEU B 1 246 ? 20.031 11.617 1.555 1 98.44 246 LEU B CA 1
ATOM 4045 C C . LEU B 1 246 ? 20.656 10.266 1.83 1 98.44 246 LEU B C 1
ATOM 4047 O O . LEU B 1 246 ? 19.969 9.234 1.819 1 98.44 246 LEU B O 1
ATOM 4051 N N . ARG B 1 247 ? 21.938 10.266 2.072 1 97.25 247 ARG B N 1
ATOM 4052 C CA . ARG B 1 247 ? 22.625 9.008 2.373 1 97.25 247 ARG B CA 1
ATOM 4053 C C . ARG B 1 247 ? 22.094 8.391 3.656 1 97.25 247 ARG B C 1
ATOM 4055 O O . ARG B 1 247 ? 21.859 7.176 3.717 1 97.25 247 ARG B O 1
ATOM 4062 N N . ASN B 1 248 ? 21.922 9.227 4.652 1 98.06 248 ASN B N 1
ATOM 4063 C CA . ASN B 1 248 ? 21.359 8.742 5.902 1 98.06 248 ASN B CA 1
ATOM 4064 C C . ASN B 1 248 ? 19.938 8.195 5.707 1 98.06 248 ASN B C 1
ATOM 4066 O O . ASN B 1 248 ? 19.594 7.141 6.238 1 98.06 248 ASN B O 1
ATOM 4070 N N . LEU B 1 249 ? 19.188 8.93 4.922 1 98.38 249 LEU B N 1
ATOM 4071 C CA . LEU B 1 249 ? 17.828 8.5 4.637 1 98.38 249 LEU B CA 1
ATOM 4072 C C . LEU B 1 249 ? 17.812 7.09 4.051 1 98.38 249 LEU B C 1
ATOM 4074 O O . LEU B 1 249 ? 17.109 6.211 4.551 1 98.38 249 LEU B O 1
ATOM 4078 N N . LEU B 1 250 ? 18.609 6.902 3.08 1 96.69 250 LEU B N 1
ATOM 4079 C CA . LEU B 1 250 ? 18.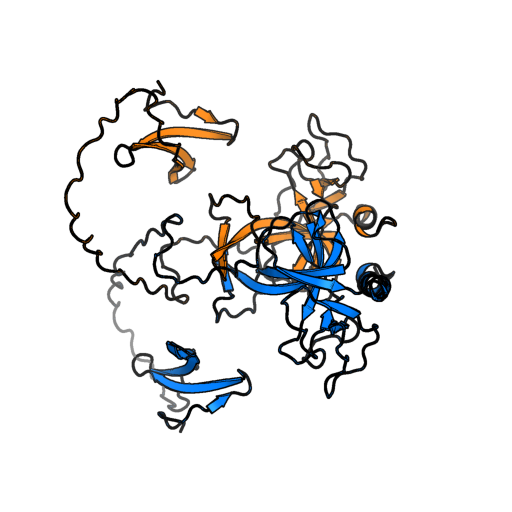625 5.629 2.375 1 96.69 250 LEU B CA 1
ATOM 4080 C C . LEU B 1 250 ? 19.219 4.531 3.25 1 96.69 250 LEU B C 1
ATOM 4082 O O . LEU B 1 250 ? 18.766 3.387 3.215 1 96.69 250 LEU B O 1
ATOM 4086 N N . SER B 1 251 ? 20.234 4.902 4.02 1 95.69 251 SER B N 1
ATOM 4087 C CA . SER B 1 251 ? 20.844 3.939 4.934 1 95.69 251 SER B CA 1
ATOM 4088 C C . SER B 1 251 ? 19.844 3.457 5.973 1 95.69 251 SER B C 1
ATOM 4090 O O . SER B 1 251 ? 19.766 2.262 6.258 1 95.69 251 SER B O 1
ATOM 4092 N N . HIS B 1 252 ? 19.078 4.43 6.523 1 97.12 252 HIS B N 1
ATOM 4093 C CA . HIS B 1 252 ? 18.062 4.07 7.496 1 97.12 252 HIS B CA 1
ATOM 4094 C C . HIS B 1 252 ? 17.016 3.146 6.879 1 97.12 252 HIS B C 1
ATOM 4096 O O . HIS B 1 252 ? 16.625 2.148 7.492 1 97.12 252 HIS B O 1
ATOM 4102 N N . TRP B 1 253 ? 16.625 3.475 5.672 1 96.19 253 TRP B N 1
ATOM 4103 C CA . TRP B 1 253 ? 15.602 2.689 4.984 1 96.19 253 TRP B CA 1
ATOM 4104 C C . TRP B 1 253 ? 16.109 1.288 4.672 1 96.19 253 TRP B C 1
ATOM 4106 O O . TRP B 1 253 ? 15.438 0.296 4.953 1 96.19 253 TRP B O 1
ATOM 4116 N N . LYS B 1 254 ? 17.281 1.185 4.141 1 92.44 254 LYS B N 1
ATOM 4117 C CA . LYS B 1 254 ? 17.859 -0.103 3.781 1 92.44 254 LYS B CA 1
ATOM 4118 C C . LYS B 1 254 ? 18.125 -0.956 5.02 1 92.44 254 LYS B C 1
ATOM 4120 O O . LYS B 1 254 ? 17.938 -2.174 4.988 1 92.44 254 LYS B O 1
ATOM 4125 N N . GLY B 1 255 ? 18.547 -0.333 6.059 1 91.44 255 GLY B N 1
ATOM 4126 C CA . GLY B 1 255 ? 18.781 -1.046 7.301 1 91.44 255 GLY B CA 1
ATOM 4127 C C . GLY B 1 255 ? 17.547 -1.728 7.844 1 91.44 255 GLY B C 1
ATOM 4128 O O . GLY B 1 255 ? 17.625 -2.812 8.422 1 91.44 255 GLY B O 1
ATOM 4129 N N . GLU B 1 256 ? 16.406 -1.093 7.613 1 91.5 256 GLU B N 1
ATOM 4130 C CA . GLU B 1 256 ? 15.148 -1.627 8.117 1 91.5 256 GLU B CA 1
ATOM 4131 C C . GLU B 1 256 ? 14.555 -2.646 7.152 1 91.5 256 GLU B C 1
ATOM 4133 O O . GLU B 1 256 ? 13.812 -3.541 7.562 1 91.5 256 GLU B O 1
ATOM 4138 N N . ASN B 1 257 ? 14.875 -2.562 5.84 1 84.38 257 ASN B N 1
ATOM 4139 C CA . ASN B 1 257 ? 14.102 -3.309 4.855 1 84.38 257 ASN B CA 1
ATOM 4140 C C . ASN B 1 257 ? 14.977 -4.297 4.09 1 84.38 257 ASN B C 1
ATOM 4142 O O . ASN B 1 257 ? 14.461 -5.234 3.475 1 84.38 257 ASN B O 1
ATOM 4146 N N . LEU B 1 258 ? 16.203 -4.148 3.961 1 72.81 258 LEU B N 1
ATOM 4147 C CA . LEU B 1 258 ? 17.062 -4.992 3.127 1 72.81 258 LEU B CA 1
ATOM 4148 C C . LEU B 1 258 ? 18.094 -5.727 3.975 1 72.81 258 LEU B C 1
ATOM 4150 O O . LEU B 1 258 ? 18.922 -6.469 3.443 1 72.81 258 LEU B O 1
ATOM 4154 N N . GLY B 1 259 ? 18.094 -5.48 5.246 1 59.75 259 GLY B N 1
ATOM 4155 C CA . GLY B 1 259 ? 19.125 -6.09 6.062 1 59.75 259 GLY B CA 1
ATOM 4156 C C . GLY B 1 259 ? 19.078 -7.605 6.059 1 59.75 259 GLY B C 1
ATOM 4157 O O . GLY B 1 259 ? 18.141 -8.195 5.516 1 59.75 259 GLY B O 1
ATOM 4158 N N . PRO B 1 260 ? 20.328 -8.133 6.391 1 49.44 260 PRO B N 1
ATOM 4159 C CA . PRO B 1 260 ? 20.578 -9.578 6.336 1 49.44 260 PRO B CA 1
ATOM 4160 C C . PRO B 1 260 ? 19.469 -10.398 6.984 1 49.44 260 PRO B C 1
ATOM 4162 O O . PRO B 1 260 ? 19.328 -11.594 6.703 1 49.44 260 PRO B O 1
ATOM 4165 N N . ASP B 1 261 ? 18.891 -9.789 7.863 1 45.47 261 ASP B N 1
ATOM 4166 C CA . ASP B 1 261 ? 17.891 -10.617 8.523 1 45.47 261 ASP B CA 1
ATOM 4167 C C . ASP B 1 261 ? 16.734 -10.938 7.578 1 45.47 261 ASP B C 1
ATOM 4169 O O . ASP B 1 261 ? 15.789 -11.633 7.953 1 45.47 261 ASP B O 1
ATOM 4173 N N . TYR B 1 262 ? 16.953 -10.258 6.547 1 42.28 262 TYR B N 1
ATOM 4174 C CA . TYR B 1 262 ? 15.922 -10.688 5.598 1 42.28 262 TYR B CA 1
ATOM 4175 C C . TYR B 1 262 ? 16.547 -11.438 4.426 1 42.28 262 TYR B C 1
ATOM 4177 O O . TYR B 1 262 ? 17.672 -11.141 4.02 1 42.28 262 TYR B O 1
#

Organism: Curvularia clavata (NCBI:txid95742)

Nearest PDB structures (foldseek):
  6a6x-assembly1_B  TM=6.211E-01  e=2.431E-02  Mycobacterium tuberculosis
  7du4-assembly1_B  TM=6.727E-01  e=3.810E-02  Mycobacterium tuberculosis H37Rv
  7du4-assembly1_B  TM=6.726E-01  e=4.785E-02  Mycobacterium tuberculosis H37Rv
  6a6x-assembly1_B  TM=5.863E-01  e=3.054E-02  Mycobacterium tuberculosis

Sequence (524 aa):
MVTPDSEPEWNQEYQRYLYTRWNPEYGRYYRTHYVEGEGWVLFDWLPAPVRSDSPHEVQAVQARPASSPPVEGPQIVGTYDFNKPAPNSHVEPLDSSYYVRSSSFFVVGRVFSVLFSEAAGATATPYNDSFSCVKHGELVYSQIRRFIVVSTRHGFCYAVPIFTYGNQATTKRGVDPSAHSIAYSMGSSYTLLRGESTLEKQPICIMMAQGVPSLSVASRIFFGIHHAIQHNVKVKDIGQVHPNDLRNLLSHWKGENLGPDYMVTPDSEPEWNQEYQRYLYTRWNPEYGRYYRTHYVEGEGWVLFDWLPAPVRSDSPHEVQAVQARPASSPPVEGPQIVGTYDFNKPAPNSHVEPLDSSYYVRSSSFFVVGRVFSVLFSEAAGATATPYNDSFSCVKHGELVYSQIRRFIVVSTRHGFCYAVPIFTYGNQATTKRGVDPSAHSIAYSMGSSYTLLRGESTLEKQPICIMMAQGVPSLSVASRIFFGIHHAIQHNVKVKDIGQVHPNDLRNLLSHWKGENLGPDY

Secondary structure (DSSP, 8-state):
---SS---EEETTTTEEEEEEEETTTTEEEEEEEETTTEEEEEEEPPP---------------------------------TTS--TT---PPPPTT-EE--GGG--TTEEEEEEEEEEPPTT----STTEEE-GGG-EEEEEEEEEEEEEE-SSEEEEEEEE-TTTTGGGSTT--GGGEEEEEETTSPP-PPTTPPPPSSPPEEEEEPTTPPPPPTT-EEETT--EEEETTSEEEEEEEE-GGGHHHHHHHHHHHHTSTT-/---SS---EEETTTTEEEEEEEETTTTEEEEEEEETTTEEEEEEEPPP---------------------------------TTS--TT---PPPPTT-EE--GGG--TTEEEEEEEEEEPPTT----STTEEE-GGG-EEEEEEEEEEEEEE-SSEEEEEEEE-TTTTGGGSTT--GGGEEEEEETTSPP-PPTTPPPPSSPPEEEEEPTTPPPPPTT-EEETT--EEEETTSEEEEEEEE-GGGHHHHHHHHHHHHTSTT-

pLDDT: mean 78.53, std 25.66, range [21.61, 98.94]

Solvent-accessible surface area (backbone atoms only — not comparable to full-atom values): 30600 Å² total; per-residue (Å²): 130,85,64,57,86,47,72,63,38,78,32,79,90,72,69,38,47,36,32,56,38,73,37,78,90,72,64,27,40,31,29,25,32,77,38,94,94,73,42,76,38,87,63,49,75,47,78,58,78,77,79,78,70,83,80,73,75,79,69,86,77,76,88,73,78,87,73,75,78,76,78,74,68,83,81,71,74,63,81,82,53,84,89,55,68,70,85,63,68,82,58,58,61,70,60,85,69,44,39,67,52,62,70,82,67,58,37,67,34,28,24,33,32,31,75,43,50,37,68,41,42,75,82,60,74,85,82,56,71,38,46,29,64,36,58,42,67,38,50,31,36,40,45,82,42,39,33,32,29,72,39,66,53,94,68,29,27,35,26,28,40,51,42,29,61,90,67,38,32,58,56,35,85,92,49,65,45,76,44,24,24,44,38,31,30,66,96,56,83,79,62,80,56,92,87,37,75,87,53,78,40,72,69,37,43,27,40,60,30,90,93,44,76,75,62,54,74,30,27,26,34,39,42,78,50,59,40,68,44,60,34,50,35,49,34,25,79,42,26,30,46,35,79,88,33,46,64,56,52,50,49,52,36,40,60,61,70,64,31,83,92,97,130,84,63,55,88,46,72,62,37,78,32,80,88,73,69,37,47,35,32,54,38,76,38,80,90,75,62,27,40,32,27,24,31,76,38,94,94,73,40,75,38,88,62,50,76,48,77,59,77,76,77,78,69,84,78,75,76,79,67,86,74,75,88,73,77,86,76,74,77,77,79,73,69,84,80,78,75,72,81,80,51,83,88,54,67,69,85,51,64,80,59,60,60,69,59,82,70,44,40,66,51,62,69,82,66,56,38,68,34,28,25,32,33,30,75,45,50,38,68,42,41,75,83,60,72,81,82,54,68,38,45,30,64,36,59,42,66,39,49,31,36,40,44,81,42,39,33,31,30,72,39,64,52,93,68,28,27,36,24,27,41,49,40,31,60,92,67,38,33,59,58,36,87,91,49,65,46,76,44,24,24,45,38,32,30,66,95,58,84,78,62,80,57,93,85,39,74,87,53,78,41,72,67,36,44,26,41,60,30,89,94,45,76,76,63,52,76,30,25,26,34,38,40,77,51,58,40,70,43,60,35,50,35,51,32,26,81,42,27,30,45,34,79,90,32,47,63,56,51,52,49,52,37,39,59,62,70,63,31,82,92,95

Radius of gyration: 28.51 Å; Cα contacts (8 Å, |Δi|>4): 956; chains: 2; bounding box: 76×73×84 Å